Protein AF-0000000080326735 (afdb_homodimer)

pLDDT: mean 97.0, std 4.62, range [67.12, 98.94]

Radius of gyration: 23.24 Å; Cα contacts (8 Å, |Δi|>4): 1208; chains: 2; bounding box: 46×68×52 Å

Solvent-accessible surface area (backbone atoms only — not comparable to full-atom values): 25319 Å² total; per-residue (Å²): 71,40,38,33,29,50,12,22,7,28,83,68,27,27,52,42,64,72,52,82,48,72,32,48,64,48,86,52,69,59,42,43,18,42,35,35,25,39,37,38,36,51,97,84,42,31,36,29,39,32,31,10,54,48,34,60,60,36,39,53,73,68,61,50,77,67,70,48,31,39,39,48,43,50,65,53,56,41,28,44,61,20,55,69,64,47,26,46,53,26,72,73,65,69,44,61,31,34,35,36,27,35,67,68,34,47,54,47,47,41,48,51,40,42,72,58,68,39,88,74,77,59,90,81,54,44,47,68,43,84,39,82,45,66,72,57,69,47,69,57,84,92,43,57,39,36,43,30,61,30,20,38,49,90,41,78,34,40,26,39,32,44,86,55,36,34,43,37,66,55,38,48,43,71,44,67,74,39,49,66,73,48,51,56,27,45,35,32,36,36,23,26,31,20,67,59,89,54,84,38,35,22,17,42,66,52,34,51,51,48,43,58,71,36,46,38,58,33,34,32,32,25,36,32,39,70,70,47,52,46,50,72,68,47,41,70,71,41,59,92,51,39,42,69,49,31,49,68,42,72,48,82,92,73,41,37,32,29,50,10,21,7,28,82,67,27,28,50,41,64,72,52,80,48,72,33,48,65,48,86,52,69,60,41,43,17,41,34,36,26,38,38,40,36,50,99,83,43,31,35,29,41,31,31,10,54,48,34,59,62,36,38,53,74,68,62,49,76,66,70,47,32,39,37,47,40,49,63,54,57,40,27,45,60,20,56,68,63,47,27,46,52,26,70,73,65,68,43,61,31,34,34,36,27,35,67,71,34,44,53,47,48,40,47,52,39,41,72,59,69,39,89,73,76,59,91,83,54,43,46,67,44,82,40,82,45,65,73,57,67,49,68,57,83,93,41,57,38,36,42,28,61,31,21,38,49,91,43,79,34,40,26,39,32,43,85,55,36,36,45,37,66,57,39,48,45,73,45,68,73,41,50,66,74,47,51,56,26,46,35,34,35,36,24,27,30,20,68,60,88,55,84,38,34,24,17,42,67,52,34,50,52,48,43,59,72,36,46,39,59,32,35,32,32,24,37,30,39,70,70,49,52,46,51,71,68,48,42,70,71,42,58,93,51,39,41,70,48,30,48,70,43,74,47,82,91

InterPro domains:
  IPR001279 Metallo-beta-lactamase [PF12706] (46-224)
  IPR001279 Metallo-beta-lactamase [SM00849] (34-223)
  IPR036866 Ribonuclease Z/Hydroxyacylglutathione hydrolase-like [G3DSA:3.60.15.10] (1-253)
  IPR036866 Ribonuclease Z/Hydroxyacylglutathione hydrolase-like [SSF56281] (1-253)

Structure (mmCIF, N/CA/C/O backbone):
data_AF-0000000080326735-model_v1
#
loop_
_entity.id
_entity.type
_entity.pdbx_description
1 polymer Beta-lactamase
#
loop_
_atom_site.group_PDB
_atom_site.id
_atom_site.type_symbol
_atom_site.label_atom_id
_atom_site.label_alt_id
_atom_site.label_comp_id
_atom_site.label_asym_id
_atom_site.label_entity_id
_atom_site.label_seq_id
_atom_site.pdbx_PDB_ins_code
_atom_site.Cartn_x
_atom_site.Cartn_y
_atom_site.Cartn_z
_atom_site.occupancy
_atom_site.B_iso_or_equiv
_atom_site.auth_seq_id
_atom_site.auth_comp_id
_atom_site.auth_asym_id
_atom_site.auth_atom_id
_atom_site.pdbx_PDB_model_num
ATOM 1 N N . MET A 1 1 ? -13.008 -20.797 -15.906 1 96.88 1 MET A N 1
ATOM 2 C CA . MET A 1 1 ? -12.227 -20.078 -14.898 1 96.88 1 MET A CA 1
ATOM 3 C C . MET A 1 1 ? -11.43 -18.953 -15.523 1 96.88 1 MET A C 1
ATOM 5 O O . MET A 1 1 ? -10.805 -19.125 -16.578 1 96.88 1 MET A O 1
ATOM 9 N N . LYS A 1 2 ? -11.562 -17.75 -14.945 1 98.38 2 LYS A N 1
ATOM 10 C CA . LYS A 1 2 ? -10.875 -16.562 -15.43 1 98.38 2 LYS A CA 1
ATOM 11 C C . LYS A 1 2 ? -9.781 -16.109 -14.461 1 98.38 2 LYS A C 1
ATOM 13 O O . LYS A 1 2 ? -10.039 -15.938 -13.266 1 98.38 2 LYS A O 1
ATOM 18 N N . ILE A 1 3 ? -8.539 -15.961 -15.023 1 98.69 3 ILE A N 1
ATOM 19 C CA . ILE A 1 3 ? -7.406 -15.531 -14.211 1 98.69 3 ILE A CA 1
ATOM 20 C C . ILE A 1 3 ? -6.945 -14.148 -14.648 1 98.69 3 ILE A C 1
ATOM 22 O O . ILE A 1 3 ? -6.691 -13.922 -15.836 1 98.69 3 ILE A O 1
ATOM 26 N N . THR A 1 4 ? -6.883 -13.234 -13.727 1 98.94 4 THR A N 1
ATOM 27 C CA . THR A 1 4 ? -6.371 -11.898 -13.977 1 98.94 4 THR A CA 1
ATOM 28 C C . THR A 1 4 ? -5.086 -11.648 -13.188 1 98.94 4 THR A C 1
ATOM 30 O O . THR A 1 4 ? -5.062 -11.805 -11.969 1 98.94 4 THR A O 1
ATOM 33 N N . PHE A 1 5 ? -4.016 -11.297 -13.945 1 98.94 5 PHE A N 1
ATOM 34 C CA . PHE A 1 5 ? -2.783 -10.891 -13.281 1 98.94 5 PHE A CA 1
ATOM 35 C C . PHE A 1 5 ? -2.928 -9.5 -12.68 1 98.94 5 PHE A C 1
ATOM 37 O O . PHE A 1 5 ? -2.822 -8.5 -13.391 1 98.94 5 PHE A O 1
ATOM 44 N N . LEU A 1 6 ? -3.066 -9.43 -11.367 1 98.94 6 LEU A N 1
ATOM 45 C CA . LEU A 1 6 ? -3.268 -8.148 -10.688 1 98.94 6 LEU A CA 1
ATOM 46 C C . LEU A 1 6 ? -1.956 -7.379 -10.586 1 98.94 6 LEU A C 1
ATOM 48 O O . LEU A 1 6 ? -1.944 -6.148 -10.688 1 98.94 6 LEU A O 1
ATOM 52 N N . GLY A 1 7 ? -0.932 -8.062 -10.352 1 98.88 7 GLY A N 1
ATOM 53 C CA . GLY A 1 7 ? 0.437 -7.566 -10.32 1 98.88 7 GLY A CA 1
ATOM 54 C C . GLY A 1 7 ? 1.458 -8.625 -10.703 1 98.88 7 GLY A C 1
ATOM 55 O O . GLY A 1 7 ? 1.231 -9.812 -10.5 1 98.88 7 GLY A O 1
ATOM 56 N N . THR A 1 8 ? 2.627 -8.141 -11.25 1 98.94 8 THR A N 1
ATOM 57 C CA . THR A 1 8 ? 3.627 -9.086 -11.734 1 98.94 8 THR A CA 1
ATOM 58 C C . THR A 1 8 ? 5.027 -8.648 -11.312 1 98.94 8 THR A C 1
ATOM 60 O O . THR A 1 8 ? 6.023 -9.164 -11.828 1 98.94 8 THR A O 1
ATOM 63 N N . GLY A 1 9 ? 5.086 -7.645 -10.398 1 98.81 9 GLY A N 1
ATOM 64 C CA . GLY A 1 9 ? 6.371 -7.105 -9.984 1 98.81 9 GLY A CA 1
ATOM 65 C C . GLY A 1 9 ? 6.828 -7.613 -8.625 1 98.81 9 GLY A C 1
ATOM 66 O O . GLY A 1 9 ? 6.098 -8.344 -7.957 1 98.81 9 GLY A O 1
ATOM 67 N N . THR A 1 10 ? 8.047 -7.246 -8.281 1 97.69 10 THR A N 1
ATOM 68 C CA . THR A 1 10 ? 8.648 -7.613 -7.008 1 97.69 10 THR A CA 1
ATOM 69 C C . THR A 1 10 ? 8.133 -6.715 -5.887 1 97.69 10 THR A C 1
ATOM 71 O O . THR A 1 10 ? 7.199 -5.934 -6.09 1 97.69 10 THR A O 1
ATOM 74 N N . SER A 1 11 ? 8.797 -6.883 -4.703 1 96.62 11 SER A N 1
ATOM 75 C CA . SER A 1 11 ? 8.367 -6.207 -3.484 1 96.62 11 SER A CA 1
ATOM 76 C C . SER A 1 11 ? 8.469 -4.691 -3.629 1 96.62 11 SER A C 1
ATOM 78 O O . SER A 1 11 ? 7.805 -3.947 -2.906 1 96.62 11 SER A O 1
ATOM 80 N N . GLN A 1 12 ? 9.211 -4.219 -4.637 1 95.81 12 GLN A N 1
ATOM 81 C CA . GLN A 1 12 ? 9.383 -2.777 -4.785 1 95.81 12 GLN A CA 1
ATOM 82 C C . GLN A 1 12 ? 8.477 -2.225 -5.879 1 95.81 12 GLN A C 1
ATOM 84 O O . GLN A 1 12 ? 8.305 -1.01 -5.996 1 95.81 12 GLN A O 1
ATOM 89 N N . GLY A 1 13 ? 7.875 -3.139 -6.66 1 98.06 13 GLY A N 1
ATOM 90 C CA . GLY A 1 13 ? 7.152 -2.686 -7.836 1 98.06 13 GLY A CA 1
ATOM 91 C C . GLY A 1 13 ? 8.047 -2.027 -8.867 1 98.06 13 GLY A C 1
ATOM 92 O O . GLY A 1 13 ? 9.234 -1.802 -8.617 1 98.06 13 GLY A O 1
ATOM 93 N N . ILE A 1 14 ? 7.516 -1.86 -9.992 1 98.75 14 ILE A N 1
ATOM 94 C CA . ILE A 1 14 ? 8.164 -1.121 -11.07 1 98.75 14 ILE A CA 1
ATOM 95 C C . ILE A 1 14 ? 7.238 -0.01 -11.562 1 98.75 14 ILE A C 1
ATOM 97 O O . ILE A 1 14 ? 6.102 -0.272 -11.961 1 98.75 14 ILE A O 1
ATOM 101 N N . PRO A 1 15 ? 7.715 1.285 -11.617 1 98.44 15 PRO A N 1
ATOM 102 C CA . PRO A 1 15 ? 9.055 1.798 -11.336 1 98.44 15 PRO A CA 1
ATOM 103 C C . PRO A 1 15 ? 9.422 1.694 -9.852 1 98.44 15 PRO A C 1
ATOM 105 O O . PRO A 1 15 ? 8.539 1.632 -9 1 98.44 15 PRO A O 1
ATOM 108 N N . VAL A 1 16 ? 10.672 1.611 -9.625 1 98.19 16 VAL A N 1
ATOM 109 C CA . VAL A 1 16 ? 11.234 1.729 -8.281 1 98.19 16 VAL A CA 1
ATOM 110 C C . VAL A 1 16 ? 11.445 3.201 -7.938 1 98.19 16 VAL A C 1
ATOM 112 O O . VAL A 1 16 ? 11.922 3.977 -8.766 1 98.19 16 VAL A O 1
ATOM 115 N N . ILE A 1 17 ? 11.055 3.584 -6.734 1 97.81 17 ILE A N 1
ATOM 116 C CA . ILE A 1 17 ? 11.211 4.965 -6.297 1 97.81 17 ILE A CA 1
ATOM 117 C C . ILE A 1 17 ? 12.656 5.414 -6.508 1 97.81 17 ILE A C 1
ATOM 119 O O . ILE A 1 17 ? 13.594 4.695 -6.152 1 97.81 17 ILE A O 1
ATOM 123 N N . CYS A 1 18 ? 12.93 6.539 -7.121 1 95.31 18 CYS A N 1
ATOM 124 C CA . CYS A 1 18 ? 14.203 7.215 -7.301 1 95.31 18 CYS A CA 1
ATOM 125 C C . CYS A 1 18 ? 15.055 6.516 -8.359 1 95.31 18 CYS A C 1
ATOM 127 O O . CYS A 1 18 ? 16.203 6.883 -8.578 1 95.31 18 CYS A O 1
ATOM 129 N N . CYS A 1 19 ? 14.562 5.496 -9.039 1 96.25 19 CYS A N 1
ATOM 130 C CA . CYS A 1 19 ? 15.328 4.801 -10.062 1 96.25 19 CYS A CA 1
ATOM 131 C C . CYS A 1 19 ? 15.141 5.461 -11.43 1 96.25 19 CYS A C 1
ATOM 133 O O . CYS A 1 19 ? 14.031 5.859 -11.781 1 96.25 19 CYS A O 1
ATOM 135 N N . ASN A 1 20 ? 16.219 5.578 -12.164 1 95.31 20 ASN A N 1
ATOM 136 C CA . ASN A 1 20 ? 16.156 6.227 -13.469 1 95.31 20 ASN A CA 1
ATOM 137 C C . ASN A 1 20 ? 16.609 5.289 -14.578 1 95.31 20 ASN A C 1
ATOM 139 O O . ASN A 1 20 ? 17.031 5.742 -15.648 1 95.31 20 ASN A O 1
ATOM 143 N N . CYS A 1 21 ? 16.531 3.977 -14.359 1 97.06 21 CYS A N 1
ATOM 144 C CA . CYS A 1 21 ? 16.969 3.031 -15.383 1 97.06 21 CYS A CA 1
ATOM 145 C C . CYS A 1 21 ? 15.977 2.988 -16.531 1 97.06 21 CYS A C 1
ATOM 147 O O . CYS A 1 21 ? 14.891 3.566 -16.453 1 97.06 21 CYS A O 1
ATOM 149 N N . GLU A 1 22 ? 16.312 2.305 -17.562 1 98.12 22 GLU A N 1
ATOM 150 C CA . GLU A 1 22 ? 15.523 2.289 -18.797 1 98.12 22 GLU A CA 1
ATOM 151 C C . GLU A 1 22 ? 14.164 1.624 -18.562 1 98.12 22 GLU A C 1
ATOM 153 O O . GLU A 1 22 ? 13.172 2.006 -19.172 1 98.12 22 GLU A O 1
ATOM 158 N N . VAL A 1 23 ? 14.086 0.634 -17.703 1 98.69 23 VAL A N 1
ATOM 159 C CA . VAL A 1 23 ? 12.844 -0.073 -17.422 1 98.69 23 VAL A CA 1
ATOM 160 C C . VAL A 1 23 ? 11.914 0.826 -16.609 1 98.69 23 VAL A C 1
ATOM 162 O O . VAL A 1 23 ? 10.727 0.95 -16.938 1 98.69 23 VAL A O 1
ATOM 165 N N . CYS A 1 24 ? 12.43 1.501 -15.609 1 98.25 24 CYS A N 1
ATOM 166 C CA . CYS A 1 24 ? 11.641 2.34 -14.719 1 98.25 24 CYS A CA 1
ATOM 167 C C . CYS A 1 24 ? 11.195 3.615 -15.422 1 98.25 24 CYS A C 1
ATOM 169 O O . CYS A 1 24 ? 10.258 4.285 -14.977 1 98.25 24 CYS A O 1
ATOM 171 N N . GLN A 1 25 ? 11.812 3.896 -16.531 1 97.69 25 GLN A N 1
ATOM 172 C CA . GLN A 1 25 ? 11.453 5.082 -17.297 1 97.69 25 GLN A CA 1
ATOM 173 C C . GLN A 1 25 ? 10.688 4.707 -18.562 1 97.69 25 GLN A C 1
ATOM 175 O O . GLN A 1 25 ? 10.352 5.574 -19.375 1 97.69 25 GLN A O 1
ATOM 180 N N . SER A 1 26 ? 10.391 3.451 -18.781 1 98.38 26 SER A N 1
ATOM 181 C CA . SER A 1 26 ? 9.781 2.939 -20.016 1 98.38 26 SER A CA 1
ATOM 182 C C . SER A 1 26 ? 8.352 3.461 -20.172 1 98.38 26 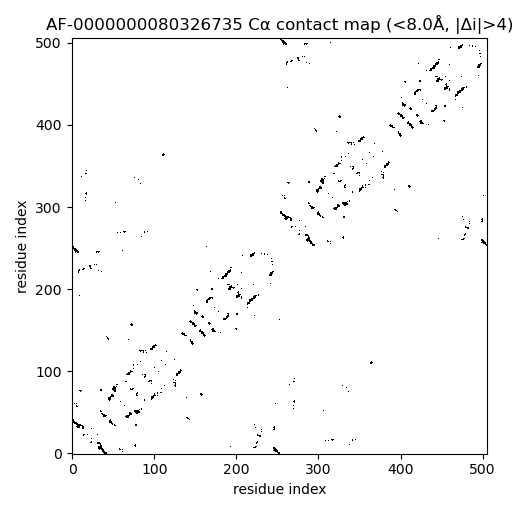SER A C 1
ATOM 184 O O . SER A 1 26 ? 7.605 3.553 -19.203 1 98.38 26 SER A O 1
ATOM 186 N N . ASP A 1 27 ? 7.93 3.68 -21.438 1 97.25 27 ASP A N 1
ATOM 187 C CA . ASP A 1 27 ? 6.566 4.102 -21.734 1 97.25 27 ASP A CA 1
ATOM 188 C C . ASP A 1 27 ? 5.676 2.902 -22.047 1 97.25 27 ASP A C 1
ATOM 190 O O . ASP A 1 27 ? 4.469 3.055 -22.25 1 97.25 27 ASP A O 1
ATOM 194 N N . ASP A 1 28 ? 6.266 1.705 -22.141 1 98.31 28 ASP A N 1
ATOM 195 C CA . ASP A 1 28 ? 5.492 0.477 -22.297 1 98.31 28 ASP A CA 1
ATOM 196 C C . ASP A 1 28 ? 4.758 0.118 -21.016 1 98.31 28 ASP A C 1
ATOM 198 O O . ASP A 1 28 ? 5.391 -0.19 -20 1 98.31 28 ASP A O 1
ATOM 202 N N . PRO A 1 29 ? 3.443 0.18 -21 1 98.31 29 PRO A N 1
ATOM 203 C CA . PRO A 1 29 ? 2.707 -0.089 -19.766 1 98.31 29 PRO A CA 1
ATOM 204 C C . PRO A 1 29 ? 3.016 -1.467 -19.188 1 98.31 29 PRO A C 1
ATOM 206 O O . PRO A 1 29 ? 2.84 -1.687 -17.984 1 98.31 29 PRO A O 1
ATOM 209 N N . ARG A 1 30 ? 3.553 -2.367 -20.062 1 98.69 30 ARG A N 1
ATOM 210 C CA . ARG A 1 30 ? 3.865 -3.709 -19.578 1 98.69 30 ARG A CA 1
ATOM 211 C C . ARG A 1 30 ? 5.113 -3.699 -18.703 1 98.69 30 ARG A C 1
ATOM 213 O O . ARG A 1 30 ? 5.395 -4.676 -18 1 98.69 30 ARG A O 1
ATOM 220 N N . ASP A 1 31 ? 5.781 -2.621 -18.688 1 98.88 31 ASP A N 1
ATOM 221 C CA . ASP A 1 31 ? 6.973 -2.484 -17.859 1 98.88 31 ASP A CA 1
ATOM 222 C C . ASP A 1 31 ? 6.617 -1.929 -16.484 1 98.88 31 ASP A C 1
ATOM 224 O O . ASP A 1 31 ? 7.441 -1.95 -15.562 1 98.88 31 ASP A O 1
ATOM 228 N N . ASN A 1 32 ? 5.43 -1.349 -16.312 1 98.75 32 ASN A N 1
ATOM 229 C CA . ASN A 1 32 ? 4.926 -0.918 -15.008 1 98.75 32 ASN A CA 1
ATOM 230 C C . ASN A 1 32 ? 4.258 -2.068 -14.258 1 98.75 32 ASN A C 1
ATOM 232 O O . ASN A 1 32 ? 3.26 -2.621 -14.719 1 98.75 32 ASN A O 1
ATOM 236 N N . ARG A 1 33 ? 4.848 -2.418 -13.148 1 98.88 33 ARG A N 1
ATOM 237 C CA . ARG A 1 33 ? 4.391 -3.625 -12.469 1 98.88 33 ARG A CA 1
ATOM 238 C C . ARG A 1 33 ? 4.09 -3.346 -11 1 98.88 33 ARG A C 1
ATOM 240 O O . ARG A 1 33 ? 4.934 -2.807 -10.281 1 98.88 33 ARG A O 1
ATOM 247 N N . LEU A 1 34 ? 2.865 -3.654 -10.562 1 98.81 34 LEU A N 1
ATOM 248 C CA . LEU A 1 34 ? 2.504 -3.68 -9.156 1 98.81 34 LEU A CA 1
ATOM 249 C C . LEU A 1 34 ? 2.994 -4.961 -8.492 1 98.81 34 LEU A C 1
ATOM 251 O O . LEU A 1 34 ? 3.475 -5.871 -9.172 1 98.81 34 LEU A O 1
ATOM 255 N N . ARG A 1 35 ? 2.936 -4.984 -7.145 1 98.81 35 ARG A N 1
ATOM 256 C CA . ARG A 1 35 ? 3.373 -6.191 -6.449 1 98.81 35 ARG A CA 1
ATOM 257 C C . ARG A 1 35 ? 2.527 -7.395 -6.855 1 98.81 35 ARG A C 1
ATOM 259 O O . ARG A 1 35 ? 1.324 -7.262 -7.09 1 98.81 35 ARG A O 1
ATOM 266 N N . VAL A 1 36 ? 3.082 -8.516 -6.816 1 98.81 36 VAL A N 1
ATOM 267 C CA . VAL A 1 36 ? 2.568 -9.734 -7.426 1 98.81 36 VAL A CA 1
ATOM 268 C C . VAL A 1 36 ? 1.267 -10.148 -6.738 1 98.81 36 VAL A C 1
ATOM 270 O O . VAL A 1 36 ? 1.14 -10.039 -5.516 1 98.81 36 VAL A O 1
ATOM 273 N N . SER A 1 37 ? 0.277 -10.516 -7.5 1 98.88 37 SER A N 1
ATOM 274 C CA . SER A 1 37 ? -1.019 -11.039 -7.082 1 98.88 37 SER A CA 1
ATOM 275 C C . SER A 1 37 ? -1.853 -11.477 -8.281 1 98.88 37 SER A C 1
ATOM 277 O O . SER A 1 37 ? -1.664 -10.969 -9.391 1 98.88 37 SER A O 1
ATOM 279 N N . VAL A 1 38 ? -2.771 -12.453 -8.094 1 98.88 38 VAL A N 1
ATOM 280 C CA . VAL A 1 38 ? -3.676 -12.844 -9.164 1 98.88 38 VAL A CA 1
ATOM 281 C C . VAL A 1 38 ? -5.098 -12.969 -8.625 1 98.88 38 VAL A C 1
ATOM 283 O O . VAL A 1 38 ? -5.301 -13.328 -7.465 1 98.88 38 VAL A O 1
ATOM 286 N N . LEU A 1 39 ? -6.051 -12.625 -9.453 1 98.94 39 LEU A N 1
ATOM 287 C CA . LEU A 1 39 ? -7.48 -12.805 -9.242 1 98.94 39 LEU A CA 1
ATOM 288 C C . LEU A 1 39 ? -8 -14.016 -10.016 1 98.94 39 LEU A C 1
ATOM 290 O O . LEU A 1 39 ? -7.727 -14.148 -11.211 1 98.94 39 LEU A O 1
ATOM 294 N N . ILE A 1 40 ? -8.594 -14.914 -9.312 1 98.88 40 ILE A N 1
ATOM 295 C CA . ILE A 1 40 ? -9.164 -16.109 -9.922 1 98.88 40 ILE A CA 1
ATOM 296 C C . ILE A 1 40 ? -10.68 -16.094 -9.773 1 98.88 40 ILE A C 1
ATOM 298 O O . ILE A 1 40 ? -11.211 -16.141 -8.664 1 98.88 40 ILE A O 1
ATOM 302 N N . GLU A 1 41 ? -11.344 -16 -10.836 1 98.69 41 GLU A N 1
ATOM 303 C CA . GLU A 1 41 ? -12.805 -16.109 -10.859 1 98.69 41 GLU A CA 1
ATOM 304 C C . GLU A 1 41 ? -13.25 -17.469 -11.367 1 98.69 41 GLU A C 1
ATOM 306 O O . GLU A 1 41 ? -13.062 -17.797 -12.539 1 98.69 41 GLU A O 1
ATOM 311 N N . THR A 1 42 ? -13.789 -18.219 -10.477 1 98 42 THR A N 1
ATOM 312 C CA . THR A 1 42 ? -14.32 -19.531 -10.812 1 98 42 THR A CA 1
ATOM 313 C C . THR A 1 42 ? -15.82 -19.453 -11.094 1 98 42 THR A C 1
ATOM 315 O O . THR A 1 42 ? -16.375 -18.375 -11.258 1 98 42 THR A O 1
ATOM 318 N N . ASP A 1 43 ? -16.484 -20.688 -11.203 1 96.25 43 ASP A N 1
ATOM 319 C CA . ASP A 1 43 ? -17.906 -20.703 -11.508 1 96.25 43 ASP A CA 1
ATOM 320 C C . ASP A 1 43 ? -18.719 -20.109 -10.367 1 96.25 43 ASP A C 1
ATOM 322 O O . ASP A 1 43 ? -19.797 -19.547 -10.594 1 96.25 43 ASP A O 1
ATOM 326 N N . ASP A 1 44 ? -18.156 -20.188 -9.172 1 98.19 44 ASP A N 1
ATOM 327 C CA . ASP A 1 44 ? -19.031 -19.812 -8.055 1 98.19 44 ASP A CA 1
ATOM 328 C C . ASP A 1 44 ? -18.297 -18.891 -7.078 1 98.19 44 ASP A C 1
ATOM 330 O O . ASP A 1 44 ? -18.922 -18.344 -6.156 1 98.19 44 ASP A O 1
ATOM 334 N N . LYS A 1 45 ? -17 -18.641 -7.273 1 98.62 45 LYS A N 1
ATOM 335 C CA . LYS A 1 45 ? -16.266 -17.875 -6.273 1 98.62 45 LYS A CA 1
ATOM 336 C C . LYS A 1 45 ? -15.281 -16.906 -6.938 1 98.62 45 LYS A C 1
ATOM 338 O O . LYS A 1 45 ? -14.844 -17.141 -8.07 1 98.62 45 LYS A O 1
ATOM 343 N N . THR A 1 46 ? -14.984 -15.82 -6.254 1 98.75 46 THR A N 1
ATOM 344 C CA . THR A 1 46 ? -13.93 -14.867 -6.566 1 98.75 46 THR A CA 1
ATOM 345 C C . THR A 1 46 ? -12.797 -14.961 -5.543 1 98.75 46 THR A C 1
ATOM 347 O O . THR A 1 46 ? -13.008 -14.68 -4.359 1 98.75 46 THR A O 1
ATOM 350 N N . ILE A 1 47 ? -11.594 -15.344 -6 1 98.88 47 ILE A N 1
ATOM 351 C CA . ILE A 1 47 ? -10.477 -15.664 -5.121 1 98.88 47 ILE A CA 1
ATOM 352 C C . ILE A 1 47 ? -9.258 -14.828 -5.512 1 98.88 47 ILE A C 1
ATOM 354 O O . ILE A 1 47 ? -8.961 -14.672 -6.699 1 98.88 47 ILE A O 1
ATOM 358 N N . VAL A 1 48 ? -8.625 -14.258 -4.523 1 98.94 48 VAL A N 1
ATOM 359 C CA . VAL A 1 48 ? -7.355 -13.578 -4.766 1 98.94 48 VAL A CA 1
ATOM 360 C C . VAL A 1 48 ? -6.223 -14.32 -4.059 1 98.94 48 VAL A C 1
ATOM 362 O O . VAL A 1 48 ? -6.379 -14.758 -2.916 1 98.94 48 VAL A O 1
ATOM 365 N N . ILE A 1 49 ? -5.125 -14.523 -4.789 1 98.94 49 ILE A N 1
ATOM 366 C CA . ILE A 1 49 ? -3.92 -15.016 -4.133 1 98.94 49 ILE A CA 1
ATOM 367 C C . ILE A 1 49 ? -3.029 -13.844 -3.73 1 98.94 49 ILE A C 1
ATOM 369 O O . ILE A 1 49 ? -2.525 -13.117 -4.59 1 98.94 49 ILE A O 1
ATOM 373 N N . ASP A 1 50 ? -2.82 -13.656 -2.455 1 98.94 50 ASP A N 1
ATOM 374 C CA . ASP A 1 50 ? -2.016 -12.617 -1.817 1 98.94 50 ASP A CA 1
ATOM 375 C C . ASP A 1 50 ? -2.678 -11.25 -1.951 1 98.94 50 ASP A C 1
ATOM 377 O O . ASP A 1 50 ? -3.35 -10.977 -2.947 1 98.94 50 ASP A O 1
ATOM 381 N N . SER A 1 51 ? -2.551 -10.461 -0.953 1 98.62 51 SER A N 1
ATOM 382 C CA . SER A 1 51 ? -3.061 -9.094 -0.896 1 98.62 51 SER A CA 1
ATOM 383 C C . SER A 1 51 ? -1.974 -8.117 -0.457 1 98.62 51 SER A C 1
ATOM 385 O O . SER A 1 51 ? -1.951 -7.68 0.696 1 98.62 51 SER A O 1
ATOM 387 N N . GLY A 1 52 ? -1.108 -7.77 -1.363 1 98.25 52 GLY A N 1
ATOM 388 C CA . GLY A 1 52 ? -0.016 -6.859 -1.067 1 98.25 52 GLY A CA 1
ATOM 389 C C . GLY A 1 52 ? -0.461 -5.414 -0.949 1 98.25 52 GLY A C 1
ATOM 390 O O . GLY A 1 52 ? -1.66 -5.125 -0.93 1 98.25 52 GLY A O 1
ATOM 391 N N . PRO A 1 53 ? 0.507 -4.48 -0.884 1 98 53 PRO A N 1
ATOM 392 C CA . PRO A 1 53 ? 0.186 -3.068 -0.657 1 98 53 PRO A CA 1
ATOM 393 C C . PRO A 1 53 ? -0.588 -2.445 -1.816 1 98 53 PRO A C 1
ATOM 395 O O . PRO A 1 53 ? -1.216 -1.396 -1.651 1 98 53 PRO A O 1
ATOM 398 N N . ASP A 1 54 ? -0.585 -3.08 -2.973 1 98.62 54 ASP A N 1
ATOM 399 C CA . ASP A 1 54 ? -1.252 -2.539 -4.152 1 98.62 54 ASP A CA 1
ATOM 400 C C . ASP A 1 54 ? -2.693 -3.035 -4.246 1 98.62 54 ASP A C 1
ATOM 402 O O . ASP A 1 54 ? -3.377 -2.795 -5.242 1 98.62 54 ASP A O 1
ATOM 406 N N . PHE A 1 55 ? -3.207 -3.709 -3.209 1 98.81 55 PHE A N 1
ATOM 407 C CA . PHE A 1 55 ? -4.484 -4.41 -3.254 1 98.81 55 PHE A CA 1
ATOM 408 C C . PHE A 1 55 ? -5.602 -3.477 -3.701 1 98.81 55 PHE A C 1
ATOM 410 O O . PHE A 1 55 ? -6.352 -3.797 -4.625 1 98.81 55 PHE A O 1
ATOM 417 N N . ARG A 1 56 ? -5.656 -2.289 -3.127 1 98.62 56 ARG A N 1
ATOM 418 C CA . ARG A 1 56 ? -6.723 -1.355 -3.473 1 98.62 56 ARG A CA 1
ATOM 419 C C . ARG A 1 56 ? -6.668 -0.985 -4.953 1 98.62 56 ARG A C 1
ATOM 421 O O . ARG A 1 56 ? -7.684 -1.051 -5.648 1 98.62 56 ARG A O 1
ATOM 428 N N .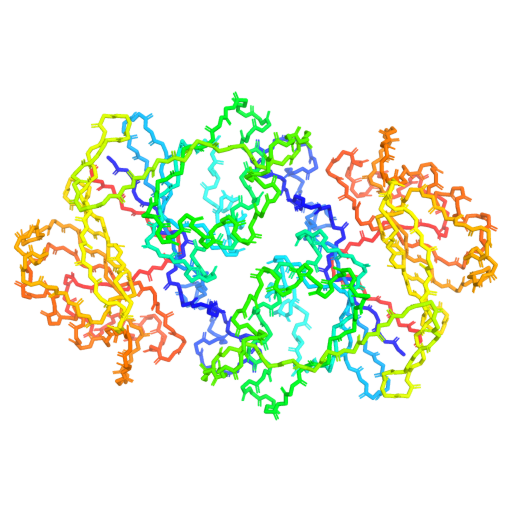 TYR A 1 57 ? -5.508 -0.644 -5.398 1 98.19 57 TYR A N 1
ATOM 429 C CA . TYR A 1 57 ? -5.332 -0.267 -6.797 1 98.19 57 TYR A CA 1
ATOM 430 C C . TYR A 1 57 ? -5.691 -1.423 -7.723 1 98.19 57 TYR A C 1
ATOM 432 O O . TYR A 1 57 ? -6.348 -1.226 -8.75 1 98.19 57 TYR A O 1
ATOM 440 N N . GLN A 1 58 ? -5.309 -2.543 -7.34 1 98.88 58 GLN A N 1
ATOM 441 C CA . GLN A 1 58 ? -5.531 -3.738 -8.141 1 98.88 58 GLN A CA 1
ATOM 442 C C . GLN A 1 58 ? -7.023 -4.051 -8.258 1 98.88 58 GLN A C 1
ATOM 444 O O . GLN A 1 58 ? -7.52 -4.324 -9.352 1 98.88 58 GLN A O 1
ATOM 449 N N . MET A 1 59 ? -7.754 -3.984 -7.145 1 98.75 59 MET A N 1
ATOM 450 C CA . MET A 1 59 ? -9.188 -4.238 -7.141 1 98.75 59 MET A CA 1
ATOM 451 C C . MET A 1 59 ? -9.93 -3.205 -7.988 1 98.75 59 MET A C 1
ATOM 453 O O . MET A 1 59 ? -10.844 -3.551 -8.734 1 98.75 59 MET A O 1
ATOM 457 N N . LEU A 1 60 ? -9.523 -1.96 -7.852 1 98.38 60 LEU A N 1
ATOM 458 C CA . LEU A 1 60 ? -10.172 -0.89 -8.602 1 98.38 60 LEU A CA 1
ATOM 459 C C . LEU A 1 60 ? -9.922 -1.054 -10.102 1 98.38 60 LEU A C 1
ATOM 461 O O . LEU A 1 60 ? -10.852 -0.967 -10.898 1 98.38 60 LEU A O 1
ATOM 465 N N . ARG A 1 61 ? -8.688 -1.335 -10.445 1 98 61 ARG A N 1
ATOM 466 C CA . ARG A 1 61 ? -8.328 -1.483 -11.852 1 98 61 ARG A CA 1
ATOM 467 C C . ARG A 1 61 ? -9.07 -2.656 -12.484 1 98 61 ARG A C 1
ATOM 469 O O . ARG A 1 61 ? -9.555 -2.557 -13.617 1 98 61 ARG A O 1
ATOM 476 N N . ALA A 1 62 ? -9.156 -3.736 -11.766 1 98.38 62 ALA A N 1
ATOM 477 C CA . ALA A 1 62 ? -9.805 -4.941 -12.281 1 98.38 62 ALA A CA 1
ATOM 478 C C . ALA A 1 62 ? -11.32 -4.859 -12.117 1 98.38 62 ALA A C 1
ATOM 480 O O . ALA A 1 62 ? -12.047 -5.766 -12.531 1 98.38 62 ALA A O 1
ATOM 481 N N . ARG A 1 63 ? -11.828 -3.826 -11.469 1 97.5 63 ARG A N 1
ATOM 482 C CA . ARG A 1 63 ? -13.25 -3.592 -11.25 1 97.5 63 ARG A CA 1
ATOM 483 C C . ARG A 1 63 ? -13.898 -4.77 -10.531 1 97.5 63 ARG A C 1
ATOM 485 O O . ARG A 1 63 ? -14.961 -5.246 -10.938 1 97.5 63 ARG A O 1
ATOM 492 N N . VAL A 1 64 ? -13.195 -5.246 -9.547 1 98.12 64 VAL A N 1
ATOM 493 C CA . VAL A 1 64 ? -13.68 -6.383 -8.773 1 98.12 64 VAL A CA 1
ATOM 494 C C . VAL A 1 64 ? -14.883 -5.961 -7.934 1 98.12 64 VAL A C 1
ATOM 496 O O . VAL A 1 64 ? -14.828 -4.957 -7.223 1 98.12 64 VAL A O 1
ATOM 499 N N . LYS A 1 65 ? -15.93 -6.73 -8 1 95.69 65 LYS A N 1
ATOM 500 C CA . LYS A 1 65 ? -17.156 -6.344 -7.32 1 95.69 65 LYS A CA 1
ATOM 501 C C . LYS A 1 65 ? -17.484 -7.312 -6.188 1 95.69 65 LYS A C 1
ATOM 503 O O . LYS A 1 65 ? -18.375 -7.051 -5.375 1 95.69 65 LYS A O 1
ATOM 508 N N . ASP A 1 66 ? -16.797 -8.391 -6.238 1 96.44 66 ASP A N 1
ATOM 509 C CA . ASP A 1 66 ? -17 -9.406 -5.211 1 96.44 66 ASP A CA 1
ATOM 510 C C . ASP A 1 66 ? -15.695 -10.086 -4.836 1 96.44 66 ASP A C 1
ATOM 512 O O . ASP A 1 66 ? -14.789 -10.203 -5.668 1 96.44 66 ASP A O 1
ATOM 516 N N . LEU A 1 67 ? -15.602 -10.438 -3.596 1 98.56 67 LEU A N 1
ATOM 517 C CA . LEU A 1 67 ? -14.445 -11.164 -3.086 1 98.56 67 LEU A CA 1
ATOM 518 C C . LEU A 1 67 ? -14.859 -12.195 -2.049 1 98.56 67 LEU A C 1
ATOM 520 O O . LEU A 1 67 ? -15.453 -11.852 -1.023 1 98.56 67 LEU A O 1
ATOM 524 N N . ASP A 1 68 ? -14.539 -13.453 -2.367 1 98.75 68 ASP A N 1
ATOM 525 C CA . ASP A 1 68 ? -14.945 -14.516 -1.458 1 98.75 68 ASP A CA 1
ATOM 526 C C . ASP A 1 68 ? -13.781 -14.961 -0.573 1 98.75 68 ASP A C 1
ATOM 528 O O . ASP A 1 68 ? -13.984 -15.344 0.582 1 98.75 68 ASP A O 1
ATOM 532 N N . ALA A 1 69 ? -12.562 -14.891 -1.165 1 98.88 69 ALA A N 1
ATOM 533 C CA . ALA A 1 69 ? -11.469 -15.461 -0.397 1 98.88 69 ALA A CA 1
ATOM 534 C C . ALA A 1 69 ? -10.125 -14.859 -0.814 1 98.88 69 ALA A C 1
ATOM 536 O O . ALA A 1 69 ? -9.953 -14.469 -1.969 1 98.88 69 ALA A O 1
ATOM 537 N N . ILE A 1 70 ? -9.297 -14.789 0.15 1 98.94 70 ILE A N 1
ATOM 538 C CA . ILE A 1 70 ? -7.875 -14.547 -0.085 1 98.94 70 ILE A CA 1
ATOM 539 C C . ILE A 1 70 ? -7.062 -15.758 0.369 1 98.94 70 ILE A C 1
ATOM 541 O O . ILE A 1 70 ? -7.258 -16.266 1.476 1 98.94 70 ILE A O 1
ATOM 545 N N . VAL A 1 71 ? -6.219 -16.234 -0.487 1 98.94 71 VAL A N 1
ATOM 546 C CA . VAL A 1 71 ? -5.297 -17.328 -0.177 1 98.94 71 VAL A CA 1
ATOM 547 C C . VAL A 1 71 ? -3.865 -16.797 -0.147 1 98.94 71 VAL A C 1
ATOM 549 O O . VAL A 1 71 ? -3.391 -16.219 -1.124 1 98.94 71 VAL A O 1
ATOM 552 N N . TYR A 1 72 ? -3.164 -17.031 0.973 1 98.94 72 TYR A N 1
ATOM 553 C CA . TYR A 1 72 ? -1.836 -16.438 1.108 1 98.94 72 TYR A CA 1
ATOM 554 C C . TYR A 1 72 ? -0.751 -17.469 0.804 1 98.94 72 TYR A C 1
ATOM 556 O O . TYR A 1 72 ? -0.821 -18.609 1.267 1 98.94 72 TYR A O 1
ATOM 564 N N . THR A 1 73 ? 0.238 -17 0.039 1 98.88 73 THR A N 1
ATOM 565 C CA . THR A 1 73 ? 1.418 -17.812 -0.218 1 98.88 73 THR A CA 1
ATOM 566 C C . THR A 1 73 ? 2.377 -17.766 0.968 1 98.88 73 THR A C 1
ATOM 568 O O . THR A 1 73 ? 2.803 -18.812 1.469 1 98.88 73 THR A O 1
ATOM 571 N N . HIS A 1 74 ? 2.738 -16.531 1.407 1 98.75 74 HIS A N 1
ATOM 572 C CA . HIS A 1 74 ? 3.646 -16.359 2.537 1 98.75 74 HIS A CA 1
ATOM 573 C C . HIS A 1 74 ? 3.562 -14.953 3.104 1 98.75 74 HIS A C 1
ATOM 575 O O . HIS A 1 74 ? 2.756 -14.141 2.643 1 98.75 74 HIS A O 1
ATOM 581 N N . GLU A 1 75 ? 4.387 -14.633 4.121 1 97.69 75 GLU A N 1
ATOM 582 C CA . GLU A 1 75 ? 4.066 -13.539 5.031 1 97.69 75 GLU A CA 1
ATOM 583 C C . GLU A 1 75 ? 4.855 -12.281 4.684 1 97.69 75 GLU A C 1
ATOM 585 O O . GLU A 1 75 ? 4.762 -11.266 5.379 1 97.69 75 GLU A O 1
ATOM 590 N N . HIS A 1 76 ? 5.633 -12.305 3.584 1 96.75 76 HIS A N 1
ATOM 591 C CA . HIS A 1 76 ? 6.348 -11.078 3.246 1 96.75 76 HIS A CA 1
ATOM 592 C C . HIS A 1 76 ? 5.379 -9.93 2.979 1 96.75 76 HIS A C 1
ATOM 594 O O . HIS A 1 76 ? 4.266 -10.156 2.502 1 96.75 76 HIS A O 1
ATOM 600 N N . LYS A 1 77 ? 5.797 -8.734 3.213 1 96.56 77 LYS A N 1
ATOM 601 C CA . LYS A 1 77 ? 4.957 -7.543 3.176 1 96.56 77 LYS A CA 1
ATOM 602 C C . LYS A 1 77 ? 4.297 -7.379 1.812 1 96.56 77 LYS A C 1
ATOM 604 O O . LYS A 1 77 ? 3.125 -7 1.724 1 96.56 77 LYS A O 1
ATOM 609 N N . ASP A 1 78 ? 5.062 -7.621 0.783 1 97.06 78 ASP A N 1
ATOM 610 C CA . ASP A 1 78 ? 4.531 -7.41 -0.561 1 97.06 78 ASP A CA 1
ATOM 611 C C . ASP A 1 78 ? 3.438 -8.43 -0.883 1 97.06 78 ASP A C 1
ATOM 613 O O . ASP A 1 78 ? 2.771 -8.328 -1.915 1 97.06 78 ASP A O 1
ATOM 617 N N . HIS A 1 79 ? 3.127 -9.352 0.009 1 98.62 79 HIS A N 1
ATOM 618 C CA . HIS A 1 79 ? 2.088 -10.352 -0.218 1 98.62 79 HIS A CA 1
ATOM 619 C C . HIS A 1 79 ? 0.92 -10.156 0.743 1 98.62 79 HIS A C 1
ATOM 621 O O . HIS A 1 79 ? -0.182 -10.648 0.494 1 98.62 79 HIS A O 1
ATOM 627 N N . VAL A 1 80 ? 1.136 -9.414 1.856 1 98.31 80 VAL A N 1
ATOM 628 C CA . VAL A 1 80 ? 0.089 -9.484 2.871 1 98.31 80 VAL A CA 1
ATOM 629 C C . VAL A 1 80 ? -0.347 -8.07 3.26 1 98.31 80 VAL A C 1
ATOM 631 O O . VAL A 1 80 ? -1.391 -7.891 3.891 1 98.31 80 VAL A O 1
ATOM 634 N N . ALA A 1 81 ? 0.304 -7.039 2.891 1 97.62 81 ALA A N 1
ATOM 635 C CA . ALA A 1 81 ? 0.216 -5.73 3.533 1 97.62 81 ALA A CA 1
ATOM 636 C C . ALA A 1 81 ? -1.088 -5.027 3.168 1 97.62 81 ALA A C 1
ATOM 638 O O . ALA A 1 81 ? -1.432 -4 3.758 1 97.62 81 ALA A O 1
ATOM 639 N N . GLY A 1 82 ? -1.828 -5.543 2.248 1 98 82 GLY A N 1
ATOM 640 C CA . GLY A 1 82 ? -3.031 -4.875 1.782 1 98 82 GLY A CA 1
ATOM 641 C C . GLY A 1 82 ? -4.301 -5.426 2.4 1 98 82 GLY A C 1
ATOM 642 O O . GLY A 1 82 ? -5.406 -5.07 1.985 1 98 82 GLY A O 1
ATOM 643 N N . LEU A 1 83 ? -4.211 -6.238 3.457 1 98 83 LEU A N 1
ATOM 644 C CA . LEU A 1 83 ? -5.359 -6.93 4.031 1 98 83 LEU A CA 1
ATOM 645 C C . LEU A 1 83 ? -6.391 -5.93 4.551 1 98 83 LEU A C 1
ATOM 647 O O . LEU A 1 83 ? -7.594 -6.172 4.457 1 98 83 LEU A O 1
ATOM 651 N N . ASP A 1 84 ? -5.977 -4.789 5.027 1 97.19 84 ASP A N 1
ATOM 652 C CA . ASP A 1 84 ? -6.867 -3.777 5.59 1 97.19 84 ASP A CA 1
ATOM 653 C C . ASP A 1 84 ? -7.84 -3.254 4.535 1 97.19 84 ASP A C 1
ATOM 655 O O . ASP A 1 84 ? -8.945 -2.809 4.867 1 97.19 84 ASP A O 1
ATOM 659 N N . ASP A 1 85 ? -7.543 -3.398 3.297 1 97.75 85 ASP A N 1
ATOM 660 C CA . ASP A 1 85 ? -8.289 -2.791 2.199 1 97.75 85 ASP A CA 1
ATOM 661 C C . ASP A 1 85 ? -9.5 -3.641 1.822 1 97.75 85 ASP A C 1
ATOM 663 O O . ASP A 1 85 ? -10.273 -3.268 0.94 1 97.75 85 ASP A O 1
ATOM 667 N N . ILE A 1 86 ? -9.789 -4.719 2.541 1 97.81 86 ILE A N 1
ATOM 668 C CA . ILE A 1 86 ? -10.93 -5.547 2.176 1 97.81 86 ILE A CA 1
ATOM 669 C C . ILE A 1 86 ? -12.203 -4.969 2.787 1 97.81 86 ILE A C 1
ATOM 671 O O . ILE A 1 86 ? -13.305 -5.441 2.504 1 97.81 86 ILE A O 1
ATOM 675 N N . ARG A 1 87 ? -12.062 -3.945 3.617 1 96.56 87 ARG A N 1
ATOM 676 C CA . ARG A 1 87 ? -13.148 -3.393 4.414 1 96.56 87 ARG A CA 1
ATOM 677 C C . ARG A 1 87 ? -14.359 -3.062 3.543 1 96.56 87 ARG A C 1
ATOM 679 O O . ARG A 1 87 ? -15.5 -3.35 3.914 1 96.56 87 ARG A O 1
ATOM 686 N N . PRO A 1 88 ? -14.125 -2.484 2.381 1 96.62 88 PRO A N 1
ATOM 687 C CA . PRO A 1 88 ? -15.297 -2.17 1.561 1 96.62 88 PRO A CA 1
ATOM 688 C C . PRO A 1 88 ? -16.109 -3.41 1.182 1 96.62 88 PRO A C 1
ATOM 690 O O . PRO A 1 88 ? -17.328 -3.354 1.103 1 96.62 88 PRO A O 1
ATOM 693 N N . PHE A 1 89 ? -15.414 -4.496 0.947 1 96.94 89 PHE A N 1
ATOM 694 C CA . PHE A 1 89 ? -16.125 -5.738 0.652 1 96.94 89 PHE A CA 1
ATOM 695 C C . PHE A 1 89 ? -16.984 -6.164 1.838 1 96.94 89 PHE A C 1
ATOM 697 O O . PHE A 1 89 ? -18.109 -6.613 1.662 1 96.94 89 PHE A O 1
ATOM 704 N N . ASN A 1 90 ? -16.406 -6.031 3.047 1 95.88 90 ASN A N 1
ATOM 705 C CA . ASN A 1 90 ? -17.141 -6.41 4.246 1 95.88 90 ASN A CA 1
ATOM 706 C C . ASN A 1 90 ? -18.422 -5.594 4.391 1 95.88 90 ASN A C 1
ATOM 708 O O . ASN A 1 90 ? -19.5 -6.156 4.613 1 95.88 90 ASN A O 1
ATOM 712 N N . TYR A 1 91 ? -18.297 -4.277 4.238 1 90.94 91 TYR A N 1
ATOM 713 C CA . TYR A 1 91 ? -19.438 -3.422 4.539 1 90.94 91 TYR A CA 1
ATOM 714 C C . TYR A 1 91 ? -20.453 -3.453 3.406 1 90.94 91 TYR A C 1
ATOM 716 O O . TYR A 1 91 ? -21.656 -3.418 3.646 1 90.94 91 TYR A O 1
ATOM 724 N N . LEU A 1 92 ? -19.984 -3.6 2.193 1 90.5 92 LEU A N 1
ATOM 725 C CA . LEU A 1 92 ? -20.906 -3.531 1.062 1 90.5 92 LEU A CA 1
ATOM 726 C C . LEU A 1 92 ? -21.562 -4.883 0.816 1 90.5 92 LEU A C 1
ATOM 728 O O . LEU A 1 92 ? -22.734 -4.945 0.449 1 90.5 92 LEU A O 1
ATOM 732 N N . LEU A 1 93 ? -20.797 -5.914 1.003 1 91.75 93 LEU A N 1
ATOM 733 C CA . LEU A 1 93 ? -21.328 -7.246 0.717 1 91.75 93 LEU A CA 1
ATOM 734 C C . LEU A 1 93 ? -21.875 -7.898 1.981 1 91.75 93 LEU A C 1
ATOM 736 O O . LEU A 1 93 ? -22.531 -8.938 1.912 1 91.75 93 LEU A O 1
ATOM 740 N N . GLN A 1 94 ? -21.625 -7.324 3.092 1 92.94 94 GLN A N 1
ATOM 741 C CA . GLN A 1 94 ? -22.109 -7.801 4.379 1 92.94 94 GLN A CA 1
ATOM 742 C C . GLN A 1 94 ? -21.688 -9.25 4.625 1 92.94 94 GLN A C 1
ATOM 744 O O . GLN A 1 94 ? -22.516 -10.086 4.988 1 92.94 94 GLN A O 1
ATOM 749 N N . LYS A 1 95 ? -20.469 -9.539 4.348 1 93.62 95 LYS A N 1
ATOM 750 C CA . LYS A 1 95 ? -19.938 -10.875 4.594 1 93.62 95 LYS A CA 1
ATOM 751 C C . LYS A 1 95 ? -18.469 -10.805 5.008 1 93.62 95 LYS A C 1
ATOM 753 O O . LYS A 1 95 ? -17.781 -9.82 4.727 1 93.62 95 LYS A O 1
ATOM 758 N N . ASN A 1 96 ? -18.062 -11.836 5.75 1 96.38 96 ASN A N 1
ATOM 759 C CA . ASN A 1 96 ? -16.641 -12.023 6.039 1 96.38 96 ASN A CA 1
ATOM 760 C C . ASN A 1 96 ? -15.891 -12.547 4.82 1 96.38 96 ASN A C 1
ATOM 762 O O . ASN A 1 96 ? -16.453 -13.297 4.02 1 96.38 96 ASN A O 1
ATOM 766 N N . ILE A 1 97 ? -14.734 -12.086 4.695 1 98.06 97 ILE A N 1
ATOM 767 C CA . ILE A 1 97 ? -13.859 -12.648 3.666 1 98.06 97 ILE A CA 1
ATOM 768 C C . ILE A 1 97 ? -13.086 -13.836 4.234 1 98.06 97 ILE A C 1
ATOM 770 O O . ILE A 1 97 ? -12.492 -13.742 5.312 1 98.06 97 ILE A O 1
ATOM 774 N N . ASP A 1 98 ? -13.133 -14.992 3.541 1 98.69 98 ASP A N 1
ATOM 775 C CA . ASP A 1 98 ? -12.367 -16.156 3.977 1 98.69 98 ASP A CA 1
ATOM 776 C C . ASP A 1 98 ? -10.883 -15.984 3.662 1 98.69 98 ASP A C 1
ATOM 778 O O . ASP A 1 98 ? -10.523 -15.641 2.535 1 98.69 98 ASP A O 1
ATOM 782 N N . VAL A 1 99 ? -10.102 -16.188 4.688 1 98.81 99 VAL A N 1
ATOM 783 C CA . VAL A 1 99 ? -8.648 -16.094 4.535 1 98.81 99 VAL A CA 1
ATOM 784 C C . VAL A 1 99 ? -8.016 -17.469 4.762 1 98.81 99 VAL A C 1
ATOM 786 O O . VAL A 1 99 ? -8.211 -18.078 5.812 1 98.81 99 VAL A O 1
ATOM 789 N N . TYR A 1 100 ? -7.324 -17.953 3.797 1 98.94 100 TYR A N 1
ATOM 790 C CA . TYR A 1 100 ? -6.629 -19.234 3.877 1 98.94 100 TYR A CA 1
ATOM 791 C C . TYR A 1 100 ? -5.121 -19.031 3.969 1 98.94 100 TYR A C 1
ATOM 793 O O . TYR A 1 100 ? -4.516 -18.422 3.082 1 98.94 100 TYR A O 1
ATOM 801 N N . ALA A 1 101 ? -4.527 -19.547 4.996 1 98.88 101 ALA A N 1
ATOM 802 C CA . ALA A 1 101 ? -3.102 -19.328 5.242 1 98.88 101 ALA A CA 1
ATOM 803 C C . ALA A 1 101 ? -2.533 -20.406 6.156 1 98.88 101 ALA A C 1
ATOM 805 O O . ALA A 1 101 ? -3.26 -21 6.961 1 98.88 101 ALA A O 1
ATOM 806 N N . THR A 1 102 ? -1.256 -20.688 5.977 1 98.88 102 THR A N 1
ATOM 807 C CA . THR A 1 102 ? -0.579 -21.547 6.93 1 98.88 102 THR A CA 1
ATOM 808 C C . THR A 1 102 ? -0.542 -20.906 8.312 1 98.88 102 THR A C 1
ATOM 810 O O . THR A 1 102 ? -0.8 -19.703 8.453 1 98.88 102 THR A O 1
ATOM 813 N N . GLU A 1 103 ? -0.192 -21.703 9.289 1 98.62 103 GLU A N 1
ATOM 814 C CA . GLU A 1 103 ? -0.101 -21.188 10.648 1 98.62 103 GLU A CA 1
ATOM 815 C C . GLU A 1 103 ? 0.927 -20.062 10.75 1 98.62 103 GLU A C 1
ATOM 817 O O . GLU A 1 103 ? 0.703 -19.078 11.445 1 98.62 103 GLU A O 1
ATOM 822 N N . ARG A 1 104 ? 2.018 -20.25 10.141 1 97.81 104 ARG A N 1
ATOM 823 C CA . ARG A 1 104 ? 3.082 -19.25 10.172 1 97.81 104 ARG A CA 1
ATOM 824 C C . ARG A 1 104 ? 2.604 -17.922 9.609 1 97.81 104 ARG A C 1
ATOM 826 O O . ARG A 1 104 ? 2.865 -16.875 10.18 1 97.81 104 ARG A O 1
ATOM 833 N N . VAL A 1 105 ? 1.922 -18 8.5 1 98.56 105 VAL A N 1
ATOM 834 C CA . VAL A 1 105 ? 1.403 -16.781 7.859 1 98.56 105 VAL A CA 1
ATOM 835 C C . VAL A 1 105 ? 0.35 -16.141 8.758 1 98.56 105 VAL A C 1
ATOM 837 O O . VAL A 1 105 ? 0.297 -14.914 8.875 1 98.56 105 VAL A O 1
ATOM 840 N N . GLN A 1 106 ? -0.485 -16.922 9.391 1 98.44 106 GLN A N 1
ATOM 841 C CA . GLN A 1 106 ? -1.5 -16.406 10.305 1 98.44 106 GLN A CA 1
ATOM 842 C C . GLN A 1 106 ? -0.863 -15.633 11.461 1 98.44 106 GLN A C 1
ATOM 844 O O . GLN A 1 106 ? -1.362 -14.578 11.867 1 98.44 106 GLN A O 1
ATOM 849 N N . GLU A 1 107 ? 0.201 -16.188 11.984 1 97.56 107 GLU A N 1
ATOM 850 C CA . GLU A 1 107 ? 0.901 -15.516 13.078 1 97.56 107 GLU A CA 1
ATOM 851 C C . GLU A 1 107 ? 1.408 -14.148 12.641 1 97.56 107 GLU A C 1
ATOM 853 O O . GLU A 1 107 ? 1.322 -13.18 13.398 1 97.56 107 GLU A O 1
ATOM 858 N N . ALA A 1 108 ? 1.922 -14.094 11.445 1 96.81 108 ALA A N 1
ATOM 859 C CA . ALA A 1 108 ? 2.383 -12.82 10.898 1 96.81 108 ALA A CA 1
ATOM 860 C C . ALA A 1 108 ? 1.219 -11.852 10.719 1 96.81 108 ALA A C 1
ATOM 862 O O . ALA A 1 108 ? 1.338 -10.664 11.039 1 96.81 108 ALA A O 1
ATOM 863 N N . LEU A 1 109 ? 0.117 -12.336 10.195 1 97.62 109 LEU A N 1
ATOM 864 C CA . LEU A 1 109 ? -1.067 -11.5 10.008 1 97.62 109 LEU A CA 1
ATOM 865 C C . LEU A 1 109 ? -1.57 -10.969 11.352 1 97.62 109 LEU A C 1
ATOM 867 O O . LEU A 1 109 ? -1.946 -9.797 11.453 1 97.62 109 LEU A O 1
ATOM 871 N N . LYS A 1 110 ? -1.578 -11.781 12.359 1 96.31 110 LYS A N 1
ATOM 872 C CA . LYS A 1 110 ? -2.029 -11.375 13.688 1 96.31 110 LYS A CA 1
ATOM 873 C C . LYS A 1 110 ? -1.152 -10.266 14.258 1 96.31 110 LYS A C 1
ATOM 875 O O . LYS A 1 110 ? -1.649 -9.352 14.922 1 96.31 110 LYS A O 1
ATOM 880 N N . ARG A 1 111 ? 0.093 -10.391 13.992 1 94.25 111 ARG A N 1
ATOM 881 C CA . ARG A 1 111 ? 1.015 -9.359 14.461 1 94.25 111 ARG A CA 1
ATOM 882 C C . ARG A 1 111 ? 0.793 -8.047 13.719 1 94.25 111 ARG A C 1
ATOM 884 O O . ARG A 1 111 ? 0.745 -6.984 14.328 1 94.25 111 ARG A O 1
ATOM 891 N N . GLU A 1 112 ? 0.66 -8.125 12.492 1 94.38 112 GLU A N 1
ATOM 892 C CA . GLU A 1 112 ? 0.596 -6.941 11.641 1 94.38 112 GLU A CA 1
ATOM 893 C C . GLU A 1 112 ? -0.775 -6.277 11.719 1 94.38 112 GLU A C 1
ATOM 895 O O . GLU A 1 112 ? -0.888 -5.059 11.594 1 94.38 112 GLU A O 1
ATOM 900 N N . PHE A 1 113 ? -1.765 -7.082 11.844 1 95.19 113 PHE A N 1
ATOM 901 C CA . PHE A 1 113 ? -3.146 -6.617 11.875 1 95.19 113 PHE A CA 1
ATOM 902 C C . PHE A 1 113 ? -3.826 -7.027 13.18 1 95.19 113 PHE A C 1
ATOM 904 O O . PHE A 1 113 ? -4.922 -7.594 13.164 1 95.19 113 PHE A O 1
ATOM 911 N N . SER A 1 114 ? -3.229 -6.699 14.242 1 89.62 114 SER A N 1
ATOM 912 C CA . SER A 1 114 ? -3.689 -7.148 15.555 1 89.62 114 SER A CA 1
ATOM 913 C C . SER A 1 114 ? -5.145 -6.754 15.797 1 89.62 114 SER A C 1
ATOM 915 O O . SER A 1 114 ? -5.902 -7.508 16.406 1 89.62 114 SER A O 1
ATOM 917 N N . TYR A 1 115 ? -5.594 -5.668 15.289 1 87.44 115 TYR A N 1
ATOM 918 C CA . TYR A 1 115 ? -6.941 -5.148 15.492 1 87.44 115 TYR A CA 1
ATOM 919 C C . TYR A 1 115 ? -7.977 -6.031 14.812 1 87.44 115 TYR A C 1
ATOM 921 O O . TYR A 1 115 ? -9.141 -6.059 15.211 1 87.44 115 TYR A O 1
ATOM 929 N N . VAL A 1 116 ? -7.57 -6.723 13.758 1 87.88 116 VAL A N 1
ATOM 930 C CA . VAL A 1 116 ? -8.453 -7.613 13.016 1 87.88 116 VAL A CA 1
ATOM 931 C C . VAL A 1 116 ? -8.719 -8.875 13.836 1 87.88 116 VAL A C 1
ATOM 933 O O . VAL A 1 116 ? -9.797 -9.477 13.734 1 87.88 116 VAL A O 1
ATOM 936 N N . PHE A 1 117 ? -7.781 -9.25 14.641 1 86.94 117 PHE A N 1
ATOM 937 C CA . PHE A 1 117 ? -7.848 -10.523 15.352 1 86.94 117 PHE A CA 1
ATOM 938 C C . PHE A 1 117 ? -8.164 -10.305 16.828 1 86.94 117 PHE A C 1
ATOM 940 O O . PHE A 1 117 ? -8.102 -11.234 17.625 1 86.94 117 PHE A O 1
ATOM 947 N N . ALA A 1 118 ? -8.406 -9.07 17.125 1 80.62 118 ALA A N 1
ATOM 948 C CA . ALA A 1 118 ? -8.727 -8.734 18.516 1 80.62 118 ALA A CA 1
ATOM 949 C C . ALA A 1 118 ? -10.102 -9.281 18.906 1 80.62 118 ALA A C 1
ATOM 951 O O . ALA A 1 118 ? -10.93 -9.562 18.031 1 80.62 118 ALA A O 1
ATOM 952 N N . GLU A 1 119 ? -10.32 -9.477 20.172 1 72.62 119 GLU A N 1
ATOM 953 C CA . GLU A 1 119 ? -11.578 -9.984 20.703 1 72.62 119 GLU A CA 1
ATOM 954 C C . GLU A 1 119 ? -12.711 -8.984 20.5 1 72.62 119 GLU A C 1
ATOM 956 O O . GLU A 1 119 ? -13.828 -9.367 20.141 1 72.62 119 GLU A O 1
ATOM 961 N N . LYS A 1 120 ? -12.406 -7.723 20.797 1 68.5 120 LYS A N 1
ATOM 962 C CA . LYS A 1 120 ? -13.414 -6.684 20.594 1 68.5 120 LYS A CA 1
ATOM 963 C C . LYS A 1 120 ? -13.383 -6.152 19.172 1 68.5 120 LYS A C 1
ATOM 965 O O . LYS A 1 120 ? -12.383 -5.578 18.734 1 68.5 120 LYS A O 1
ATOM 970 N N . ILE A 1 121 ? -14.461 -6.586 18.5 1 67.12 121 ILE A N 1
ATOM 971 C CA . ILE A 1 121 ? -14.562 -6.164 17.109 1 67.12 121 ILE A CA 1
ATOM 972 C C . ILE A 1 121 ? -15.328 -4.844 17.031 1 67.12 121 ILE A C 1
ATOM 974 O O . ILE A 1 121 ? -16.391 -4.688 17.641 1 67.12 121 ILE A O 1
ATOM 978 N N . TYR A 1 122 ? -14.617 -3.766 16.516 1 67.19 122 TYR A N 1
ATOM 979 C CA . TYR A 1 122 ? -15.305 -2.5 16.281 1 67.19 122 TYR A CA 1
ATOM 980 C C . TYR A 1 122 ? -15.727 -2.371 14.82 1 67.19 122 TYR A C 1
ATOM 982 O O . TYR A 1 122 ? -15.141 -2.998 13.938 1 67.19 122 TYR A O 1
ATOM 990 N N . PRO A 1 123 ? -16.781 -1.577 14.688 1 72.19 123 PRO A N 1
ATOM 991 C CA . PRO A 1 123 ? -17.234 -1.396 13.312 1 72.19 123 PRO A CA 1
ATOM 992 C C . PRO A 1 123 ? -16.172 -0.795 12.406 1 72.19 123 PRO A C 1
ATOM 994 O O . PRO A 1 123 ? -15.367 0.027 12.852 1 72.19 123 PRO A O 1
ATOM 997 N N . GLY A 1 124 ? -16.062 -1.357 11.242 1 80.75 124 GLY A N 1
ATOM 998 C CA . GLY A 1 124 ? -15.234 -0.698 10.25 1 80.75 124 GLY A CA 1
ATOM 999 C C . GLY A 1 124 ? -13.906 -1.397 10.016 1 80.75 124 GLY A C 1
ATOM 1000 O O . GLY A 1 124 ? -13.172 -1.049 9.094 1 80.75 124 GLY A O 1
ATOM 1001 N N . ILE A 1 125 ? -13.648 -2.422 10.891 1 88.19 125 ILE A N 1
ATOM 1002 C CA . ILE A 1 125 ? -12.398 -3.139 10.688 1 88.19 125 ILE A CA 1
ATOM 1003 C C . ILE A 1 125 ? -12.625 -4.324 9.75 1 88.19 125 ILE A C 1
ATOM 1005 O O . ILE A 1 125 ? -13.758 -4.785 9.594 1 88.19 125 ILE A O 1
ATOM 1009 N N . PRO A 1 126 ? -11.555 -4.84 9.18 1 94.38 126 PRO A N 1
ATOM 1010 C CA . PRO A 1 126 ? -11.711 -6.027 8.336 1 94.38 126 PRO A CA 1
ATOM 1011 C C . PRO A 1 126 ? -12.328 -7.207 9.078 1 94.38 126 PRO A C 1
ATOM 1013 O O . PRO A 1 126 ? -11.945 -7.488 10.219 1 94.38 126 PRO A O 1
ATOM 1016 N N . GLN A 1 127 ? -13.312 -7.762 8.445 1 95.69 127 GLN A N 1
ATOM 1017 C CA . GLN A 1 127 ? -13.938 -8.969 8.977 1 95.69 127 GLN A CA 1
ATOM 1018 C C . GLN A 1 127 ? -13.555 -10.195 8.148 1 95.69 127 GLN A C 1
ATOM 1020 O O . GLN A 1 127 ? -13.852 -10.266 6.957 1 95.69 127 GLN A O 1
ATOM 1025 N N . ILE A 1 128 ? -12.883 -11.164 8.852 1 97.06 128 ILE A N 1
ATOM 1026 C CA . ILE A 1 128 ? -12.359 -12.312 8.109 1 97.06 128 ILE A CA 1
ATOM 1027 C C . ILE A 1 128 ? -12.688 -13.602 8.859 1 97.06 128 ILE A C 1
ATOM 1029 O O . ILE A 1 128 ? -12.922 -13.586 10.07 1 97.06 128 ILE A O 1
ATOM 1033 N N . ASN A 1 129 ? -12.859 -14.703 8.117 1 97.69 129 ASN A N 1
ATOM 1034 C CA . ASN A 1 129 ? -12.797 -16.062 8.625 1 97.69 129 ASN A CA 1
ATOM 1035 C C . ASN A 1 129 ? -11.477 -16.734 8.266 1 97.69 129 ASN A C 1
ATOM 1037 O O . ASN A 1 129 ? -11.188 -16.953 7.086 1 97.69 129 ASN A O 1
ATOM 1041 N N . VAL A 1 130 ? -10.766 -17.156 9.266 1 98.12 130 VAL A N 1
ATOM 1042 C CA . VAL A 1 130 ? -9.438 -17.703 9.008 1 98.12 130 VAL A CA 1
ATOM 1043 C C . VAL A 1 130 ? -9.508 -19.219 8.906 1 98.12 130 VAL A C 1
ATOM 1045 O O . VAL A 1 130 ? -10.117 -19.875 9.758 1 98.12 130 VAL A O 1
ATOM 1048 N N . HIS A 1 131 ? -8.938 -19.719 7.855 1 98.75 131 HIS A N 1
ATOM 1049 C CA . HIS A 1 131 ? -8.812 -21.141 7.621 1 98.75 131 HIS A CA 1
ATOM 1050 C C . HIS A 1 131 ? -7.352 -21.562 7.539 1 98.75 131 HIS A C 1
ATOM 1052 O O . HIS A 1 131 ? -6.609 -21.078 6.688 1 98.75 131 HIS A O 1
ATOM 1058 N N . THR A 1 132 ? -7.02 -22.547 8.398 1 98.81 132 THR A N 1
ATOM 1059 C CA . THR A 1 132 ? -5.652 -23.047 8.367 1 98.81 132 THR A CA 1
ATOM 1060 C C . THR A 1 132 ? -5.465 -24.031 7.215 1 98.81 132 THR A C 1
ATOM 1062 O O . THR A 1 132 ? -6.234 -24.984 7.074 1 98.81 132 THR A O 1
ATOM 1065 N N . ILE A 1 133 ? -4.465 -23.719 6.453 1 98.75 133 ILE A N 1
ATOM 1066 C CA . ILE A 1 133 ? -4.168 -24.656 5.379 1 98.75 133 ILE A CA 1
ATOM 1067 C C . ILE A 1 133 ? -2.768 -25.234 5.57 1 98.75 133 ILE A C 1
ATOM 1069 O O . ILE A 1 133 ? -1.922 -24.625 6.227 1 98.75 133 ILE A O 1
ATOM 1073 N N . THR A 1 134 ? -2.576 -26.406 5.039 1 97.88 134 THR A N 1
ATOM 1074 C CA . THR A 1 134 ? -1.312 -27.125 5.008 1 97.88 134 THR A CA 1
ATOM 1075 C C . THR A 1 134 ? -0.98 -27.578 3.59 1 97.88 134 THR A C 1
ATOM 1077 O O . THR A 1 134 ? -1.168 -26.828 2.633 1 97.88 134 THR A O 1
ATOM 1080 N N . THR A 1 135 ? -0.468 -28.781 3.484 1 97.44 135 THR A N 1
ATOM 1081 C CA . THR A 1 135 ? -0.161 -29.297 2.154 1 97.44 135 THR A CA 1
ATOM 1082 C C . THR A 1 135 ? -1.329 -30.109 1.609 1 97.44 135 THR A C 1
ATOM 1084 O O . THR A 1 135 ? -1.262 -30.625 0.494 1 97.44 135 THR A O 1
ATOM 1087 N N . GLU A 1 136 ? -2.375 -30.188 2.369 1 98.06 136 GLU A N 1
ATOM 1088 C CA . GLU A 1 136 ? -3.559 -30.938 1.944 1 98.06 136 GLU A CA 1
ATOM 1089 C C . GLU A 1 136 ? -4.453 -30.078 1.051 1 98.06 136 GLU A C 1
ATOM 1091 O O . GLU A 1 136 ? -4.582 -28.875 1.264 1 98.06 136 GLU A O 1
ATOM 1096 N N . ASN A 1 137 ? -5.066 -30.797 0.17 1 98.56 137 ASN A N 1
ATOM 1097 C CA . ASN A 1 137 ? -6.016 -30.109 -0.697 1 98.56 137 ASN A CA 1
ATOM 1098 C C . ASN A 1 137 ? -7.164 -29.5 0.103 1 98.56 137 ASN A C 1
ATOM 1100 O O . ASN A 1 137 ? -7.535 -30.016 1.157 1 98.56 137 ASN A O 1
ATOM 1104 N N . PHE A 1 138 ? -7.691 -28.406 -0.305 1 98.81 138 PHE A N 1
ATOM 1105 C CA . PHE A 1 138 ? -8.867 -27.781 0.292 1 98.81 138 PHE A CA 1
ATOM 1106 C C . PHE A 1 138 ? -9.758 -27.188 -0.782 1 98.81 138 PHE A C 1
ATOM 1108 O O . PHE A 1 138 ? -9.383 -27.125 -1.955 1 98.81 138 PHE A O 1
ATOM 1115 N N . TYR A 1 139 ? -10.953 -26.812 -0.334 1 98.75 139 TYR A N 1
ATOM 1116 C CA . TYR A 1 139 ? -11.938 -26.312 -1.294 1 98.75 139 TYR A CA 1
ATOM 1117 C C . TYR A 1 139 ? -12.367 -24.906 -0.948 1 98.75 139 TYR A C 1
ATOM 1119 O O . TYR A 1 139 ? -12.492 -24.547 0.229 1 98.75 139 TYR A O 1
ATOM 1127 N N . ILE A 1 140 ? -12.547 -24.141 -1.91 1 98.75 140 ILE A N 1
ATOM 1128 C CA . ILE A 1 140 ? -13.281 -22.875 -1.847 1 98.75 140 ILE A CA 1
ATOM 1129 C C . ILE A 1 140 ? -14.469 -22.922 -2.811 1 98.75 140 ILE A C 1
ATOM 1131 O O . ILE A 1 140 ? -14.281 -22.891 -4.027 1 98.75 140 ILE A O 1
ATOM 1135 N N . GLY A 1 141 ? -15.633 -22.953 -2.193 1 98.31 141 GLY A N 1
ATOM 1136 C CA . GLY A 1 141 ? -16.75 -23.312 -3.047 1 98.31 141 GLY A CA 1
ATOM 1137 C C . GLY A 1 141 ? -16.594 -24.656 -3.715 1 98.31 141 GLY A C 1
ATOM 1138 O O . GLY A 1 141 ? -16.297 -25.656 -3.047 1 98.31 141 GLY A O 1
ATOM 1139 N N . LYS A 1 142 ? -16.719 -24.719 -4.992 1 98.25 142 LYS A N 1
ATOM 1140 C CA . LYS A 1 142 ? -16.625 -25.969 -5.758 1 98.25 142 LYS A CA 1
ATOM 1141 C C . LYS A 1 142 ? -15.211 -26.156 -6.309 1 98.25 142 LYS A C 1
ATOM 1143 O O . LYS A 1 142 ? -14.938 -27.172 -6.973 1 98.25 142 LYS A O 1
ATOM 1148 N N . THR A 1 143 ? -14.344 -25.266 -5.977 1 98.31 143 THR A N 1
ATOM 1149 C CA . THR A 1 143 ? -13.016 -25.266 -6.578 1 98.31 143 THR A CA 1
ATOM 1150 C C . THR A 1 143 ? -11.992 -25.891 -5.633 1 98.31 143 THR A C 1
ATOM 1152 O O . THR A 1 143 ? -11.852 -25.453 -4.488 1 98.31 143 THR A O 1
ATOM 1155 N N . GLU A 1 144 ? -11.312 -26.859 -6.129 1 98.62 144 GLU A N 1
ATOM 1156 C CA . GLU A 1 144 ? -10.242 -27.484 -5.363 1 98.62 144 GLU A CA 1
ATOM 1157 C C . GLU A 1 144 ? -8.922 -26.75 -5.559 1 98.62 144 GLU A C 1
ATOM 1159 O O . GLU A 1 144 ? -8.539 -26.438 -6.688 1 98.62 144 GLU A O 1
ATOM 1164 N N . LEU A 1 145 ? -8.273 -26.406 -4.465 1 98.81 145 LEU A N 1
ATOM 1165 C CA . LEU A 1 145 ? -6.922 -25.859 -4.488 1 98.81 145 LEU A CA 1
ATOM 1166 C C . LEU A 1 145 ? -5.918 -26.875 -3.936 1 98.81 145 LEU A C 1
ATOM 1168 O O . LEU A 1 145 ? -6.133 -27.453 -2.867 1 98.81 145 LEU A O 1
ATOM 1172 N N . ILE A 1 146 ? -4.887 -27.078 -4.699 1 98.81 146 ILE A N 1
ATOM 1173 C CA . ILE A 1 146 ? -3.809 -27.969 -4.301 1 98.81 146 ILE A CA 1
ATOM 1174 C C . ILE A 1 146 ? -2.576 -27.156 -3.904 1 98.81 146 ILE A C 1
ATOM 1176 O O . ILE A 1 146 ? -1.918 -26.562 -4.762 1 98.81 146 ILE A O 1
ATOM 1180 N N . PRO A 1 147 ? -2.309 -27.141 -2.578 1 98.88 147 PRO A N 1
ATOM 1181 C CA . PRO A 1 147 ? -1.102 -26.438 -2.156 1 98.88 147 PRO A CA 1
ATOM 1182 C C . PRO A 1 147 ? 0.18 -27.078 -2.668 1 98.88 147 PRO A C 1
ATOM 1184 O O . PRO A 1 147 ? 0.275 -28.312 -2.713 1 98.88 147 PRO A O 1
ATOM 1187 N N . LEU A 1 148 ? 1.091 -26.266 -3.045 1 98.88 148 LEU A N 1
ATOM 1188 C CA . LEU A 1 148 ? 2.375 -26.703 -3.58 1 98.88 148 LEU A CA 1
ATOM 1189 C C . LEU A 1 148 ? 3.525 -26.188 -2.715 1 98.88 148 LEU A C 1
ATOM 1191 O O . LEU A 1 148 ? 3.951 -25.047 -2.848 1 98.88 148 LEU A O 1
ATOM 1195 N N . PRO A 1 149 ? 4.074 -27.078 -1.872 1 98.69 149 PRO A N 1
ATOM 1196 C CA . PRO A 1 149 ? 5.219 -26.656 -1.066 1 98.69 149 PRO A CA 1
ATOM 1197 C C . PRO A 1 149 ? 6.43 -26.281 -1.916 1 98.69 149 PRO A C 1
ATOM 1199 O O . PRO A 1 149 ? 6.832 -27.047 -2.793 1 98.69 149 PRO A O 1
ATOM 1202 N N . ILE A 1 150 ? 6.973 -25.109 -1.64 1 98.56 150 ILE A N 1
ATOM 1203 C CA . ILE A 1 150 ? 8.18 -24.656 -2.312 1 98.56 150 ILE A CA 1
ATOM 1204 C C . ILE A 1 150 ? 9.062 -23.891 -1.323 1 98.56 150 ILE A C 1
ATOM 1206 O O . ILE A 1 150 ? 8.648 -23.625 -0.191 1 98.56 150 ILE A O 1
ATOM 1210 N N . MET A 1 151 ? 10.344 -23.609 -1.783 1 98.62 151 MET A N 1
ATOM 1211 C CA . MET A 1 151 ? 11.273 -22.891 -0.909 1 98.62 151 MET A CA 1
ATOM 1212 C C . MET A 1 151 ? 11.617 -21.516 -1.479 1 98.62 151 MET A C 1
ATOM 1214 O O . MET A 1 151 ? 12.078 -21.422 -2.617 1 98.62 151 MET A O 1
ATOM 1218 N N . HIS A 1 152 ? 11.32 -20.469 -0.752 1 98.25 152 HIS A N 1
ATOM 1219 C CA . HIS A 1 152 ? 11.859 -19.125 -0.948 1 98.25 152 HIS A CA 1
ATOM 1220 C C . HIS A 1 152 ? 13.148 -18.938 -0.157 1 98.25 152 HIS A C 1
ATOM 1222 O O . HIS A 1 152 ? 13.141 -18.328 0.918 1 98.25 152 HIS A O 1
ATOM 1228 N N . TYR A 1 153 ? 14.25 -19.422 -0.814 1 96.25 153 TYR A N 1
ATOM 1229 C CA . TYR A 1 153 ? 15.5 -19.609 -0.089 1 96.25 153 TYR A CA 1
ATOM 1230 C C . TYR A 1 153 ? 15.32 -20.578 1.074 1 96.25 153 TYR A C 1
ATOM 1232 O O . TYR A 1 153 ? 15.109 -21.781 0.867 1 96.25 153 TYR A O 1
ATOM 1240 N N . LYS A 1 154 ? 15.32 -20.016 2.35 1 96.25 154 LYS A N 1
ATOM 1241 C CA . LYS A 1 154 ? 15.188 -20.891 3.52 1 96.25 154 LYS A CA 1
ATOM 1242 C C . LYS A 1 154 ? 13.773 -20.844 4.082 1 96.25 154 LYS A C 1
ATOM 1244 O O . LYS A 1 154 ? 13.461 -21.547 5.047 1 96.25 154 LYS A O 1
ATOM 1249 N N . LEU A 1 155 ? 12.906 -20.141 3.441 1 97.44 155 LEU A N 1
ATOM 1250 C CA . LEU A 1 155 ? 11.539 -19.969 3.918 1 97.44 155 LEU A CA 1
ATOM 1251 C C . LEU A 1 155 ? 10.578 -20.875 3.16 1 97.44 155 LEU A C 1
ATOM 1253 O O . LEU A 1 155 ? 10.375 -20.703 1.957 1 97.44 155 LEU A O 1
ATOM 1257 N N . PRO A 1 156 ? 9.984 -21.875 3.873 1 98.31 156 PRO A N 1
ATOM 1258 C CA . PRO A 1 156 ? 8.953 -22.672 3.193 1 98.31 156 PRO A CA 1
ATOM 1259 C C . PRO A 1 156 ? 7.695 -21.859 2.895 1 98.31 156 PRO A C 1
ATOM 1261 O O . PRO A 1 156 ? 7.137 -21.219 3.791 1 98.31 156 PRO A O 1
ATOM 1264 N N . ILE A 1 157 ? 7.242 -21.844 1.672 1 98.69 157 ILE A N 1
ATOM 1265 C CA . ILE A 1 157 ? 6.039 -21.109 1.276 1 98.69 157 ILE A CA 1
ATOM 1266 C C . ILE A 1 157 ? 5.152 -22.016 0.417 1 98.69 157 ILE A C 1
ATOM 1268 O O . ILE A 1 157 ? 5.469 -23.188 0.211 1 98.69 157 ILE A O 1
ATOM 1272 N N . LEU A 1 158 ? 4.02 -21.5 0.003 1 98.88 158 LEU A N 1
ATOM 1273 C CA . LEU A 1 158 ? 3.105 -22.312 -0.792 1 98.88 158 LEU A CA 1
ATOM 1274 C C . LEU A 1 158 ? 2.846 -21.672 -2.15 1 98.88 158 LEU A C 1
ATOM 1276 O O . LEU A 1 158 ? 2.699 -20.438 -2.246 1 98.88 158 LEU A O 1
ATOM 1280 N N . GLY A 1 159 ? 2.896 -22.422 -3.238 1 98.81 159 GLY A N 1
ATOM 1281 C CA . GLY A 1 159 ? 2.139 -22.188 -4.453 1 98.81 159 GLY A CA 1
ATOM 1282 C C . GLY A 1 159 ? 0.803 -22.906 -4.48 1 98.81 159 GLY A C 1
ATOM 1283 O O . GLY A 1 159 ? 0.442 -23.578 -3.52 1 98.81 159 GLY A O 1
ATOM 1284 N N . PHE A 1 160 ? 0.093 -22.75 -5.66 1 98.94 160 PHE A N 1
ATOM 1285 C CA . PHE A 1 160 ? -1.21 -23.406 -5.727 1 98.94 160 PHE A CA 1
ATOM 1286 C C . PHE A 1 160 ? -1.496 -23.906 -7.137 1 98.94 160 PHE A C 1
ATOM 1288 O O . PHE A 1 160 ? -1.189 -23.219 -8.117 1 98.94 160 PHE A O 1
ATOM 1295 N N . ARG A 1 161 ? -2.035 -25.047 -7.203 1 98.75 161 ARG A N 1
ATOM 1296 C CA . ARG A 1 161 ? -2.617 -25.547 -8.438 1 98.75 161 ARG A CA 1
ATOM 1297 C C . ARG A 1 161 ? -4.141 -25.547 -8.367 1 98.75 161 ARG A C 1
ATOM 1299 O O . ARG A 1 161 ? -4.719 -25.984 -7.371 1 98.75 161 ARG A O 1
ATOM 1306 N N . ILE A 1 162 ? -4.746 -24.984 -9.297 1 98.25 162 ILE A N 1
ATOM 1307 C CA . ILE A 1 162 ? -6.195 -24.953 -9.469 1 98.25 162 ILE A CA 1
ATOM 1308 C C . ILE A 1 162 ? -6.551 -25.469 -10.867 1 98.25 162 ILE A C 1
ATOM 1310 O O . ILE A 1 162 ? -6.328 -24.766 -11.859 1 98.25 162 ILE A O 1
ATOM 1314 N N . ASN A 1 163 ? -7.113 -26.656 -10.945 1 95.06 163 ASN A N 1
ATOM 1315 C CA . ASN A 1 163 ? -7.336 -27.297 -12.234 1 95.06 163 ASN A CA 1
ATOM 1316 C C . ASN A 1 163 ? -6.059 -27.344 -13.07 1 95.06 163 ASN A C 1
ATOM 1318 O O . ASN A 1 163 ? -5.027 -27.828 -12.609 1 95.06 163 ASN A O 1
ATOM 1322 N N . ASP A 1 164 ? -6.129 -26.766 -14.211 1 94.69 164 ASP A N 1
ATOM 1323 C CA . ASP A 1 164 ? -4.984 -26.812 -15.117 1 94.69 164 ASP A CA 1
ATOM 1324 C C . ASP A 1 164 ? -4.172 -25.516 -15.031 1 94.69 164 ASP A C 1
ATOM 1326 O O . ASP A 1 164 ? -3.467 -25.156 -15.969 1 94.69 164 ASP A O 1
ATOM 1330 N N . PHE A 1 165 ? -4.297 -24.844 -13.953 1 98.5 165 PHE A N 1
ATOM 1331 C CA . PHE A 1 165 ? -3.582 -23.609 -13.672 1 98.5 165 PHE A CA 1
ATOM 1332 C C . PHE A 1 165 ? -2.66 -23.781 -12.469 1 98.5 165 PHE A C 1
ATOM 1334 O O . PHE A 1 165 ? -3.109 -24.141 -11.383 1 98.5 165 PHE A O 1
ATOM 1341 N N . THR A 1 166 ? -1.384 -23.531 -12.672 1 98.88 166 THR A N 1
ATOM 1342 C CA . THR A 1 166 ? -0.393 -23.625 -11.609 1 98.88 166 THR A CA 1
ATOM 1343 C C . THR A 1 166 ? 0.235 -22.25 -11.344 1 98.88 166 THR A C 1
ATOM 1345 O O . THR A 1 166 ? 0.731 -21.609 -12.258 1 98.88 166 THR A O 1
ATOM 1348 N N . TYR A 1 167 ? 0.185 -21.828 -10.109 1 98.94 167 TYR A N 1
ATOM 1349 C CA . TYR A 1 167 ? 0.7 -20.516 -9.727 1 98.94 167 TYR A CA 1
ATOM 1350 C C . TYR A 1 167 ? 1.801 -20.656 -8.68 1 98.94 167 TYR A C 1
ATOM 1352 O O . TYR A 1 167 ? 1.538 -21.047 -7.543 1 98.94 167 TYR A O 1
ATOM 1360 N N . ILE A 1 168 ? 3.021 -20.312 -9.039 1 98.81 168 ILE A N 1
ATOM 1361 C CA . ILE A 1 168 ? 4.203 -20.375 -8.188 1 98.81 168 ILE A CA 1
ATOM 1362 C C . ILE A 1 168 ? 4.949 -19.047 -8.234 1 98.81 168 ILE A C 1
ATOM 1364 O O . ILE A 1 168 ? 5.527 -18.703 -9.266 1 98.81 168 ILE A O 1
ATOM 1368 N N . THR A 1 169 ? 4.93 -18.344 -7.098 1 98.56 169 THR A N 1
ATOM 1369 C CA . THR A 1 169 ? 5.703 -17.109 -7.008 1 98.56 169 THR A CA 1
ATOM 1370 C C . THR A 1 169 ? 6.801 -17.234 -5.953 1 98.56 169 THR A C 1
ATOM 1372 O O . THR A 1 169 ? 6.691 -18.031 -5.023 1 98.56 169 THR A O 1
ATOM 1375 N N . ASP A 1 170 ? 7.918 -16.547 -6.051 1 98.56 170 ASP A N 1
ATOM 1376 C CA . ASP A 1 170 ? 8.969 -16.375 -5.055 1 98.56 170 ASP A CA 1
ATOM 1377 C C . ASP A 1 170 ? 9.742 -17.672 -4.84 1 98.56 170 ASP A C 1
ATOM 1379 O O . ASP A 1 170 ? 10.289 -17.906 -3.758 1 98.56 170 ASP A O 1
ATOM 1383 N N . ALA A 1 171 ? 9.781 -18.547 -5.84 1 98.69 171 ALA A N 1
ATOM 1384 C CA . ALA A 1 171 ? 10.461 -19.828 -5.688 1 98.69 171 ALA A CA 1
ATOM 1385 C C . ALA A 1 171 ? 11.961 -19.688 -5.938 1 98.69 171 ALA A C 1
ATOM 1387 O O . ALA A 1 171 ? 12.383 -18.969 -6.844 1 98.69 171 ALA A O 1
ATOM 1388 N N . LYS A 1 172 ? 12.672 -20.375 -5.145 1 98.62 172 LYS A N 1
ATOM 1389 C CA . LYS A 1 172 ? 14.07 -20.641 -5.449 1 98.62 172 LYS A CA 1
ATOM 1390 C C . LYS A 1 172 ? 14.297 -22.125 -5.711 1 98.62 172 LYS A C 1
ATOM 1392 O O . LYS A 1 172 ? 15.062 -22.484 -6.613 1 98.62 172 LYS A O 1
ATOM 1397 N N . THR A 1 173 ? 13.664 -22.906 -4.891 1 98.25 173 THR A N 1
ATOM 1398 C CA . THR A 1 173 ? 13.75 -24.359 -5.035 1 98.25 173 THR A CA 1
ATOM 1399 C C . THR A 1 173 ? 12.367 -25 -4.973 1 98.25 173 THR A C 1
ATOM 1401 O O . THR A 1 173 ? 11.531 -24.609 -4.148 1 98.25 173 THR A O 1
ATOM 1404 N N . VAL A 1 174 ? 12.164 -25.969 -5.875 1 98.56 174 VAL A N 1
ATOM 1405 C CA . VAL A 1 174 ? 10.906 -26.703 -5.922 1 98.56 174 VAL A CA 1
ATOM 1406 C C . VAL A 1 174 ? 11.164 -28.188 -5.707 1 98.56 174 VAL A C 1
ATOM 1408 O O . VAL A 1 174 ? 11.859 -28.828 -6.504 1 98.56 174 VAL A O 1
ATOM 1411 N N . PRO A 1 175 ? 10.594 -28.719 -4.633 1 97.94 175 PRO A N 1
ATOM 1412 C CA . PRO A 1 175 ? 10.789 -30.141 -4.367 1 97.94 175 PRO A CA 1
ATOM 1413 C C . PRO A 1 175 ? 10.234 -31.031 -5.477 1 97.94 175 PRO A C 1
ATOM 1415 O O . PRO A 1 175 ? 9.227 -30.688 -6.098 1 97.94 175 PRO A O 1
ATOM 1418 N N . GLU A 1 176 ? 10.812 -32.219 -5.551 1 97.5 176 GLU A N 1
ATOM 1419 C CA . GLU A 1 176 ? 10.398 -33.156 -6.57 1 97.5 176 GLU A CA 1
ATOM 1420 C C . GLU A 1 176 ? 8.93 -33.562 -6.402 1 97.5 176 GLU A C 1
ATOM 1422 O O . GLU A 1 176 ? 8.227 -33.75 -7.391 1 97.5 176 GLU A O 1
ATOM 1427 N N . GLU A 1 177 ? 8.578 -33.688 -5.207 1 97.19 177 GLU A N 1
ATOM 1428 C CA . GLU A 1 177 ? 7.191 -34.031 -4.938 1 97.19 177 GLU A CA 1
ATOM 1429 C C . GLU A 1 177 ? 6.234 -32.969 -5.492 1 97.19 177 GLU A C 1
ATOM 1431 O O . GLU A 1 177 ? 5.148 -33.312 -5.969 1 97.19 177 GLU A O 1
ATOM 1436 N N . THR A 1 178 ? 6.605 -31.734 -5.359 1 98.19 178 THR A N 1
ATOM 1437 C CA . THR A 1 178 ? 5.809 -30.656 -5.914 1 98.19 178 THR A CA 1
ATOM 1438 C C . THR A 1 178 ? 5.82 -30.703 -7.441 1 98.19 178 THR A C 1
ATOM 1440 O O . THR A 1 178 ? 4.781 -30.531 -8.078 1 98.19 178 THR A O 1
ATOM 1443 N N . ILE A 1 179 ? 6.938 -30.953 -8.016 1 98.12 179 ILE A N 1
ATOM 1444 C CA . ILE A 1 179 ? 7.078 -31.031 -9.469 1 98.12 179 ILE A CA 1
ATOM 1445 C C . ILE A 1 179 ? 6.16 -32.125 -10.016 1 98.12 179 ILE A C 1
ATOM 1447 O O . ILE A 1 179 ? 5.484 -31.922 -11.031 1 98.12 179 ILE A O 1
ATOM 1451 N N . ALA A 1 180 ? 6.098 -33.188 -9.367 1 97.44 180 ALA A N 1
ATOM 1452 C CA . ALA A 1 180 ? 5.27 -34.312 -9.789 1 97.44 180 ALA A CA 1
ATOM 1453 C C . ALA A 1 180 ? 3.797 -33.938 -9.844 1 97.44 180 ALA A C 1
ATOM 1455 O O . ALA A 1 180 ? 3.051 -34.406 -10.703 1 97.44 180 ALA A O 1
ATOM 1456 N N . LYS A 1 181 ? 3.395 -33.031 -8.984 1 96.94 181 LYS A N 1
ATOM 1457 C CA . LYS A 1 181 ? 1.997 -32.625 -8.875 1 96.94 181 LYS A CA 1
ATOM 1458 C C . LYS A 1 181 ? 1.604 -31.703 -10.031 1 96.94 181 LYS A C 1
ATOM 1460 O O . LYS A 1 181 ? 0.417 -31.547 -10.328 1 96.94 181 LYS A O 1
ATOM 1465 N N . ILE A 1 182 ? 2.596 -31.141 -10.711 1 97.81 182 ILE A N 1
ATOM 1466 C CA . ILE A 1 182 ? 2.217 -30.094 -11.656 1 97.81 182 ILE A CA 1
ATOM 1467 C C . ILE A 1 182 ? 2.73 -30.438 -13.047 1 97.81 182 ILE A C 1
ATOM 1469 O O . ILE A 1 182 ? 2.564 -29.672 -13.992 1 97.81 182 ILE A O 1
ATOM 1473 N N . ARG A 1 183 ? 3.328 -31.594 -13.195 1 97.12 183 ARG A N 1
ATOM 1474 C CA . ARG A 1 183 ? 3.83 -32.031 -14.5 1 97.12 183 ARG A CA 1
ATOM 1475 C C . ARG A 1 183 ? 2.717 -32 -15.539 1 97.12 183 ARG A C 1
ATOM 1477 O O . ARG A 1 183 ? 1.627 -32.531 -15.297 1 97.12 183 ARG A O 1
ATOM 1484 N N . GLY A 1 184 ? 3 -31.344 -16.656 1 95.69 184 GLY A N 1
ATOM 1485 C CA . GLY A 1 184 ? 2.059 -31.328 -17.766 1 95.69 184 GLY A CA 1
ATOM 1486 C C . GLY A 1 184 ? 0.961 -30.297 -17.609 1 95.69 184 GLY A C 1
ATOM 1487 O O . GLY A 1 184 ? -0.001 -30.281 -18.375 1 95.69 184 GLY A O 1
ATOM 1488 N N . THR A 1 185 ? 1.082 -29.406 -16.609 1 97.38 185 THR A N 1
ATOM 1489 C CA . THR A 1 185 ? 0.061 -28.375 -16.406 1 97.38 185 THR A CA 1
ATOM 1490 C C . THR A 1 185 ? -0.132 -27.562 -17.672 1 97.38 185 THR A C 1
ATOM 1492 O O . THR A 1 185 ? 0.821 -27.328 -18.422 1 97.38 185 THR A O 1
ATOM 1495 N N . LYS A 1 186 ? -1.341 -27.141 -17.938 1 98.19 186 LYS A N 1
ATOM 1496 C CA . LYS A 1 186 ? -1.652 -26.375 -19.141 1 98.19 186 LYS A CA 1
ATOM 1497 C C . LYS A 1 186 ? -1.085 -24.969 -19.078 1 98.19 186 LYS A C 1
ATOM 1499 O O . LYS A 1 186 ? -0.449 -24.5 -20.016 1 98.19 186 LYS A O 1
ATOM 1504 N N . VAL A 1 187 ? -1.344 -24.281 -17.969 1 98.75 187 VAL A N 1
ATOM 1505 C CA . VAL A 1 187 ? -0.826 -22.938 -17.766 1 98.75 187 VAL A CA 1
ATOM 1506 C C . VAL A 1 187 ? 0.015 -22.891 -16.484 1 98.75 187 VAL A C 1
ATOM 1508 O O . VAL A 1 187 ? -0.472 -23.219 -15.406 1 98.75 187 VAL A O 1
ATOM 1511 N N . LEU A 1 188 ? 1.241 -22.516 -16.625 1 98.81 188 LEU A N 1
ATOM 1512 C CA . LEU A 1 188 ? 2.162 -22.328 -15.508 1 98.81 188 LEU A CA 1
ATOM 1513 C C . LEU A 1 188 ? 2.498 -20.859 -15.328 1 98.81 188 LEU A C 1
ATOM 1515 O O . LEU A 1 188 ? 2.9 -20.188 -16.281 1 98.81 188 LEU A O 1
ATOM 1519 N N . VAL A 1 189 ? 2.236 -20.312 -14.172 1 98.94 189 VAL A N 1
ATOM 1520 C CA . VAL A 1 189 ? 2.773 -19.031 -13.758 1 98.94 189 VAL A CA 1
ATOM 1521 C C . VAL A 1 189 ? 3.896 -19.234 -12.75 1 98.94 189 VAL A C 1
ATOM 1523 O O . VAL A 1 189 ? 3.689 -19.844 -11.695 1 98.94 189 VAL A O 1
ATOM 1526 N N . VAL A 1 190 ? 5.082 -18.734 -13.047 1 98.94 190 VAL A N 1
ATOM 1527 C CA . VAL A 1 190 ? 6.223 -18.953 -12.164 1 98.94 190 VAL A CA 1
ATOM 1528 C C . VAL A 1 190 ? 7.105 -17.703 -12.133 1 98.94 190 VAL A C 1
ATOM 1530 O O . VAL A 1 190 ? 7.188 -16.969 -13.125 1 98.94 190 VAL A O 1
ATOM 1533 N N . ASN A 1 191 ? 7.746 -17.469 -10.969 1 98.88 191 ASN A N 1
ATOM 1534 C CA . ASN A 1 191 ? 8.586 -16.281 -10.852 1 98.88 191 ASN A CA 1
ATOM 1535 C C . ASN A 1 191 ? 9.844 -16.391 -11.703 1 98.88 191 ASN A C 1
ATOM 1537 O O . ASN A 1 191 ? 10.43 -17.469 -11.812 1 98.88 191 ASN A O 1
ATOM 1541 N N . ALA A 1 192 ? 10.195 -15.391 -12.336 1 98.81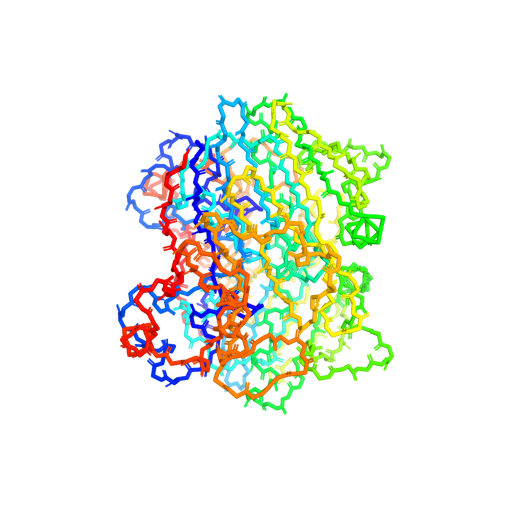 192 ALA A N 1
ATOM 1542 C CA . ALA A 1 192 ? 11.5 -15.102 -12.922 1 98.81 192 ALA A CA 1
ATOM 1543 C C . ALA A 1 192 ? 11.953 -13.688 -12.578 1 98.81 192 ALA A C 1
ATOM 1545 O O . ALA A 1 192 ? 11.602 -12.727 -13.266 1 98.81 192 ALA A O 1
ATOM 1546 N N . LEU A 1 193 ? 12.773 -13.617 -11.625 1 98.62 193 LEU A N 1
ATOM 1547 C CA . LEU A 1 193 ? 13.062 -12.344 -10.977 1 98.62 193 LEU A CA 1
ATOM 1548 C C . LEU A 1 193 ? 13.859 -11.43 -11.898 1 98.62 193 LEU A C 1
ATOM 1550 O O . LEU A 1 193 ? 13.516 -10.25 -12.062 1 98.62 193 LEU A O 1
ATOM 1554 N N . GLN A 1 194 ? 14.891 -11.945 -12.469 1 98.5 194 GLN A N 1
ATOM 1555 C CA . GLN A 1 194 ? 15.867 -11.18 -13.234 1 98.5 194 GLN A CA 1
ATOM 1556 C C . GLN A 1 194 ? 16.812 -12.102 -13.992 1 98.5 194 GLN A C 1
ATOM 1558 O O . GLN A 1 194 ? 16.656 -13.32 -13.977 1 98.5 194 GLN A O 1
ATOM 1563 N N . MET A 1 195 ? 17.766 -11.453 -14.727 1 97.69 195 MET A N 1
ATOM 1564 C CA . MET A 1 195 ? 18.703 -12.234 -15.523 1 97.69 195 MET A CA 1
ATOM 1565 C C . MET A 1 195 ? 19.797 -12.836 -14.648 1 97.69 195 MET A C 1
ATOM 1567 O O . MET A 1 195 ? 20.141 -14.016 -14.805 1 97.69 195 MET A O 1
ATOM 1571 N N . GLU A 1 196 ? 20.234 -12.086 -13.664 1 97.56 196 GLU A N 1
ATOM 1572 C CA . GLU A 1 196 ? 21.391 -12.484 -12.867 1 97.56 196 GLU A CA 1
ATOM 1573 C C . GLU A 1 196 ? 20.969 -13.32 -11.664 1 97.56 196 GLU A C 1
ATOM 1575 O O . GLU A 1 196 ? 19.828 -13.25 -11.227 1 97.56 196 GLU A O 1
ATOM 1580 N N . ASP A 1 197 ? 21.969 -14 -11.172 1 97.12 197 ASP A N 1
ATOM 1581 C CA . ASP A 1 197 ? 21.719 -14.914 -10.07 1 97.12 197 ASP A CA 1
ATOM 1582 C C . ASP A 1 197 ? 21.109 -14.18 -8.875 1 97.12 197 ASP A C 1
ATOM 1584 O O . ASP A 1 197 ? 21.406 -13.008 -8.648 1 97.12 197 ASP A O 1
ATOM 1588 N N . HIS A 1 198 ? 20.375 -14.922 -8.227 1 96.12 198 HIS A N 1
ATOM 1589 C CA . HIS A 1 198 ? 19.75 -14.445 -6.996 1 96.12 198 HIS A CA 1
ATOM 1590 C C . HIS A 1 198 ? 19.656 -15.555 -5.957 1 96.12 198 HIS A C 1
ATOM 1592 O O . HIS A 1 198 ? 19.406 -16.719 -6.309 1 96.12 198 HIS A O 1
ATOM 1598 N N . ILE A 1 199 ? 19.672 -15.25 -4.711 1 95.06 199 ILE A N 1
ATOM 1599 C CA . ILE A 1 199 ? 19.781 -16.234 -3.633 1 95.06 199 ILE A CA 1
ATOM 1600 C C . ILE A 1 199 ? 18.422 -16.859 -3.371 1 95.06 199 ILE A C 1
ATOM 1602 O O . ILE A 1 199 ? 18.328 -18.031 -2.994 1 95.06 199 ILE A O 1
ATOM 1606 N N . SER A 1 200 ? 17.359 -16.062 -3.623 1 96.94 200 SER A N 1
ATOM 1607 C CA . SER A 1 200 ? 16.078 -16.531 -3.09 1 96.94 200 SER A CA 1
ATOM 1608 C C . SER A 1 200 ? 15.031 -16.656 -4.191 1 96.94 200 SER A C 1
ATOM 1610 O O . SER A 1 200 ? 13.891 -17.031 -3.928 1 96.94 200 SER A O 1
ATOM 1612 N N . HIS A 1 201 ? 15.391 -16.391 -5.465 1 98.38 201 HIS A N 1
ATOM 1613 C CA . HIS A 1 201 ? 14.414 -16.422 -6.547 1 98.38 201 HIS A CA 1
ATOM 1614 C C . HIS A 1 201 ? 15 -17.094 -7.789 1 98.38 201 HIS A C 1
ATOM 1616 O O . HIS A 1 201 ? 16.219 -17.062 -8 1 98.38 201 HIS A O 1
ATOM 1622 N N . PHE A 1 202 ? 14.102 -17.625 -8.664 1 98.69 202 PHE A N 1
ATOM 1623 C CA . PHE A 1 202 ? 14.484 -18.078 -9.992 1 98.69 202 PHE A CA 1
ATOM 1624 C C . PHE A 1 202 ? 14.969 -16.922 -10.844 1 98.69 202 PHE A C 1
ATOM 1626 O O . PHE A 1 202 ? 14.391 -15.828 -10.805 1 98.69 202 PHE A O 1
ATOM 1633 N N . THR A 1 203 ? 16.031 -17.188 -11.586 1 98.5 203 THR A N 1
ATOM 1634 C CA . THR A 1 203 ? 16.406 -16.344 -12.719 1 98.5 203 THR A CA 1
ATOM 1635 C C . THR A 1 203 ? 15.578 -16.703 -13.945 1 98.5 203 THR A C 1
ATOM 1637 O O . THR A 1 203 ? 14.852 -17.703 -13.945 1 98.5 203 THR A O 1
ATOM 1640 N N . VAL A 1 204 ? 15.75 -15.914 -14.969 1 98.62 204 VAL A N 1
ATOM 1641 C CA . VAL A 1 204 ? 15.07 -16.219 -16.234 1 98.62 204 VAL A CA 1
ATOM 1642 C C . VAL A 1 204 ? 15.492 -17.594 -16.719 1 98.62 204 VAL A C 1
ATOM 1644 O O . VAL A 1 204 ? 14.641 -18.422 -17.078 1 98.62 204 VAL A O 1
ATOM 1647 N N . ALA A 1 205 ? 16.719 -17.859 -16.703 1 98.38 205 ALA A N 1
ATOM 1648 C CA . ALA A 1 205 ? 17.234 -19.125 -17.188 1 98.38 205 ALA A CA 1
ATOM 1649 C C . ALA A 1 205 ? 16.688 -20.297 -16.359 1 98.38 205 ALA A C 1
ATOM 1651 O O . ALA A 1 205 ? 16.297 -21.328 -16.906 1 98.38 205 ALA A O 1
ATOM 1652 N N . GLU A 1 206 ? 16.672 -20.141 -15.07 1 98.69 206 GLU A N 1
ATOM 1653 C CA . GLU A 1 206 ? 16.156 -21.188 -14.188 1 98.69 206 GLU A CA 1
ATOM 1654 C C . GLU A 1 206 ? 14.664 -21.406 -14.406 1 98.69 206 GLU A C 1
ATOM 1656 O O . GLU A 1 206 ? 14.188 -22.547 -14.391 1 98.69 206 GLU A O 1
ATOM 1661 N N . ALA A 1 207 ? 13.953 -20.344 -14.547 1 98.81 207 ALA A N 1
ATOM 1662 C CA . ALA A 1 207 ? 12.508 -20.422 -14.773 1 98.81 207 ALA A CA 1
ATOM 1663 C C . ALA A 1 207 ? 12.203 -21.125 -16.094 1 98.81 207 ALA A C 1
ATOM 1665 O O . ALA A 1 207 ? 11.258 -21.906 -16.188 1 98.81 207 ALA A O 1
ATOM 1666 N N . ILE A 1 208 ? 12.984 -20.781 -17.125 1 98.75 208 ILE A N 1
ATOM 1667 C CA . ILE A 1 208 ? 12.812 -21.438 -18.422 1 98.75 208 ILE A CA 1
ATOM 1668 C C . ILE A 1 208 ? 13.047 -22.938 -18.266 1 98.75 208 ILE A C 1
ATOM 1670 O O . ILE A 1 208 ? 12.234 -23.75 -18.719 1 98.75 208 ILE A O 1
ATOM 1674 N N . ALA A 1 209 ? 14.148 -23.266 -17.641 1 98.44 209 ALA A N 1
ATOM 1675 C CA . ALA A 1 209 ? 14.477 -24.672 -17.438 1 98.44 209 ALA A CA 1
ATOM 1676 C C . ALA A 1 209 ? 13.375 -25.391 -16.672 1 98.44 209 ALA A C 1
ATOM 1678 O O . ALA A 1 209 ? 13.016 -26.531 -17 1 98.44 209 ALA A O 1
ATOM 1679 N N . PHE A 1 210 ? 12.922 -24.75 -15.688 1 98.69 210 PHE A N 1
ATOM 1680 C CA . PHE A 1 210 ? 11.852 -25.312 -14.859 1 98.69 210 PHE A CA 1
ATOM 1681 C C . PHE A 1 210 ? 10.602 -25.562 -15.688 1 98.69 210 PHE A C 1
ATOM 1683 O O . PHE A 1 210 ? 10.016 -26.641 -15.625 1 98.69 210 PHE A O 1
ATOM 1690 N N . ALA A 1 211 ? 10.148 -24.594 -16.438 1 98.5 211 ALA A N 1
ATOM 1691 C CA . ALA A 1 211 ? 8.953 -24.703 -17.281 1 98.5 211 ALA A CA 1
ATOM 1692 C C . ALA A 1 211 ? 9.094 -25.844 -18.281 1 98.5 211 ALA A C 1
ATOM 1694 O O . ALA A 1 211 ? 8.148 -26.594 -18.516 1 98.5 211 ALA A O 1
ATOM 1695 N N . GLN A 1 212 ? 10.25 -25.938 -18.859 1 97.75 212 GLN A N 1
ATOM 1696 C CA . GLN A 1 212 ? 10.508 -26.984 -19.844 1 97.75 212 GLN A CA 1
ATOM 1697 C C . GLN A 1 212 ? 10.5 -28.359 -19.203 1 97.75 212 GLN A C 1
ATOM 1699 O O . GLN A 1 212 ? 9.953 -29.312 -19.766 1 97.75 212 GLN A O 1
ATOM 1704 N N . ASP A 1 213 ? 11.102 -28.406 -18.078 1 97.12 213 ASP A N 1
ATOM 1705 C CA . ASP A 1 213 ? 11.125 -29.672 -17.359 1 97.12 213 ASP A CA 1
ATOM 1706 C C . ASP A 1 213 ? 9.719 -30.141 -17.016 1 97.12 213 ASP A C 1
ATOM 1708 O O . ASP A 1 213 ? 9.406 -31.328 -17.172 1 97.12 213 ASP A O 1
ATOM 1712 N N . ILE A 1 214 ? 8.867 -29.25 -16.594 1 96.56 214 ILE A N 1
ATOM 1713 C CA . ILE A 1 214 ? 7.488 -29.547 -16.219 1 96.56 214 ILE A CA 1
ATOM 1714 C C . ILE A 1 214 ? 6.672 -29.906 -17.453 1 96.56 214 ILE A C 1
ATOM 1716 O O . ILE A 1 214 ? 5.66 -30.609 -17.359 1 96.56 214 ILE A O 1
ATOM 1720 N N . GLY A 1 215 ? 7.121 -29.422 -18.562 1 97.19 215 GLY A N 1
ATOM 1721 C CA . GLY A 1 215 ? 6.352 -29.609 -19.781 1 97.19 215 GLY A CA 1
ATOM 1722 C C . GLY A 1 215 ? 5.051 -28.828 -19.781 1 97.19 215 GLY A C 1
ATOM 1723 O O . GLY A 1 215 ? 4.008 -29.344 -20.172 1 97.19 215 GLY A O 1
ATOM 1724 N N . ALA A 1 216 ? 5.07 -27.594 -19.312 1 97.12 216 ALA A N 1
ATOM 1725 C CA . ALA A 1 216 ? 3.879 -26.75 -19.25 1 97.12 216 ALA A CA 1
ATOM 1726 C C . ALA A 1 216 ? 3.404 -26.375 -20.656 1 97.12 216 ALA A C 1
ATOM 1728 O O . ALA A 1 216 ? 4.219 -26.172 -21.562 1 97.12 216 ALA A O 1
ATOM 1729 N N . GLY A 1 217 ? 2.141 -26.297 -20.891 1 98.12 217 GLY A N 1
ATOM 1730 C CA . GLY A 1 217 ? 1.615 -25.844 -22.172 1 98.12 217 GLY A CA 1
ATOM 1731 C C . GLY A 1 217 ? 2.049 -24.422 -22.516 1 98.12 217 GLY A C 1
ATOM 1732 O O . GLY A 1 217 ? 2.682 -24.203 -23.547 1 98.12 217 GLY A O 1
ATOM 1733 N N . ILE A 1 218 ? 1.697 -23.547 -21.703 1 98.56 218 ILE A N 1
ATOM 1734 C CA . ILE A 1 218 ? 2.158 -22.172 -21.781 1 98.56 218 ILE A CA 1
ATOM 1735 C C . ILE A 1 218 ? 2.607 -21.688 -20.406 1 98.56 218 ILE A C 1
ATOM 1737 O O . ILE A 1 218 ? 2.016 -22.062 -19.391 1 98.56 218 ILE A O 1
ATOM 1741 N N . THR A 1 219 ? 3.693 -20.906 -20.375 1 98.81 219 THR A N 1
ATOM 1742 C CA . THR A 1 219 ? 4.227 -20.375 -19.125 1 98.81 219 THR A CA 1
ATOM 1743 C C . THR A 1 219 ? 4.227 -18.844 -19.141 1 98.81 219 THR A C 1
ATOM 1745 O O . THR A 1 219 ? 4.59 -18.234 -20.141 1 98.81 219 THR A O 1
ATOM 1748 N N . TYR A 1 220 ? 3.773 -18.25 -18.062 1 98.94 220 TYR A N 1
ATOM 1749 C CA . TYR A 1 220 ? 3.922 -16.828 -17.828 1 98.94 220 TYR A CA 1
ATOM 1750 C C . TYR A 1 220 ? 4.844 -16.547 -16.641 1 98.94 220 TYR A C 1
ATOM 1752 O O . TYR A 1 220 ? 4.676 -17.141 -15.57 1 98.94 220 TYR A O 1
ATOM 1760 N N . PHE A 1 221 ? 5.773 -15.672 -16.844 1 98.94 221 PHE A N 1
ATOM 1761 C CA . PHE A 1 221 ? 6.656 -15.266 -15.75 1 98.94 221 PHE A CA 1
ATOM 1762 C C . PHE A 1 221 ? 6.008 -14.172 -14.914 1 98.94 221 PHE A C 1
ATOM 1764 O O . PHE A 1 221 ? 5.305 -13.312 -15.445 1 98.94 221 PHE A O 1
ATOM 1771 N N . THR A 1 222 ? 6.285 -14.188 -13.609 1 98.88 222 THR A N 1
ATOM 1772 C CA . THR A 1 222 ? 5.809 -13.188 -12.656 1 98.88 222 THR A CA 1
ATOM 1773 C C . THR A 1 222 ? 6.898 -12.844 -11.648 1 98.88 222 THR A C 1
ATOM 1775 O O . THR A 1 222 ? 8.023 -13.344 -11.742 1 98.88 222 THR A O 1
ATOM 1778 N N . HIS A 1 223 ? 6.543 -11.891 -10.695 1 98.88 223 HIS A N 1
ATOM 1779 C CA . HIS A 1 223 ? 7.488 -11.43 -9.68 1 98.88 223 HIS A CA 1
ATOM 1780 C C . HIS A 1 223 ? 8.773 -10.914 -10.312 1 98.88 223 HIS A C 1
ATOM 1782 O O . HIS A 1 223 ? 9.867 -11.367 -9.961 1 98.88 223 HIS A O 1
ATOM 1788 N N . ILE A 1 224 ? 8.633 -10.07 -11.266 1 98.88 224 ILE A N 1
ATOM 1789 C CA . ILE A 1 224 ? 9.672 -9.578 -12.164 1 98.88 224 ILE A CA 1
ATOM 1790 C C . ILE A 1 224 ? 10.266 -8.289 -11.609 1 98.88 224 ILE A C 1
ATOM 1792 O O . ILE A 1 224 ? 9.539 -7.379 -11.219 1 98.88 224 ILE A O 1
ATOM 1796 N N . SER A 1 225 ? 11.586 -8.164 -11.555 1 98.5 225 SER A N 1
ATOM 1797 C CA . SER A 1 225 ? 12.234 -6.945 -11.094 1 98.5 225 SER A CA 1
ATOM 1798 C C . SER A 1 225 ? 12.578 -6.023 -12.266 1 98.5 225 SER A C 1
ATOM 1800 O O . SER A 1 225 ? 12.508 -6.434 -13.422 1 98.5 225 SER A O 1
ATOM 1802 N N . HIS A 1 226 ? 12.953 -4.797 -11.953 1 98.12 226 HIS A N 1
ATOM 1803 C CA . HIS A 1 226 ? 13.352 -3.854 -12.992 1 98.12 226 HIS A CA 1
ATOM 1804 C C . HIS A 1 226 ? 14.688 -4.242 -13.602 1 98.12 226 HIS A C 1
ATOM 1806 O O . HIS A 1 226 ? 15.07 -3.727 -14.656 1 98.12 226 HIS A O 1
ATOM 1812 N N . ASN A 1 227 ? 15.359 -5.254 -13.023 1 97.94 227 ASN A N 1
ATOM 1813 C CA . ASN A 1 227 ? 16.625 -5.762 -13.555 1 97.94 227 ASN A CA 1
ATOM 1814 C C . ASN A 1 227 ? 16.391 -6.781 -14.672 1 97.94 227 ASN A C 1
ATOM 1816 O O . ASN A 1 227 ? 17.344 -7.254 -15.289 1 97.94 227 ASN A O 1
ATOM 1820 N N . MET A 1 228 ? 15.227 -7.18 -14.953 1 98.19 228 MET A N 1
ATOM 1821 C CA . MET A 1 228 ? 14.844 -8.109 -16.016 1 98.19 228 MET A CA 1
ATOM 1822 C C . MET A 1 228 ? 15.164 -7.535 -17.391 1 98.19 228 MET A C 1
ATOM 1824 O O . MET A 1 228 ? 15.625 -8.258 -18.281 1 98.19 228 MET A O 1
ATOM 1828 N N . GLY A 1 229 ? 15 -6.234 -17.5 1 98.25 229 GLY A N 1
ATOM 1829 C CA . GLY A 1 229 ? 14.977 -5.582 -18.797 1 98.25 229 GLY A CA 1
ATOM 1830 C C . GLY A 1 229 ? 13.57 -5.25 -19.281 1 98.25 229 GLY A C 1
ATOM 1831 O O . GLY A 1 229 ? 12.586 -5.598 -18.625 1 98.25 229 GLY A O 1
ATOM 1832 N N . LYS A 1 230 ? 13.508 -4.535 -20.391 1 98.56 230 LYS A N 1
ATOM 1833 C CA . LYS A 1 230 ? 12.219 -4.109 -20.922 1 98.56 230 LYS A CA 1
ATOM 1834 C C . LYS A 1 230 ? 11.406 -5.309 -21.422 1 98.56 230 LYS A C 1
ATOM 1836 O O . LYS A 1 230 ? 11.961 -6.23 -22.016 1 98.56 230 LYS A O 1
ATOM 1841 N N . HIS A 1 231 ? 10.109 -5.285 -21.156 1 98.75 231 HIS A N 1
ATOM 1842 C CA . HIS A 1 231 ? 9.188 -6.375 -21.469 1 98.75 231 HIS A CA 1
ATOM 1843 C C . HIS A 1 231 ? 9.367 -6.863 -22.906 1 98.75 231 HIS A C 1
ATOM 1845 O O . HIS A 1 231 ? 9.578 -8.055 -23.141 1 98.75 231 HIS A O 1
ATOM 1851 N N . GLU A 1 232 ? 9.328 -5.945 -23.859 1 98.12 232 GLU A N 1
ATOM 1852 C CA . GLU A 1 232 ? 9.383 -6.301 -25.281 1 98.12 232 GLU A CA 1
ATOM 1853 C C . GLU A 1 232 ? 10.711 -6.965 -25.625 1 98.12 232 GLU A C 1
ATOM 1855 O O . GLU A 1 232 ? 10.742 -7.961 -26.344 1 98.12 232 GLU A O 1
ATOM 1860 N N . ASP A 1 233 ? 11.758 -6.422 -25.109 1 98.19 233 ASP A N 1
ATOM 1861 C CA . ASP A 1 233 ? 13.094 -6.934 -25.406 1 98.19 233 ASP A CA 1
ATOM 1862 C C . ASP A 1 233 ? 13.266 -8.352 -24.875 1 98.19 233 ASP A C 1
ATOM 1864 O O . ASP A 1 233 ? 13.758 -9.234 -25.594 1 98.19 233 ASP A O 1
ATOM 1868 N N . VAL A 1 234 ? 12.836 -8.586 -23.672 1 98.31 234 VAL A N 1
ATOM 1869 C CA . VAL A 1 234 ? 13.031 -9.875 -23.031 1 98.31 234 VAL A CA 1
ATOM 1870 C C . VAL A 1 234 ? 12.117 -10.914 -23.672 1 98.31 234 VAL A C 1
ATOM 1872 O O . VAL A 1 234 ? 12.531 -12.047 -23.922 1 98.31 234 VAL A O 1
ATOM 1875 N N . GLU A 1 235 ? 10.867 -10.531 -23.812 1 97.75 235 GLU A N 1
ATOM 1876 C CA . GLU A 1 235 ? 9.891 -11.469 -24.344 1 97.75 235 GLU A CA 1
ATOM 1877 C C . GLU A 1 235 ? 10.336 -12.008 -25.703 1 97.75 235 GLU A C 1
ATOM 1879 O O . GLU A 1 235 ? 10.109 -13.18 -26.016 1 97.75 235 GLU A O 1
ATOM 1884 N N . ARG A 1 236 ? 11 -11.242 -26.5 1 97.12 236 ARG A N 1
ATOM 1885 C CA . ARG A 1 236 ? 11.461 -11.625 -27.828 1 97.12 236 ARG A CA 1
ATOM 1886 C C . ARG A 1 236 ? 12.477 -12.766 -27.75 1 97.12 236 ARG A C 1
ATOM 1888 O O . ARG A 1 236 ? 12.633 -13.531 -28.703 1 97.12 236 ARG A O 1
ATOM 1895 N N . GLU A 1 237 ? 13.078 -12.852 -26.688 1 97.38 237 GLU A N 1
ATOM 1896 C CA . GLU A 1 237 ? 14.156 -13.828 -26.531 1 97.38 237 GLU A CA 1
ATOM 1897 C C . GLU A 1 237 ? 13.648 -15.109 -25.891 1 97.38 237 GLU A C 1
ATOM 1899 O O . GLU A 1 237 ? 14.375 -16.109 -25.812 1 97.38 237 GLU A O 1
ATOM 1904 N N . LEU A 1 238 ? 12.445 -15.117 -25.484 1 98.38 238 LEU A N 1
ATOM 1905 C CA . LEU A 1 238 ? 11.898 -16.266 -24.781 1 98.38 238 LEU A CA 1
ATOM 1906 C C . LEU A 1 238 ? 11.422 -17.328 -25.766 1 98.38 238 LEU A C 1
ATOM 1908 O O . LEU A 1 238 ? 11.031 -17.016 -26.891 1 98.38 238 LEU A O 1
ATOM 1912 N N . PRO A 1 239 ? 11.469 -18.625 -25.297 1 97.62 239 PRO A N 1
ATOM 1913 C CA . PRO A 1 239 ? 10.852 -19.672 -26.109 1 97.62 239 PRO A CA 1
ATOM 1914 C C . PRO A 1 239 ? 9.383 -19.375 -26.438 1 97.62 239 PRO A C 1
ATOM 1916 O O . PRO A 1 239 ? 8.734 -18.594 -25.734 1 97.62 239 PRO A O 1
ATOM 1919 N N . ALA A 1 240 ? 8.859 -20.016 -27.484 1 95.94 240 ALA A N 1
ATOM 1920 C CA . ALA A 1 240 ? 7.555 -19.719 -28.062 1 95.94 240 ALA A CA 1
ATOM 1921 C C . ALA A 1 240 ? 6.438 -19.891 -27.031 1 95.94 240 ALA A C 1
ATOM 1923 O O . ALA A 1 240 ? 5.441 -19.172 -27.062 1 95.94 240 ALA A O 1
ATOM 1924 N N . ASN A 1 241 ? 6.578 -20.781 -26.109 1 97.94 241 ASN A N 1
ATOM 1925 C CA . ASN A 1 241 ? 5.48 -21.047 -25.188 1 97.94 241 ASN A CA 1
ATOM 1926 C C . ASN A 1 241 ? 5.742 -20.422 -23.812 1 97.94 241 ASN A C 1
ATOM 1928 O O . ASN A 1 241 ? 5.164 -20.844 -22.812 1 97.94 241 ASN A O 1
ATOM 1932 N N . ILE A 1 242 ? 6.656 -19.531 -23.719 1 98.75 242 ILE A N 1
ATOM 1933 C CA . ILE A 1 242 ? 6.965 -18.797 -22.5 1 98.75 242 ILE A CA 1
ATOM 1934 C C . ILE A 1 242 ? 6.836 -17.297 -22.734 1 98.75 242 ILE A C 1
ATOM 1936 O O . ILE A 1 242 ? 7.375 -16.766 -23.719 1 98.75 242 ILE A O 1
ATOM 1940 N N . ARG A 1 243 ? 6.098 -16.609 -21.906 1 98.75 243 ARG A N 1
ATOM 1941 C CA . ARG A 1 243 ? 5.832 -15.18 -22.016 1 98.75 243 ARG A CA 1
ATOM 1942 C C . ARG A 1 243 ? 6.07 -14.469 -20.688 1 98.75 243 ARG A C 1
ATOM 1944 O O . ARG A 1 243 ? 6.027 -15.094 -19.625 1 98.75 243 ARG A O 1
ATOM 1951 N N . LEU A 1 244 ? 6.301 -13.172 -20.781 1 98.81 244 LEU A N 1
ATOM 1952 C CA . LEU A 1 244 ? 6.262 -12.352 -19.578 1 98.81 244 LEU A CA 1
ATOM 1953 C C . LEU A 1 244 ? 4.828 -11.984 -19.219 1 98.81 244 LEU A C 1
ATOM 1955 O O . LEU A 1 244 ? 4.07 -11.508 -20.062 1 98.81 244 LEU A O 1
ATOM 1959 N N . GLY A 1 245 ? 4.496 -12.281 -17.969 1 98.88 245 GLY A N 1
ATOM 1960 C CA . GLY A 1 245 ? 3.252 -11.695 -17.5 1 98.88 245 GLY A CA 1
ATOM 1961 C C . GLY A 1 245 ? 3.297 -10.18 -17.422 1 98.88 245 GLY A C 1
ATOM 1962 O O . GLY A 1 245 ? 4.375 -9.586 -17.422 1 98.88 245 GLY A O 1
ATOM 1963 N N . TYR A 1 246 ? 2.178 -9.578 -17.469 1 98.94 246 TYR A N 1
ATOM 1964 C CA . TYR A 1 246 ? 2.049 -8.141 -17.234 1 98.94 246 TYR A CA 1
ATOM 1965 C C . TYR A 1 246 ? 0.746 -7.816 -16.516 1 98.94 246 TYR A C 1
ATOM 1967 O O . TYR A 1 246 ? -0.184 -8.625 -16.516 1 98.94 246 TYR A O 1
ATOM 1975 N N . ASP A 1 247 ? 0.753 -6.68 -15.844 1 98.94 247 ASP A N 1
ATOM 1976 C CA . ASP A 1 247 ? -0.413 -6.305 -15.055 1 98.94 247 ASP A CA 1
ATOM 1977 C C . ASP A 1 247 ? -1.649 -6.141 -15.93 1 98.94 247 ASP A C 1
ATOM 1979 O O . ASP A 1 247 ? -1.628 -5.395 -16.906 1 98.94 247 ASP A O 1
ATOM 1983 N N . GLY A 1 248 ? -2.736 -6.863 -15.578 1 98.75 248 GLY A N 1
ATOM 1984 C CA . GLY A 1 248 ? -3.98 -6.785 -16.328 1 98.75 248 GLY A CA 1
ATOM 1985 C C . GLY A 1 248 ? -4.137 -7.91 -17.328 1 98.75 248 GLY A C 1
ATOM 1986 O O . GLY A 1 248 ? -5.18 -8.031 -17.984 1 98.75 248 GLY A O 1
ATOM 1987 N N . LEU A 1 249 ? -3.096 -8.727 -17.469 1 98.81 249 LEU A N 1
ATOM 1988 C CA . LEU A 1 249 ? -3.207 -9.891 -18.344 1 98.81 249 LEU A CA 1
ATOM 1989 C C . LEU A 1 249 ? -4.34 -10.805 -17.891 1 98.81 249 LEU A C 1
ATOM 1991 O O . LEU A 1 249 ? -4.496 -11.055 -16.688 1 98.81 249 LEU A O 1
ATOM 1995 N N . VAL A 1 250 ? -5.172 -11.281 -18.859 1 98.75 250 VAL A N 1
ATOM 1996 C CA . VAL A 1 250 ? -6.297 -12.156 -18.547 1 98.75 250 VAL A CA 1
ATOM 1997 C C . VAL A 1 250 ? -6.16 -13.469 -19.328 1 98.75 250 VAL A C 1
ATOM 1999 O O . VAL A 1 250 ? -5.871 -13.453 -20.516 1 98.75 250 VAL A O 1
ATOM 2002 N N . ILE A 1 251 ? -6.285 -14.516 -18.594 1 98 251 ILE A N 1
ATOM 2003 C CA . ILE A 1 251 ? -6.316 -15.859 -19.188 1 98 251 ILE A CA 1
ATOM 2004 C C . ILE A 1 251 ? -7.656 -16.531 -18.875 1 98 251 ILE A C 1
ATOM 2006 O O . ILE A 1 251 ? -8.156 -16.438 -17.75 1 98 251 ILE A O 1
ATOM 2010 N N . ASN A 1 252 ? -8.219 -17.188 -19.938 1 96.75 252 ASN A N 1
ATOM 2011 C CA . ASN A 1 252 ? -9.445 -17.953 -19.75 1 96.75 252 ASN A CA 1
ATOM 2012 C C . ASN A 1 252 ? -9.188 -19.453 -19.875 1 96.75 252 ASN A C 1
ATOM 2014 O O . ASN A 1 252 ? -8.594 -19.906 -20.859 1 96.75 252 ASN A O 1
ATOM 2018 N N . LEU A 1 253 ? -9.594 -20.141 -18.828 1 94.81 253 LEU A N 1
ATOM 2019 C CA . LEU A 1 253 ? -9.445 -21.594 -18.812 1 94.81 253 LEU A CA 1
ATOM 2020 C C . LEU A 1 253 ? -10.789 -22.281 -18.594 1 94.81 253 LEU A C 1
ATOM 2022 O O . LEU A 1 253 ? -11.617 -21.797 -17.812 1 94.81 253 LEU A O 1
ATOM 2026 N N . MET B 1 1 ? 9.734 27.281 1.674 1 96.88 1 MET B N 1
ATOM 2027 C CA . MET B 1 1 ? 9.211 25.969 2.002 1 96.88 1 MET B CA 1
ATOM 2028 C C . MET B 1 1 ? 8.109 25.562 1.031 1 96.88 1 MET B C 1
ATOM 2030 O O . MET B 1 1 ? 7.219 26.359 0.727 1 96.88 1 MET B O 1
ATOM 2034 N N . LYS B 1 2 ? 8.242 24.359 0.457 1 98.38 2 LYS B N 1
ATOM 2035 C CA . LYS B 1 2 ? 7.273 23.828 -0.497 1 98.38 2 LYS B CA 1
ATOM 2036 C C . LYS B 1 2 ? 6.492 22.656 0.105 1 98.38 2 LYS B C 1
ATOM 2038 O O . LYS B 1 2 ? 7.082 21.703 0.609 1 98.38 2 LYS B O 1
ATOM 2043 N N . ILE B 1 3 ? 5.121 22.797 0.05 1 98.69 3 ILE B N 1
ATOM 2044 C CA . ILE B 1 3 ? 4.258 21.75 0.584 1 98.69 3 ILE B CA 1
ATOM 2045 C C . ILE B 1 3 ? 3.484 21.078 -0.554 1 98.69 3 ILE B C 1
ATOM 2047 O O . ILE B 1 3 ? 2.838 21.766 -1.351 1 98.69 3 ILE B O 1
ATOM 2051 N N . THR B 1 4 ? 3.592 19.781 -0.649 1 98.94 4 THR B N 1
ATOM 2052 C CA . THR B 1 4 ? 2.832 19 -1.624 1 98.94 4 THR B CA 1
ATOM 2053 C C . THR B 1 4 ? 1.843 18.078 -0.925 1 98.94 4 THR B C 1
ATOM 2055 O O . THR B 1 4 ? 2.23 17.281 -0.071 1 98.94 4 THR B O 1
ATOM 2058 N N . PHE B 1 5 ? 0.551 18.25 -1.291 1 98.94 5 PHE B N 1
ATOM 2059 C CA . PHE B 1 5 ? -0.453 17.312 -0.798 1 98.94 5 PHE B CA 1
ATOM 2060 C C . PHE B 1 5 ? -0.333 15.969 -1.505 1 98.94 5 PHE B C 1
ATOM 2062 O O . PHE B 1 5 ? -0.801 15.805 -2.635 1 98.94 5 PHE B O 1
ATOM 2069 N N . LEU B 1 6 ? 0.203 14.977 -0.812 1 98.94 6 LEU B N 1
ATOM 2070 C CA . LEU B 1 6 ? 0.423 13.656 -1.403 1 98.94 6 LEU B CA 1
ATOM 2071 C C . LEU B 1 6 ? -0.884 12.875 -1.493 1 98.94 6 LEU B C 1
ATOM 2073 O O . LEU B 1 6 ? -1.104 12.133 -2.453 1 98.94 6 LEU B O 1
ATOM 2077 N N . GLY B 1 7 ? -1.672 13.008 -0.542 1 98.88 7 GLY B N 1
ATOM 2078 C CA . GLY B 1 7 ? -3.016 12.461 -0.453 1 98.88 7 GLY B CA 1
ATOM 2079 C C . GLY B 1 7 ? -3.945 13.297 0.408 1 98.88 7 GLY B C 1
ATOM 2080 O O . GLY B 1 7 ? -3.496 13.977 1.333 1 98.88 7 GLY B O 1
ATOM 2081 N N . THR B 1 8 ? -5.289 13.211 0.095 1 98.94 8 THR B N 1
ATOM 2082 C CA . THR B 1 8 ? -6.242 14.047 0.819 1 98.94 8 THR B CA 1
ATOM 2083 C C . THR B 1 8 ? -7.488 13.25 1.192 1 98.94 8 THR B C 1
ATOM 2085 O O . THR B 1 8 ? -8.508 13.82 1.572 1 98.94 8 THR B O 1
ATOM 2088 N N . GLY B 1 9 ? -7.402 11.898 1.021 1 98.81 9 GLY B N 1
ATOM 2089 C CA . GLY B 1 9 ? -8.555 11.055 1.279 1 98.81 9 GLY B CA 1
ATOM 2090 C C . GLY B 1 9 ? -8.477 10.328 2.611 1 98.81 9 GLY B C 1
ATOM 2091 O O . GLY B 1 9 ? -7.477 10.438 3.324 1 98.81 9 GLY B O 1
ATOM 2092 N N . THR B 1 10 ? -9.562 9.648 2.932 1 97.69 10 THR B N 1
ATOM 2093 C CA . THR B 1 10 ? -9.664 8.875 4.16 1 97.69 10 THR B CA 1
ATOM 2094 C C . THR B 1 10 ? -8.961 7.531 4.016 1 97.69 10 THR B C 1
ATOM 2096 O O . THR B 1 10 ? -8.258 7.297 3.029 1 97.69 10 THR B O 1
ATOM 2099 N N . SER B 1 11 ? -9.18 6.676 5.059 1 96.56 11 SER B N 1
ATOM 2100 C CA . SER B 1 11 ? -8.492 5.395 5.16 1 96.56 11 SER B CA 1
ATOM 2101 C C . SER B 1 11 ? -8.852 4.48 3.992 1 96.56 11 SER B C 1
ATOM 2103 O O . SER B 1 11 ? -8.102 3.555 3.668 1 96.56 11 SER B O 1
ATOM 2105 N N . GLN B 1 12 ? -9.938 4.793 3.275 1 95.81 12 GLN B N 1
ATOM 2106 C CA . GLN B 1 12 ? -10.352 3.924 2.18 1 95.81 12 GLN B CA 1
ATOM 2107 C C . GLN B 1 12 ? -9.922 4.492 0.831 1 95.81 12 GLN B C 1
ATOM 2109 O O . GLN B 1 12 ? -9.969 3.799 -0.186 1 95.81 12 GLN B O 1
ATOM 2114 N N . GLY B 1 13 ? -9.477 5.766 0.839 1 98.06 13 GLY B N 1
ATOM 2115 C CA . GLY B 1 13 ? -9.234 6.434 -0.429 1 98.06 13 GLY B CA 1
ATOM 2116 C C . GLY B 1 13 ? -10.492 6.625 -1.253 1 98.06 13 GLY B C 1
ATOM 2117 O O . GLY B 1 13 ? -11.562 6.113 -0.896 1 98.06 13 GLY B O 1
ATOM 2118 N N . ILE B 1 14 ? -10.391 7.398 -2.213 1 98.75 14 ILE B N 1
ATOM 2119 C CA . ILE B 1 14 ? -11.445 7.609 -3.201 1 98.75 14 ILE B CA 1
ATOM 2120 C C . ILE B 1 14 ? -10.891 7.367 -4.602 1 98.75 14 ILE B C 1
ATOM 2122 O O . ILE B 1 14 ? -9.906 7.996 -5.004 1 98.75 14 ILE B O 1
ATOM 2126 N N . PRO B 1 15 ? -11.531 6.496 -5.445 1 98.44 15 PRO B N 1
ATOM 2127 C CA . PRO B 1 15 ? -12.773 5.754 -5.219 1 98.44 15 PRO B CA 1
ATOM 2128 C C . PRO B 1 15 ? -12.641 4.684 -4.137 1 98.44 15 PRO B C 1
ATOM 2130 O O . PRO B 1 15 ? -11.531 4.223 -3.859 1 98.44 15 PRO B O 1
ATOM 2133 N N . VAL B 1 16 ? -13.734 4.387 -3.539 1 98.19 16 VAL B N 1
ATOM 2134 C CA . VAL B 1 16 ? -13.844 3.242 -2.639 1 98.19 16 VAL B CA 1
ATOM 2135 C C . VAL B 1 16 ? -14.148 1.98 -3.443 1 98.19 16 VAL B C 1
ATOM 2137 O O . VAL B 1 16 ? -14.977 2.006 -4.359 1 98.19 16 VAL B O 1
ATOM 2140 N N . ILE B 1 17 ? -13.461 0.899 -3.127 1 97.81 17 ILE B N 1
ATOM 2141 C CA . ILE B 1 17 ? -13.672 -0.363 -3.828 1 97.81 17 ILE B CA 1
ATOM 2142 C C . ILE B 1 17 ? -15.156 -0.717 -3.824 1 97.81 17 ILE B C 1
ATOM 2144 O O . ILE B 1 17 ? -15.82 -0.634 -2.785 1 97.81 17 ILE B O 1
ATOM 2148 N N . CYS B 1 18 ? -15.766 -1.048 -4.938 1 95.31 18 CYS B N 1
ATOM 2149 C CA . CYS B 1 18 ? -17.125 -1.553 -5.133 1 95.31 18 CYS B CA 1
ATOM 2150 C C . CYS B 1 18 ? -18.141 -0.435 -4.988 1 95.31 18 CYS B C 1
ATOM 2152 O O . CYS B 1 18 ? -19.359 -0.686 -5.02 1 95.31 18 CYS B O 1
ATOM 2154 N N . CYS B 1 19 ? -17.75 0.814 -4.812 1 96.25 19 CYS B N 1
ATOM 2155 C CA . CYS B 1 19 ? -18.688 1.919 -4.676 1 96.25 19 CYS B CA 1
ATOM 2156 C C . CYS B 1 19 ? -19.047 2.504 -6.039 1 96.25 19 CYS B C 1
ATOM 2158 O O . CYS B 1 19 ? -18.172 2.664 -6.895 1 96.25 19 CYS B O 1
ATOM 2160 N N . ASN B 1 20 ? -20.297 2.82 -6.227 1 95.31 20 ASN B N 1
ATOM 2161 C CA . ASN B 1 20 ? -20.75 3.357 -7.508 1 95.31 20 ASN B CA 1
ATOM 2162 C C . ASN B 1 20 ? -21.391 4.73 -7.344 1 95.31 20 ASN B C 1
ATOM 2164 O O . ASN B 1 20 ? -22.188 5.156 -8.188 1 95.31 20 ASN B O 1
ATOM 2168 N N . CYS B 1 21 ? -21.078 5.445 -6.262 1 97.12 21 CYS B N 1
ATOM 2169 C CA . CYS B 1 21 ? -21.656 6.762 -6.047 1 97.12 21 CYS B CA 1
ATOM 2170 C C . CYS B 1 21 ? -21.094 7.781 -7.02 1 97.12 21 CYS B C 1
ATOM 2172 O O . CYS B 1 21 ? -20.125 7.492 -7.734 1 97.12 21 CYS B O 1
ATOM 2174 N N . GLU B 1 22 ? -21.625 8.945 -7.031 1 98.06 22 GLU B N 1
ATOM 2175 C CA . GLU B 1 22 ? -21.281 9.969 -8.008 1 98.06 22 GLU B CA 1
ATOM 2176 C C . GLU B 1 22 ? -19.828 10.438 -7.812 1 98.06 22 GLU B C 1
ATOM 2178 O O . GLU B 1 22 ? -19.156 10.781 -8.781 1 98.06 22 GLU B O 1
ATOM 2183 N N . VAL B 1 23 ? -19.344 10.469 -6.594 1 98.69 23 VAL B N 1
ATOM 2184 C CA . VAL B 1 23 ? -17.984 10.914 -6.305 1 98.69 23 VAL B CA 1
ATOM 2185 C C . VAL B 1 23 ? -16.984 9.859 -6.777 1 98.69 23 VAL B C 1
ATOM 2187 O O . VAL B 1 23 ? -16 10.18 -7.438 1 98.69 23 VAL B O 1
ATOM 2190 N N . CYS B 1 24 ? -17.25 8.602 -6.504 1 98.25 24 CYS B N 1
ATOM 2191 C CA . CYS B 1 24 ? -16.344 7.508 -6.84 1 98.25 24 CYS B CA 1
ATOM 2192 C C . CYS B 1 24 ? -16.344 7.25 -8.344 1 98.25 24 CYS B C 1
ATOM 2194 O O . CYS B 1 24 ? -15.43 6.609 -8.859 1 98.25 24 CYS B O 1
ATOM 2196 N N . GLN B 1 25 ? -17.328 7.785 -9.008 1 97.69 25 GLN B N 1
ATOM 2197 C CA . GLN B 1 25 ? -17.406 7.617 -10.453 1 97.69 25 GLN B CA 1
ATOM 2198 C C . GLN B 1 25 ? -17.031 8.906 -11.18 1 97.69 25 GLN B C 1
ATOM 2200 O O . GLN B 1 25 ? -17.109 8.977 -12.406 1 97.69 25 GLN B O 1
ATOM 2205 N N . SER B 1 26 ? -16.641 9.938 -10.492 1 98.38 26 SER B N 1
ATOM 2206 C CA . SER B 1 26 ? -16.375 11.266 -11.039 1 98.38 26 SER B CA 1
ATOM 2207 C C . SER B 1 26 ? -15.164 11.25 -11.969 1 98.38 26 SER B C 1
ATOM 2209 O O . SER B 1 26 ? -14.164 10.578 -11.688 1 98.38 26 SER B O 1
ATOM 2211 N N . ASP B 1 27 ? -15.188 12.094 -13.008 1 97.25 27 ASP B N 1
ATOM 2212 C CA . ASP B 1 27 ? -14.062 12.227 -13.93 1 97.25 27 ASP B CA 1
ATOM 2213 C C . ASP B 1 27 ? -13.148 13.375 -13.516 1 97.25 27 ASP B C 1
ATOM 2215 O O . ASP B 1 27 ? -12.094 13.586 -14.117 1 97.25 27 ASP B O 1
ATOM 2219 N N . ASP B 1 28 ? -13.562 14.164 -12.523 1 98.31 28 ASP B N 1
ATOM 2220 C CA . ASP B 1 28 ? -12.711 15.203 -11.961 1 98.31 28 ASP B CA 1
ATOM 2221 C C . ASP B 1 28 ? -11.562 14.602 -11.156 1 98.31 28 ASP B C 1
ATOM 2223 O O . ASP B 1 28 ? -11.797 13.969 -10.117 1 98.31 28 ASP B O 1
ATOM 2227 N N . PRO B 1 29 ? -10.328 14.742 -11.609 1 98.31 29 PRO B N 1
ATOM 2228 C CA . PRO B 1 29 ? -9.211 14.125 -10.898 1 98.31 29 PRO B CA 1
ATOM 2229 C C . PRO B 1 29 ? -9.117 14.562 -9.438 1 98.31 29 PRO B C 1
ATOM 2231 O O . PRO B 1 29 ? -8.539 13.852 -8.609 1 98.31 29 PRO B O 1
ATOM 2234 N N . ARG B 1 30 ? -9.781 15.734 -9.133 1 98.69 30 ARG B N 1
ATOM 2235 C CA . ARG B 1 30 ? -9.727 16.219 -7.758 1 98.69 30 ARG B CA 1
ATOM 2236 C C . ARG B 1 30 ? -10.617 15.383 -6.848 1 98.69 30 ARG B C 1
ATOM 2238 O O . ARG B 1 30 ? -10.523 15.477 -5.621 1 98.69 30 ARG B O 1
ATOM 2245 N N . ASP B 1 31 ? -11.391 14.555 -7.426 1 98.81 31 ASP B N 1
ATOM 2246 C CA . ASP B 1 31 ? -12.266 13.68 -6.652 1 98.81 31 ASP B CA 1
ATOM 2247 C C . ASP B 1 31 ? -11.57 12.352 -6.352 1 98.81 31 ASP B C 1
ATOM 2249 O O . ASP B 1 31 ? -12.055 11.562 -5.531 1 98.81 31 ASP B O 1
ATOM 2253 N N . ASN B 1 32 ? -10.5 12.008 -7.043 1 98.75 32 ASN B N 1
ATOM 2254 C CA . ASN B 1 32 ? -9.672 10.844 -6.742 1 98.75 32 ASN B CA 1
ATOM 2255 C C . ASN B 1 32 ? -8.641 11.148 -5.66 1 98.75 32 ASN B C 1
ATOM 2257 O O . ASN B 1 32 ? -7.77 12 -5.852 1 98.75 32 ASN B O 1
ATOM 2261 N N . ARG B 1 33 ? -8.789 10.484 -4.555 1 98.88 33 ARG B N 1
ATOM 2262 C CA . ARG B 1 33 ? -7.973 10.852 -3.406 1 98.88 33 ARG B CA 1
ATOM 2263 C C . ARG B 1 33 ? -7.27 9.633 -2.82 1 98.88 33 ARG B C 1
ATOM 2265 O O . ARG B 1 33 ? -7.914 8.625 -2.52 1 98.88 33 ARG B O 1
ATOM 2272 N N . LEU B 1 34 ? -5.945 9.688 -2.707 1 98.81 34 LEU B N 1
ATOM 2273 C CA . LEU B 1 34 ? -5.156 8.727 -1.951 1 98.81 34 LEU B CA 1
ATOM 2274 C C . LEU B 1 34 ? -5.227 9.016 -0.457 1 98.81 34 LEU B C 1
ATOM 2276 O O . LEU B 1 34 ? -5.766 10.047 -0.046 1 98.81 34 LEU B O 1
ATOM 2280 N N . ARG B 1 35 ? -4.734 8.062 0.357 1 98.81 35 ARG B N 1
ATOM 2281 C CA . ARG B 1 35 ? -4.754 8.289 1.799 1 98.81 35 ARG B CA 1
ATOM 2282 C C . ARG B 1 35 ? -3.916 9.508 2.174 1 98.81 35 ARG B C 1
ATOM 2284 O O . ARG B 1 35 ? -2.877 9.766 1.562 1 98.81 35 ARG B O 1
ATOM 2291 N N . VAL B 1 36 ? -4.258 10.141 3.186 1 98.81 36 VAL B N 1
ATOM 2292 C CA . VAL B 1 36 ? -3.791 11.469 3.553 1 98.81 36 VAL B CA 1
ATOM 2293 C C . VAL B 1 36 ? -2.297 11.43 3.857 1 98.81 36 VAL B C 1
ATOM 2295 O O . VAL B 1 36 ? -1.81 10.477 4.477 1 98.81 36 VAL B O 1
ATOM 2298 N N . SER B 1 37 ? -1.557 12.375 3.359 1 98.88 37 SER B N 1
ATOM 2299 C CA . SER B 1 37 ? -0.134 12.602 3.588 1 98.88 37 SER B CA 1
ATOM 2300 C C . SER B 1 37 ? 0.335 13.891 2.924 1 98.88 37 SER B C 1
ATOM 2302 O O . SER B 1 37 ? -0.265 14.344 1.946 1 98.88 37 SER B O 1
ATOM 2304 N N . VAL B 1 38 ? 1.398 14.531 3.465 1 98.88 38 VAL B N 1
ATOM 2305 C CA . VAL B 1 38 ? 1.963 15.719 2.824 1 98.88 38 VAL B CA 1
ATOM 2306 C C . VAL B 1 38 ? 3.486 15.602 2.785 1 98.88 38 VAL B C 1
ATOM 2308 O O . VAL B 1 38 ? 4.098 15.031 3.689 1 98.88 38 VAL B O 1
ATOM 2311 N N . LEU B 1 39 ? 4.062 16.125 1.749 1 98.94 39 LEU B N 1
ATOM 2312 C CA . LEU B 1 39 ? 5.5 16.297 1.555 1 98.94 39 LEU B CA 1
ATOM 2313 C C . LEU B 1 39 ? 5.914 17.734 1.812 1 98.94 39 LEU B C 1
ATOM 2315 O O . LEU B 1 39 ? 5.305 18.672 1.281 1 98.94 39 LEU B O 1
ATOM 2319 N N . ILE B 1 40 ? 6.82 17.906 2.697 1 98.88 40 ILE B N 1
ATOM 2320 C CA . ILE B 1 40 ? 7.34 19.219 3.029 1 98.88 40 ILE B CA 1
ATOM 2321 C C . ILE B 1 40 ? 8.805 19.328 2.621 1 98.88 40 ILE B C 1
ATOM 2323 O O . ILE B 1 40 ? 9.656 18.609 3.158 1 98.88 40 ILE B O 1
ATOM 2327 N N . GLU B 1 41 ? 9.086 20.141 1.728 1 98.69 41 GLU B N 1
ATOM 2328 C CA . GLU B 1 41 ? 10.453 20.438 1.322 1 98.69 41 GLU B CA 1
ATOM 2329 C C . GLU B 1 41 ? 10.922 21.781 1.881 1 98.69 41 GLU B C 1
ATOM 2331 O O . GLU B 1 41 ? 10.422 22.828 1.477 1 98.69 41 GLU B O 1
ATOM 2336 N N . THR B 1 42 ? 11.805 21.703 2.779 1 98 42 THR B N 1
ATOM 2337 C CA . THR B 1 42 ? 12.383 22.906 3.379 1 98 42 THR B CA 1
ATOM 2338 C C . THR B 1 42 ? 13.695 23.281 2.684 1 98 42 THR B C 1
ATOM 2340 O O . THR B 1 42 ? 14 22.75 1.607 1 98 42 THR B O 1
ATOM 2343 N N . ASP B 1 43 ? 14.453 24.25 3.314 1 96.31 43 ASP B N 1
ATOM 2344 C CA . ASP B 1 43 ? 15.695 24.703 2.693 1 96.31 43 ASP B CA 1
ATOM 2345 C C . ASP B 1 43 ? 16.734 23.594 2.68 1 96.31 43 ASP B C 1
ATOM 2347 O O . ASP B 1 43 ? 17.578 23.531 1.787 1 96.31 43 ASP B O 1
ATOM 2351 N N . ASP B 1 44 ? 16.594 22.672 3.637 1 98.19 44 ASP B N 1
ATOM 2352 C CA . ASP B 1 44 ? 17.719 21.734 3.76 1 98.19 44 ASP B CA 1
ATOM 2353 C C . ASP B 1 44 ? 17.203 20.312 3.898 1 98.19 44 ASP B C 1
ATOM 2355 O O . ASP B 1 44 ? 18 19.359 3.859 1 98.19 44 ASP B O 1
ATOM 2359 N N . LYS B 1 45 ? 15.891 20.094 4.027 1 98.62 45 LYS B N 1
ATOM 2360 C CA . LYS B 1 45 ? 15.398 18.75 4.297 1 98.62 45 LYS B CA 1
ATOM 2361 C C . LYS B 1 45 ? 14.133 18.453 3.498 1 98.62 45 LYS B C 1
ATOM 2363 O O . LYS B 1 45 ? 13.398 19.375 3.131 1 98.62 45 LYS B O 1
ATOM 2368 N N . THR B 1 46 ? 13.914 17.188 3.195 1 98.75 46 THR B N 1
ATOM 2369 C CA . THR B 1 46 ? 12.688 16.641 2.643 1 98.75 46 THR B CA 1
ATOM 2370 C C . THR B 1 46 ? 11.969 15.781 3.68 1 98.75 46 THR B C 1
ATOM 2372 O O . THR B 1 46 ? 12.492 14.758 4.121 1 98.75 46 THR B O 1
ATOM 2375 N N . ILE B 1 47 ? 10.75 16.203 4.066 1 98.88 47 ILE B N 1
ATOM 2376 C CA . ILE B 1 47 ? 10.023 15.602 5.184 1 98.88 47 ILE B CA 1
ATOM 2377 C C . ILE B 1 47 ? 8.641 15.156 4.719 1 98.88 47 ILE B C 1
ATOM 2379 O O . ILE B 1 47 ? 7.961 15.883 3.988 1 98.88 47 ILE B O 1
ATOM 2383 N N . VAL B 1 48 ? 8.273 13.961 5.094 1 98.94 48 VAL B N 1
ATOM 2384 C CA . VAL B 1 48 ? 6.91 13.5 4.84 1 98.94 48 VAL B CA 1
ATOM 2385 C C . VAL B 1 48 ? 6.18 13.305 6.168 1 98.94 48 VAL B C 1
ATOM 2387 O O . VAL B 1 48 ? 6.75 12.781 7.129 1 98.94 48 VAL B O 1
ATOM 2390 N N . ILE B 1 49 ? 4.945 13.82 6.223 1 98.94 49 ILE B N 1
ATOM 2391 C CA . ILE B 1 49 ? 4.094 13.492 7.363 1 98.94 49 ILE B CA 1
ATOM 2392 C C . ILE B 1 49 ? 3.215 12.289 7.023 1 98.94 49 ILE B C 1
ATOM 2394 O O . ILE B 1 49 ? 2.365 12.367 6.133 1 98.94 49 ILE B O 1
ATOM 2398 N N . ASP B 1 50 ? 3.396 11.203 7.73 1 98.94 50 ASP B N 1
ATOM 2399 C CA . ASP B 1 50 ? 2.693 9.93 7.605 1 98.94 50 ASP B CA 1
ATOM 2400 C C . ASP B 1 50 ? 3.074 9.219 6.309 1 98.94 50 ASP B C 1
ATOM 2402 O O . ASP B 1 50 ? 3.35 9.859 5.297 1 98.94 50 ASP B O 1
ATOM 2406 N N . SER B 1 51 ? 3.156 7.934 6.363 1 98.62 51 SER B N 1
ATOM 2407 C CA . SER B 1 51 ? 3.457 7.059 5.234 1 98.62 51 SER B CA 1
ATOM 2408 C C . SER B 1 51 ? 2.438 5.93 5.121 1 98.62 51 SER B C 1
ATOM 2410 O O . SER B 1 51 ? 2.723 4.793 5.496 1 98.62 51 SER B O 1
ATOM 2412 N N . GLY B 1 52 ? 1.284 6.242 4.598 1 98.25 52 GLY B N 1
ATOM 2413 C CA . GLY B 1 52 ? 0.222 5.258 4.449 1 98.25 52 GLY B CA 1
ATOM 2414 C C . GLY B 1 52 ? 0.468 4.281 3.314 1 98.25 52 GLY B C 1
ATOM 2415 O O . GLY B 1 52 ? 1.557 4.254 2.736 1 98.25 52 GLY B O 1
ATOM 2416 N N . PRO B 1 53 ? -0.554 3.471 2.969 1 98 53 PRO B N 1
ATOM 2417 C CA . PRO B 1 53 ? -0.386 2.418 1.966 1 98 53 PRO B CA 1
ATOM 2418 C C . PRO B 1 53 ? -0.116 2.971 0.568 1 98 53 PRO B C 1
ATOM 2420 O O . PRO B 1 53 ? 0.372 2.246 -0.303 1 98 53 PRO B O 1
ATOM 2423 N N . ASP B 1 54 ? -0.385 4.242 0.343 1 98.62 54 ASP B N 1
ATOM 2424 C CA . ASP B 1 54 ? -0.209 4.848 -0.974 1 98.62 54 ASP B CA 1
ATOM 2425 C C . ASP B 1 54 ? 1.184 5.453 -1.116 1 98.62 54 ASP B C 1
ATOM 2427 O O . ASP B 1 54 ? 1.474 6.129 -2.107 1 98.62 54 ASP B O 1
ATOM 2431 N N . PHE B 1 55 ? 2.088 5.223 -0.158 1 98.81 55 PHE B N 1
ATOM 2432 C CA . PHE B 1 55 ? 3.375 5.902 -0.072 1 98.81 55 PHE B CA 1
ATOM 2433 C C . PHE B 1 55 ? 4.148 5.77 -1.379 1 98.81 55 PHE B C 1
ATOM 2435 O O . PHE B 1 55 ? 4.613 6.766 -1.935 1 98.81 55 PHE B O 1
ATOM 2442 N N . ARG B 1 56 ? 4.207 4.566 -1.92 1 98.62 56 ARG B N 1
ATOM 2443 C CA . ARG B 1 56 ? 4.965 4.352 -3.148 1 98.62 56 ARG B CA 1
ATOM 2444 C C . ARG B 1 56 ? 4.398 5.184 -4.293 1 98.62 56 ARG B C 1
ATOM 2446 O O . ARG B 1 56 ? 5.141 5.887 -4.98 1 98.62 56 ARG B O 1
ATOM 2453 N N . TYR B 1 57 ? 3.113 5.129 -4.457 1 98.19 57 TYR B N 1
ATOM 2454 C CA . TYR B 1 57 ? 2.461 5.883 -5.52 1 98.19 57 TYR B CA 1
ATOM 2455 C C . TYR B 1 57 ? 2.672 7.379 -5.34 1 98.19 57 TYR B C 1
ATOM 2457 O O . TYR B 1 57 ? 2.932 8.102 -6.309 1 98.19 57 TYR B O 1
ATOM 2465 N N . GLN B 1 58 ? 2.6 7.781 -4.16 1 98.88 58 GLN B N 1
ATOM 2466 C CA . GLN B 1 58 ? 2.73 9.203 -3.834 1 98.88 58 GLN B CA 1
ATOM 2467 C C . GLN B 1 58 ? 4.137 9.711 -4.145 1 98.88 58 GLN B C 1
ATOM 2469 O O . GLN B 1 58 ? 4.297 10.766 -4.754 1 98.88 58 GLN B O 1
ATOM 2474 N N . MET B 1 59 ? 5.164 8.945 -3.76 1 98.75 59 MET B N 1
ATOM 2475 C CA . MET B 1 59 ? 6.547 9.32 -4.027 1 98.75 59 MET B CA 1
ATOM 2476 C C . MET B 1 59 ? 6.824 9.367 -5.527 1 98.75 59 MET B C 1
ATOM 2478 O O . MET B 1 59 ? 7.496 10.273 -6.012 1 98.75 59 MET B O 1
ATOM 2482 N N . LEU B 1 60 ? 6.305 8.375 -6.23 1 98.38 60 LEU B N 1
ATOM 2483 C CA . LEU B 1 60 ? 6.512 8.312 -7.672 1 98.38 60 LEU B CA 1
ATOM 2484 C C . LEU B 1 60 ? 5.836 9.484 -8.375 1 98.38 60 LEU B C 1
ATOM 2486 O O . LEU B 1 60 ? 6.445 10.156 -9.211 1 98.38 60 LEU B O 1
ATOM 2490 N N . ARG B 1 61 ? 4.605 9.75 -7.984 1 98 61 ARG B N 1
ATOM 2491 C CA . ARG B 1 61 ? 3.848 10.836 -8.602 1 98 61 ARG B CA 1
ATOM 2492 C C . ARG B 1 61 ? 4.512 12.188 -8.352 1 98 61 ARG B C 1
ATOM 2494 O O . ARG B 1 61 ? 4.594 13.016 -9.258 1 98 61 ARG B O 1
ATOM 2501 N N . ALA B 1 62 ? 4.98 12.375 -7.145 1 98.38 62 ALA B N 1
ATOM 2502 C CA . ALA B 1 62 ? 5.602 13.648 -6.773 1 98.38 62 ALA B CA 1
ATOM 2503 C C . ALA B 1 62 ? 7.062 13.695 -7.215 1 98.38 62 ALA B C 1
ATOM 2505 O O . ALA B 1 62 ? 7.746 14.703 -7.02 1 98.38 62 ALA B O 1
ATOM 2506 N N . ARG B 1 63 ? 7.59 12.609 -7.75 1 97.5 63 ARG B N 1
ATOM 2507 C CA . ARG B 1 63 ? 8.961 12.5 -8.25 1 97.5 63 ARG B CA 1
ATOM 2508 C C . ARG B 1 63 ? 9.969 12.836 -7.152 1 97.5 63 ARG B C 1
ATOM 2510 O O . ARG B 1 63 ? 10.906 13.609 -7.383 1 97.5 63 ARG B O 1
ATOM 2517 N N . VAL B 1 64 ? 9.688 12.336 -6 1 98.12 64 VAL B N 1
ATOM 2518 C CA . VAL B 1 64 ? 10.555 12.586 -4.855 1 98.12 64 VAL B CA 1
ATOM 2519 C C . VAL B 1 64 ? 11.891 11.867 -5.043 1 98.12 64 VAL B C 1
ATOM 2521 O O . VAL B 1 64 ? 11.922 10.672 -5.336 1 98.12 64 VAL B O 1
ATOM 2524 N N . LYS B 1 65 ? 12.961 12.586 -4.836 1 95.69 65 LYS B N 1
ATOM 2525 C CA . LYS B 1 65 ? 14.281 12.016 -5.098 1 95.69 65 LYS B CA 1
ATOM 2526 C C . LYS B 1 65 ? 15.078 11.867 -3.811 1 95.69 65 LYS B C 1
ATOM 2528 O O . LYS B 1 65 ? 16.125 11.219 -3.797 1 95.69 65 LYS B O 1
ATOM 2533 N N . ASP B 1 66 ? 14.562 12.516 -2.84 1 96.38 66 ASP B N 1
ATOM 2534 C CA . ASP B 1 66 ? 15.227 12.469 -1.543 1 96.38 66 ASP B CA 1
ATOM 2535 C C . ASP B 1 66 ? 14.211 12.453 -0.403 1 96.38 66 ASP B C 1
ATOM 2537 O O . ASP B 1 66 ? 13.117 13.016 -0.53 1 96.38 66 ASP B O 1
ATOM 2541 N N . LEU B 1 67 ? 14.57 11.758 0.629 1 98.56 67 LEU B N 1
ATOM 2542 C CA . LEU B 1 67 ? 13.742 11.703 1.832 1 98.56 67 LEU B CA 1
ATOM 2543 C C . LEU B 1 67 ? 14.609 11.68 3.084 1 98.56 67 LEU B C 1
ATOM 2545 O O . LEU B 1 67 ? 15.445 10.789 3.258 1 98.56 67 LEU B O 1
ATOM 2549 N N . ASP B 1 68 ? 14.383 12.695 3.916 1 98.75 68 ASP B N 1
ATOM 2550 C CA . ASP B 1 68 ? 15.211 12.797 5.117 1 98.75 68 ASP B CA 1
ATOM 2551 C C . ASP B 1 68 ? 14.461 12.266 6.34 1 98.75 68 ASP B C 1
ATOM 2553 O O . ASP B 1 68 ? 15.07 11.703 7.25 1 98.75 68 ASP B O 1
ATOM 2557 N N . ALA B 1 69 ? 13.117 12.484 6.32 1 98.88 69 ALA B N 1
ATOM 2558 C CA . ALA B 1 69 ? 12.414 12.148 7.555 1 98.88 69 ALA B CA 1
ATOM 2559 C C . ALA B 1 69 ? 10.945 11.852 7.281 1 98.88 69 ALA B C 1
ATOM 2561 O O . ALA B 1 69 ? 10.352 12.414 6.355 1 98.88 69 ALA B O 1
ATOM 2562 N N . ILE B 1 70 ? 10.453 10.977 8.07 1 98.94 70 ILE B N 1
ATOM 2563 C CA . ILE B 1 70 ? 9.016 10.781 8.203 1 98.94 70 ILE B CA 1
ATOM 2564 C C . ILE B 1 70 ? 8.57 11.133 9.617 1 98.94 70 ILE B C 1
ATOM 2566 O O . ILE B 1 70 ? 9.172 10.68 10.594 1 98.94 70 ILE B O 1
ATOM 2570 N N . VAL B 1 71 ? 7.582 11.961 9.719 1 98.94 71 VAL B N 1
ATOM 2571 C CA . VAL B 1 71 ? 6.973 12.32 11 1 98.94 71 VAL B CA 1
ATOM 2572 C C . VAL B 1 71 ? 5.562 11.742 11.078 1 98.94 71 VAL B C 1
ATOM 2574 O O . VAL B 1 71 ? 4.727 12.008 10.211 1 98.94 71 VAL B O 1
ATOM 2577 N N . TYR B 1 72 ? 5.293 10.961 12.141 1 98.94 72 TYR B N 1
ATOM 2578 C CA . TYR B 1 72 ? 4.004 10.281 12.211 1 98.94 72 TYR B CA 1
ATOM 2579 C C . TYR B 1 72 ? 3.041 11.031 13.125 1 98.94 72 TYR B C 1
ATOM 2581 O O . TYR B 1 72 ? 3.42 11.461 14.219 1 98.94 72 TYR B O 1
ATOM 2589 N N . THR B 1 73 ? 1.801 11.133 12.633 1 98.88 73 THR B N 1
ATOM 2590 C CA . THR B 1 73 ? 0.733 11.695 13.453 1 98.88 73 THR B CA 1
ATOM 2591 C C . THR B 1 73 ? 0.204 10.656 14.438 1 98.88 73 THR B C 1
ATOM 2593 O O . THR B 1 73 ? 0.118 10.914 15.633 1 98.88 73 THR B O 1
ATOM 2596 N N . HIS B 1 74 ? -0.179 9.469 13.906 1 98.75 74 HIS B N 1
ATOM 2597 C CA . HIS B 1 74 ? -0.696 8.398 14.75 1 98.75 74 HIS B CA 1
ATOM 2598 C C . HIS B 1 74 ? -0.645 7.055 14.023 1 98.75 74 HIS B C 1
ATOM 2600 O O . HIS B 1 74 ? -0.155 6.973 12.898 1 98.75 74 HIS B O 1
ATOM 2606 N N . GLU B 1 75 ? -1.132 5.973 14.664 1 97.75 75 GLU B N 1
ATOM 2607 C CA . GLU B 1 75 ? -0.702 4.625 14.305 1 97.75 75 GLU B CA 1
ATOM 2608 C C . GLU B 1 75 ? -1.735 3.934 13.422 1 97.75 75 GLU B C 1
ATOM 2610 O O . GLU B 1 75 ? -1.569 2.766 13.062 1 97.75 75 GLU B O 1
ATOM 2615 N N . HIS B 1 76 ? -2.809 4.641 13.023 1 96.81 76 HIS B N 1
ATOM 2616 C CA . HIS B 1 76 ? -3.764 3.971 12.148 1 96.81 76 HIS B CA 1
ATOM 2617 C C . HIS B 1 76 ? -3.107 3.549 10.836 1 96.81 76 HIS B C 1
ATOM 2619 O O . HIS B 1 76 ? -2.184 4.211 10.359 1 96.81 76 HIS B O 1
ATOM 2625 N N . LYS B 1 77 ? -3.605 2.514 10.234 1 96.56 77 LYS B N 1
ATOM 2626 C CA . LYS B 1 77 ? -3.006 1.87 9.07 1 96.56 77 LYS B CA 1
ATOM 2627 C C . LYS B 1 77 ? -2.844 2.857 7.918 1 96.56 77 LYS B C 1
ATOM 2629 O O . LYS B 1 77 ? -1.833 2.84 7.215 1 96.56 77 LYS B O 1
ATOM 2634 N N . ASP B 1 78 ? -3.836 3.67 7.719 1 97.06 78 ASP B N 1
ATOM 2635 C CA . ASP B 1 78 ? -3.793 4.594 6.59 1 97.06 78 ASP B CA 1
ATOM 2636 C C . ASP B 1 78 ? -2.721 5.66 6.797 1 97.06 78 ASP B C 1
ATOM 2638 O O . ASP B 1 78 ? -2.438 6.449 5.887 1 97.06 78 ASP B O 1
ATOM 2642 N N . HIS B 1 79 ? -2.018 5.668 7.922 1 98.62 79 HIS B N 1
ATOM 2643 C CA . HIS B 1 79 ? -0.97 6.645 8.188 1 98.62 79 HIS B CA 1
ATOM 2644 C C . HIS B 1 79 ? 0.401 5.98 8.25 1 98.62 79 HIS B C 1
ATOM 2646 O O . HIS B 1 79 ? 1.428 6.652 8.117 1 98.62 79 HIS B O 1
ATOM 2652 N N . VAL B 1 80 ? 0.441 4.641 8.438 1 98.31 80 VAL B N 1
ATOM 2653 C CA . VAL B 1 80 ? 1.754 4.094 8.773 1 98.31 80 VAL B CA 1
ATOM 2654 C C . VAL B 1 80 ? 2.082 2.934 7.832 1 98.31 80 VAL B C 1
ATOM 2656 O O . VAL B 1 80 ? 3.232 2.498 7.75 1 98.31 80 VAL B O 1
ATOM 2659 N N . ALA B 1 81 ? 1.204 2.426 7.062 1 97.62 81 ALA B N 1
ATOM 2660 C CA . ALA B 1 81 ? 1.302 1.1 6.457 1 97.62 81 ALA B CA 1
ATOM 2661 C C . ALA B 1 81 ? 2.311 1.09 5.312 1 97.62 81 ALA B C 1
ATOM 2663 O O . ALA B 1 81 ? 2.684 0.025 4.816 1 97.62 81 ALA B O 1
ATOM 2664 N N . GLY B 1 82 ? 2.781 2.213 4.895 1 98 82 GLY B N 1
ATOM 2665 C CA . GLY B 1 82 ? 3.666 2.289 3.74 1 98 82 GLY B CA 1
ATOM 2666 C C . GLY B 1 82 ? 5.133 2.393 4.121 1 98 82 GLY B C 1
ATOM 2667 O O . GLY B 1 82 ? 5.984 2.625 3.262 1 98 82 GLY B O 1
ATOM 2668 N N . LEU B 1 83 ? 5.5 2.146 5.379 1 98 83 LEU B N 1
ATOM 2669 C CA . LEU B 1 83 ? 6.859 2.354 5.867 1 98 83 LEU B CA 1
ATOM 2670 C C . LEU B 1 83 ? 7.844 1.46 5.125 1 98 83 LEU B C 1
ATOM 2672 O O . LEU B 1 83 ? 8.984 1.864 4.863 1 98 83 LEU B O 1
ATOM 2676 N N . ASP B 1 84 ? 7.445 0.29 4.703 1 97.19 84 ASP B N 1
ATOM 2677 C CA . ASP B 1 84 ? 8.32 -0.663 4.023 1 97.19 84 ASP B CA 1
ATOM 2678 C C . ASP B 1 84 ? 8.82 -0.097 2.699 1 97.19 84 ASP B C 1
ATOM 2680 O O . ASP B 1 84 ? 9.891 -0.479 2.223 1 97.19 84 ASP B O 1
ATOM 2684 N N . ASP B 1 85 ? 8.164 0.862 2.148 1 97.81 85 ASP B N 1
ATOM 2685 C CA . ASP B 1 85 ? 8.43 1.371 0.807 1 97.81 85 ASP B CA 1
ATOM 2686 C C . ASP B 1 85 ? 9.57 2.389 0.821 1 97.81 85 ASP B C 1
ATOM 2688 O O . ASP B 1 85 ? 9.961 2.904 -0.228 1 97.81 85 ASP B O 1
ATOM 2692 N N . ILE B 1 86 ? 10.219 2.625 1.952 1 97.88 86 ILE B N 1
ATOM 2693 C CA . ILE B 1 86 ? 11.297 3.609 1.981 1 97.88 86 ILE B CA 1
ATOM 2694 C C . ILE B 1 86 ? 12.602 2.961 1.523 1 97.88 86 ILE B C 1
ATOM 2696 O O . ILE B 1 86 ? 13.609 3.643 1.352 1 97.88 86 ILE B O 1
ATOM 2700 N N . ARG B 1 87 ? 12.586 1.649 1.315 1 96.62 87 ARG B N 1
ATOM 2701 C CA . ARG B 1 87 ? 13.781 0.854 1.049 1 96.62 87 ARG B CA 1
ATOM 2702 C C . ARG B 1 87 ? 14.594 1.447 -0.099 1 96.62 87 ARG B C 1
ATOM 2704 O O . ARG B 1 87 ? 15.82 1.529 -0.022 1 96.62 87 ARG B O 1
ATOM 2711 N N . PRO B 1 88 ? 13.914 1.883 -1.154 1 96.56 88 PRO B N 1
ATOM 2712 C CA . PRO B 1 88 ? 14.711 2.445 -2.246 1 96.56 88 PRO B CA 1
ATOM 2713 C C . PRO B 1 88 ? 15.523 3.664 -1.817 1 96.56 88 PRO B C 1
ATOM 2715 O O . PRO B 1 88 ? 16.641 3.865 -2.297 1 96.56 88 PRO B O 1
ATOM 2718 N N . PHE B 1 89 ? 14.961 4.457 -0.931 1 97 89 PHE B N 1
ATOM 2719 C CA . PHE B 1 89 ? 15.711 5.602 -0.423 1 97 89 PHE B CA 1
ATOM 2720 C C . PHE B 1 89 ? 16.953 5.141 0.334 1 97 89 PHE B C 1
ATOM 2722 O O . PHE B 1 89 ? 18.031 5.734 0.202 1 97 89 PHE B O 1
ATOM 2729 N N . ASN B 1 90 ? 16.781 4.082 1.146 1 95.94 90 ASN B N 1
ATOM 2730 C CA . ASN B 1 90 ? 17.906 3.564 1.91 1 95.94 90 ASN B CA 1
ATOM 2731 C C . ASN B 1 90 ? 19.047 3.107 0.995 1 95.94 90 ASN B C 1
ATOM 2733 O O . ASN B 1 90 ? 20.203 3.475 1.202 1 95.94 90 ASN B O 1
ATOM 2737 N N . TYR B 1 91 ? 18.672 2.322 -0.033 1 91 91 TYR B N 1
ATOM 2738 C CA . TYR B 1 91 ? 19.703 1.708 -0.852 1 91 91 TYR B CA 1
ATOM 2739 C C . TYR B 1 91 ? 20.312 2.719 -1.819 1 91 91 TYR B C 1
ATOM 2741 O O . TYR B 1 91 ? 21.516 2.697 -2.078 1 91 91 TYR B O 1
ATOM 2749 N N . LEU B 1 92 ? 19.5 3.639 -2.285 1 90.5 92 LEU B N 1
ATOM 2750 C CA . LEU B 1 92 ? 19.984 4.566 -3.299 1 90.5 92 LEU B CA 1
ATOM 2751 C C . LEU B 1 92 ? 20.734 5.734 -2.654 1 90.5 92 LEU B C 1
ATOM 2753 O O . LEU B 1 92 ? 21.719 6.215 -3.195 1 90.5 92 LEU B O 1
ATOM 2757 N N . LEU B 1 93 ? 20.234 6.168 -1.539 1 91.75 93 LEU B N 1
ATOM 2758 C CA . LEU B 1 93 ? 20.828 7.332 -0.89 1 91.75 93 LEU B CA 1
ATOM 2759 C C . LEU B 1 93 ? 21.844 6.906 0.165 1 91.75 93 LEU B C 1
ATOM 2761 O O . LEU B 1 93 ? 22.594 7.738 0.672 1 91.75 93 LEU B O 1
ATOM 2765 N N . GLN B 1 94 ? 21.859 5.672 0.486 1 93 94 GLN B N 1
ATOM 2766 C CA . GLN B 1 94 ? 22.797 5.109 1.453 1 93 94 GLN B CA 1
ATOM 2767 C C . GLN B 1 94 ? 22.703 5.82 2.799 1 93 94 GLN B C 1
ATOM 2769 O O . GLN B 1 94 ? 23.719 6.227 3.371 1 93 94 GLN B O 1
ATOM 2774 N N . LYS B 1 95 ? 21.516 6.062 3.225 1 93.62 95 LYS B N 1
ATOM 2775 C CA . LYS B 1 95 ? 21.281 6.68 4.527 1 93.62 95 LYS B CA 1
ATOM 2776 C C . LYS B 1 95 ? 20.016 6.121 5.184 1 93.62 95 LYS B C 1
ATOM 2778 O O . LYS B 1 95 ? 19.141 5.582 4.504 1 93.62 95 LYS B O 1
ATOM 2783 N N . ASN B 1 96 ? 20.016 6.184 6.512 1 96.38 96 ASN B N 1
ATOM 2784 C CA . ASN B 1 96 ? 18.812 5.887 7.262 1 96.38 96 ASN B CA 1
ATOM 2785 C C . ASN B 1 96 ? 17.797 7.02 7.16 1 96.38 96 ASN B C 1
ATOM 2787 O O . ASN B 1 96 ? 18.172 8.188 7.066 1 96.38 96 ASN B O 1
ATOM 2791 N N . ILE B 1 97 ? 16.594 6.652 7.105 1 98.12 97 ILE B N 1
ATOM 2792 C CA . ILE B 1 97 ? 15.531 7.652 7.172 1 98.12 97 ILE B CA 1
ATOM 2793 C C . ILE B 1 97 ? 15.164 7.91 8.633 1 98.12 97 ILE B C 1
ATOM 2795 O O . ILE B 1 97 ? 14.938 6.969 9.398 1 98.12 97 ILE B O 1
ATOM 2799 N N . ASP B 1 98 ? 15.148 9.18 9.047 1 98.69 98 ASP B N 1
ATOM 2800 C CA . ASP B 1 98 ? 14.742 9.523 10.406 1 98.69 98 ASP B CA 1
ATOM 2801 C C . ASP B 1 98 ? 13.227 9.422 10.562 1 98.69 98 ASP B C 1
ATOM 2803 O O . ASP B 1 98 ? 12.477 9.969 9.75 1 98.69 98 ASP B O 1
ATOM 2807 N N . VAL B 1 99 ? 12.844 8.695 11.578 1 98.81 99 VAL B N 1
ATOM 2808 C CA . VAL B 1 99 ? 11.43 8.539 11.867 1 98.81 99 VAL B CA 1
ATOM 2809 C C . VAL B 1 99 ? 11.102 9.188 13.211 1 98.81 99 VAL B C 1
ATOM 2811 O O . VAL B 1 99 ? 11.703 8.844 14.234 1 98.81 99 VAL B O 1
ATOM 2814 N N . TYR B 1 100 ? 10.219 10.109 13.203 1 98.94 100 TYR B N 1
ATOM 2815 C CA . TYR B 1 100 ? 9.781 10.805 14.414 1 98.94 100 TYR B CA 1
ATOM 2816 C C . TYR B 1 100 ? 8.367 10.375 14.797 1 98.94 100 TYR B C 1
ATOM 2818 O O . TYR B 1 100 ? 7.426 10.547 14.016 1 98.94 100 TYR B O 1
ATOM 2826 N N . ALA B 1 101 ? 8.203 9.883 15.984 1 98.88 101 ALA B N 1
ATOM 2827 C CA . ALA B 1 101 ? 6.914 9.352 16.422 1 98.88 101 ALA B CA 1
ATOM 2828 C C . ALA B 1 101 ? 6.828 9.312 17.938 1 98.88 101 ALA B C 1
ATOM 2830 O O . ALA B 1 101 ? 7.848 9.219 18.625 1 98.88 101 ALA B O 1
ATOM 2831 N N . THR B 1 102 ? 5.609 9.445 18.438 1 98.88 102 THR B N 1
ATOM 2832 C CA . THR B 1 102 ? 5.406 9.227 19.875 1 98.88 102 THR B CA 1
ATOM 2833 C C . THR B 1 102 ? 5.715 7.777 20.25 1 98.88 102 THR B C 1
ATOM 2835 O O . THR B 1 102 ? 5.824 6.914 19.375 1 98.88 102 THR B O 1
ATOM 2838 N N . GLU B 1 103 ? 5.812 7.539 21.516 1 98.62 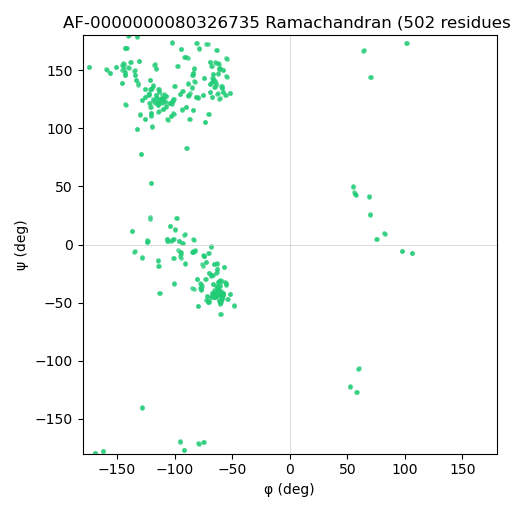103 GLU B N 1
ATOM 2839 C CA . GLU B 1 103 ? 6.086 6.184 22 1 98.62 103 GLU B CA 1
ATOM 2840 C C . GLU B 1 103 ? 4.992 5.215 21.547 1 98.62 103 GLU B C 1
ATOM 2842 O O . GLU B 1 103 ? 5.281 4.078 21.172 1 98.62 103 GLU B O 1
ATOM 2847 N N . ARG B 1 104 ? 3.803 5.621 21.672 1 97.94 104 ARG B N 1
ATOM 2848 C CA . ARG B 1 104 ? 2.676 4.773 21.297 1 97.94 104 ARG B CA 1
ATOM 2849 C C . ARG B 1 104 ? 2.746 4.379 19.828 1 97.94 104 ARG B C 1
ATOM 2851 O O . ARG B 1 104 ? 2.529 3.219 19.469 1 97.94 104 ARG B O 1
ATOM 2858 N N . VAL B 1 105 ? 3.029 5.34 19 1 98.62 105 VAL B N 1
ATOM 2859 C CA . VAL B 1 105 ? 3.137 5.082 17.562 1 98.62 105 VAL B CA 1
ATOM 2860 C C . VAL B 1 105 ? 4.316 4.152 17.297 1 98.62 105 VAL B C 1
ATOM 2862 O O . VAL B 1 105 ? 4.227 3.256 16.453 1 98.62 105 VAL B O 1
ATOM 2865 N N . GLN B 1 106 ? 5.418 4.336 17.984 1 98.44 106 GLN B N 1
ATOM 2866 C CA . GLN B 1 106 ? 6.582 3.471 17.828 1 98.44 106 GLN B CA 1
ATOM 2867 C C . GLN B 1 106 ? 6.242 2.021 18.156 1 98.44 106 GLN B C 1
ATOM 2869 O O . GLN B 1 106 ? 6.688 1.1 17.469 1 98.44 106 GLN B O 1
ATOM 2874 N N . GLU B 1 107 ? 5.5 1.849 19.219 1 97.56 107 GLU B N 1
ATOM 2875 C CA . GLU B 1 107 ? 5.094 0.499 19.594 1 97.56 107 GLU B CA 1
ATOM 2876 C C . GLU B 1 107 ? 4.281 -0.165 18.484 1 97.56 107 GLU B C 1
ATOM 2878 O O . GLU B 1 107 ? 4.461 -1.351 18.203 1 97.56 107 GLU B O 1
ATOM 2883 N N . ALA B 1 108 ? 3.412 0.603 17.906 1 96.88 108 ALA B N 1
ATOM 2884 C CA . ALA B 1 108 ? 2.625 0.088 16.781 1 96.88 108 ALA B CA 1
ATOM 2885 C C . ALA B 1 108 ? 3.518 -0.252 15.594 1 96.88 108 ALA B C 1
ATOM 2887 O O . ALA B 1 108 ? 3.336 -1.287 14.953 1 96.88 108 ALA B O 1
ATOM 2888 N N . LEU B 1 109 ? 4.453 0.606 15.281 1 97.62 109 LEU B N 1
ATOM 2889 C CA . LEU B 1 109 ? 5.383 0.363 14.188 1 97.62 109 LEU B CA 1
ATOM 2890 C C . LEU B 1 109 ? 6.203 -0.898 14.438 1 97.62 109 LEU B C 1
ATOM 2892 O O . LEU B 1 109 ? 6.422 -1.695 13.523 1 97.62 109 LEU B O 1
ATOM 2896 N N . LYS B 1 110 ? 6.648 -1.083 15.656 1 96.31 110 LYS B N 1
ATOM 2897 C CA . LYS B 1 110 ? 7.434 -2.258 16.016 1 96.31 110 LYS B CA 1
ATOM 2898 C C . LYS B 1 110 ? 6.633 -3.541 15.812 1 96.31 110 LYS B C 1
ATOM 2900 O O . LYS B 1 110 ? 7.184 -4.559 15.383 1 96.31 110 LYS B O 1
ATOM 2905 N N . ARG B 1 111 ? 5.402 -3.453 16.141 1 94.25 111 ARG B N 1
ATOM 2906 C CA . ARG B 1 111 ? 4.543 -4.617 15.953 1 94.25 111 ARG B CA 1
ATOM 2907 C C . ARG B 1 111 ? 4.324 -4.906 14.469 1 94.25 111 ARG B C 1
ATOM 2909 O O . ARG B 1 111 ? 4.418 -6.055 14.039 1 94.25 111 ARG B O 1
ATOM 2916 N N . GLU B 1 112 ? 4.062 -3.939 13.75 1 94.31 112 GLU B N 1
ATOM 2917 C CA . GLU B 1 112 ? 3.684 -4.094 12.344 1 94.31 112 GLU B CA 1
ATOM 2918 C C . GLU B 1 112 ? 4.898 -4.398 11.477 1 94.31 112 GLU B C 1
ATOM 2920 O O . GLU B 1 112 ? 4.789 -5.102 10.469 1 94.31 112 GLU B O 1
ATOM 2925 N N . PHE B 1 113 ? 5.984 -3.809 11.82 1 95.25 113 PHE B N 1
ATOM 2926 C CA . PHE B 1 113 ? 7.223 -3.941 11.062 1 95.25 113 PHE B CA 1
ATOM 2927 C C . PHE B 1 113 ? 8.328 -4.531 11.93 1 95.25 113 PHE B C 1
ATOM 2929 O O . PHE B 1 113 ? 9.438 -3.988 11.992 1 95.25 113 PHE B O 1
ATOM 2936 N N . SER B 1 114 ? 8.047 -5.609 12.523 1 89.56 114 SER B N 1
ATOM 2937 C CA . SER B 1 114 ? 8.961 -6.215 13.492 1 89.56 114 SER B CA 1
ATOM 2938 C C . SER B 1 114 ? 10.336 -6.441 12.891 1 89.56 114 SER B C 1
ATOM 2940 O O . SER B 1 114 ? 11.352 -6.293 13.57 1 89.56 114 SER B O 1
ATOM 2942 N N . TYR B 1 115 ? 10.453 -6.727 11.633 1 87.44 115 TYR B N 1
ATOM 2943 C CA . TYR B 1 115 ? 11.703 -7.031 10.945 1 87.44 115 TYR B CA 1
ATOM 2944 C C . TYR B 1 115 ? 12.594 -5.793 10.859 1 87.44 115 TYR B C 1
ATOM 2946 O O . TYR B 1 115 ? 13.812 -5.906 10.742 1 87.44 115 TYR B O 1
ATOM 2954 N N . VAL B 1 116 ? 11.977 -4.617 10.875 1 88 116 VAL B N 1
ATOM 2955 C CA . VAL B 1 116 ? 12.703 -3.355 10.805 1 88 116 VAL B CA 1
ATOM 2956 C C . VAL B 1 116 ? 13.391 -3.084 12.141 1 88 116 VAL B C 1
ATOM 2958 O O . VAL B 1 116 ? 14.461 -2.463 12.18 1 88 116 VAL B O 1
ATOM 2961 N N . PHE B 1 117 ? 12.828 -3.562 13.188 1 86.88 117 PHE B N 1
ATOM 2962 C CA . PHE B 1 117 ? 13.297 -3.232 14.531 1 86.88 117 PHE B CA 1
ATOM 2963 C C . PHE B 1 117 ? 14.023 -4.414 15.156 1 86.88 117 PHE B C 1
ATOM 2965 O O . PHE B 1 117 ? 14.359 -4.391 16.344 1 86.88 117 PHE B O 1
ATOM 2972 N N . ALA B 1 118 ? 14.156 -5.422 14.352 1 80.56 118 ALA B N 1
ATOM 2973 C CA . ALA B 1 118 ? 14.852 -6.609 14.836 1 80.56 118 ALA B CA 1
ATOM 2974 C C . ALA B 1 118 ? 16.344 -6.336 15.039 1 80.56 118 ALA B C 1
ATOM 2976 O O . ALA B 1 118 ? 16.891 -5.395 14.461 1 80.56 118 ALA B O 1
ATOM 2977 N N . GLU B 1 119 ? 16.984 -7.098 15.867 1 72.56 119 GLU B N 1
ATOM 2978 C CA . GLU B 1 119 ? 18.406 -6.965 16.172 1 72.56 119 GLU B CA 1
ATOM 2979 C C . GLU B 1 119 ? 19.25 -7.312 14.945 1 72.56 119 GLU B C 1
ATOM 2981 O O . GLU B 1 119 ? 20.25 -6.645 14.664 1 72.56 119 GLU B O 1
ATOM 2986 N N . LYS B 1 120 ? 18.859 -8.414 14.281 1 68.38 120 LYS B N 1
ATOM 2987 C CA . LYS B 1 120 ? 19.594 -8.812 13.078 1 68.38 120 LYS B CA 1
ATOM 2988 C C . LYS B 1 120 ? 19.031 -8.117 11.844 1 68.38 120 LYS B C 1
ATOM 2990 O O . LYS B 1 120 ? 17.875 -8.336 11.469 1 68.38 120 LYS B O 1
ATOM 2995 N N . ILE B 1 121 ? 19.891 -7.211 11.445 1 67.25 121 ILE B N 1
ATOM 2996 C CA . ILE B 1 121 ? 19.484 -6.457 10.266 1 67.25 121 ILE B CA 1
ATOM 2997 C C . ILE B 1 121 ? 19.984 -7.164 9.008 1 67.25 121 ILE B C 1
ATOM 2999 O O . ILE B 1 121 ? 21.156 -7.555 8.93 1 67.25 121 ILE B O 1
ATOM 3003 N N . TYR B 1 122 ? 19.016 -7.594 8.141 1 67.25 122 TYR B N 1
ATOM 3004 C CA . TYR B 1 122 ? 19.406 -8.164 6.855 1 67.25 122 TYR B CA 1
ATOM 3005 C C . TYR B 1 122 ? 19.312 -7.117 5.746 1 67.25 122 TYR B C 1
ATOM 3007 O O . TYR B 1 122 ? 18.562 -6.145 5.863 1 67.25 122 TYR B O 1
ATOM 3015 N N . PRO B 1 123 ? 20.141 -7.398 4.762 1 71.81 123 PRO B N 1
ATOM 3016 C CA . PRO B 1 123 ? 20.109 -6.445 3.652 1 71.81 123 PRO B CA 1
ATOM 3017 C C . PRO B 1 123 ? 18.734 -6.332 3.006 1 71.81 123 PRO B C 1
ATOM 3019 O O . PRO B 1 123 ? 18 -7.32 2.926 1 71.81 123 PRO B O 1
ATOM 3022 N N . GLY B 1 124 ? 18.344 -5.121 2.746 1 80.56 124 GLY B N 1
ATOM 3023 C CA . GLY B 1 124 ? 17.156 -4.949 1.926 1 80.56 124 GLY B CA 1
ATOM 3024 C C . GLY B 1 124 ? 15.945 -4.504 2.719 1 80.56 124 GLY B C 1
ATOM 3025 O O . GLY B 1 124 ? 14.906 -4.172 2.143 1 80.56 124 GLY B O 1
ATOM 3026 N N . ILE B 1 125 ? 16.125 -4.484 4.078 1 88.25 125 ILE B N 1
ATOM 3027 C CA . ILE B 1 125 ? 14.992 -4.035 4.875 1 88.25 125 ILE B CA 1
ATOM 3028 C C . ILE B 1 125 ? 15.094 -2.529 5.109 1 88.25 125 ILE B C 1
ATOM 3030 O O . ILE B 1 125 ? 16.172 -1.944 5 1 88.25 125 ILE B O 1
ATOM 3034 N N . PRO B 1 126 ? 13.992 -1.913 5.477 1 94.38 126 PRO B N 1
ATOM 3035 C CA . PRO B 1 126 ? 14.047 -0.484 5.793 1 94.38 126 PRO B CA 1
ATOM 3036 C C . PRO B 1 126 ? 15.039 -0.162 6.91 1 94.38 126 PRO B C 1
ATOM 3038 O O . PRO B 1 126 ? 15.086 -0.871 7.918 1 94.38 126 PRO B O 1
ATOM 3041 N N . GLN B 1 127 ? 15.836 0.811 6.645 1 95.62 127 GLN B N 1
ATOM 3042 C CA . GLN B 1 127 ? 16.766 1.315 7.645 1 95.62 127 GLN B CA 1
ATOM 3043 C C . GLN B 1 127 ? 16.328 2.678 8.172 1 95.62 127 GLN B C 1
ATOM 3045 O O . GLN B 1 127 ? 16.25 3.646 7.414 1 95.62 127 GLN B O 1
ATOM 3050 N N . ILE B 1 128 ? 16.062 2.715 9.5 1 97.06 128 ILE B N 1
ATOM 3051 C CA . ILE B 1 128 ? 15.5 3.941 10.062 1 97.06 128 ILE B CA 1
ATOM 3052 C C . ILE B 1 128 ? 16.219 4.297 11.359 1 97.06 128 ILE B C 1
ATOM 3054 O O . ILE B 1 128 ? 16.828 3.434 11.992 1 97.06 128 ILE B O 1
ATOM 3058 N N . ASN B 1 129 ? 16.312 5.59 11.664 1 97.62 129 ASN B N 1
ATOM 3059 C CA . ASN B 1 129 ? 16.609 6.117 12.992 1 97.62 129 ASN B CA 1
ATOM 3060 C C . ASN B 1 129 ? 15.352 6.637 13.688 1 97.62 129 ASN B C 1
ATOM 3062 O O . ASN B 1 129 ? 14.734 7.598 13.227 1 97.62 129 ASN B O 1
ATOM 3066 N N . VAL B 1 130 ? 15.055 6.074 14.82 1 98.12 130 VAL B N 1
ATOM 3067 C CA . VAL B 1 130 ? 13.805 6.43 15.484 1 98.12 130 VAL B CA 1
ATOM 3068 C C . VAL B 1 130 ? 14.055 7.523 16.516 1 98.12 130 VAL B C 1
ATOM 3070 O O . VAL B 1 130 ? 14.992 7.426 17.312 1 98.12 130 VAL B O 1
ATOM 3073 N N . HIS B 1 131 ? 13.266 8.539 16.438 1 98.75 131 HIS B N 1
ATOM 3074 C CA . HIS B 1 131 ? 13.281 9.641 17.375 1 98.75 131 HIS B CA 1
ATOM 3075 C C . HIS B 1 131 ? 11.945 9.773 18.109 1 98.75 131 HIS B C 1
ATOM 3077 O O . HIS B 1 131 ? 10.906 9.961 17.469 1 98.75 131 HIS B O 1
ATOM 3083 N N . THR B 1 132 ? 12.055 9.734 19.453 1 98.81 132 THR B N 1
ATOM 3084 C CA . THR B 1 132 ? 10.828 9.891 20.234 1 98.81 132 THR B CA 1
ATOM 3085 C C . THR B 1 132 ? 10.438 11.359 20.328 1 98.81 132 THR B C 1
ATOM 3087 O O . THR B 1 132 ? 11.25 12.211 20.703 1 98.81 132 THR B O 1
ATOM 3090 N N . ILE B 1 133 ? 9.203 11.57 19.938 1 98.75 133 ILE B N 1
ATOM 3091 C CA . ILE B 1 133 ? 8.727 12.945 20.078 1 98.75 133 ILE B CA 1
ATOM 3092 C C . ILE B 1 133 ? 7.555 12.977 21.062 1 98.75 133 ILE B C 1
ATOM 3094 O O . ILE B 1 133 ? 6.883 11.969 21.281 1 98.75 133 ILE B O 1
ATOM 3098 N N . THR B 1 134 ? 7.371 14.117 21.656 1 97.88 134 THR B N 1
ATOM 3099 C CA . THR B 1 134 ? 6.281 14.438 22.578 1 97.88 134 THR B CA 1
ATOM 3100 C C . THR B 1 134 ? 5.586 15.727 22.156 1 97.88 134 THR B C 1
ATOM 3102 O O . THR B 1 134 ? 5.352 15.961 20.969 1 97.88 134 THR B O 1
ATOM 3105 N N . THR B 1 135 ? 5.238 16.516 23.141 1 97.44 135 THR B N 1
ATOM 3106 C CA . THR B 1 135 ? 4.605 17.797 22.828 1 97.44 135 THR B CA 1
ATOM 3107 C C . THR B 1 135 ? 5.645 18.906 22.734 1 97.44 135 THR B C 1
ATOM 3109 O O . THR B 1 135 ? 5.305 20.062 22.469 1 97.44 135 THR B O 1
ATOM 3112 N N . GLU B 1 136 ? 6.883 18.562 22.906 1 98.12 136 GLU B N 1
ATOM 3113 C CA . GLU B 1 136 ? 7.969 19.531 22.828 1 98.12 136 GLU B CA 1
ATOM 3114 C C . GLU B 1 136 ? 8.406 19.75 21.375 1 98.12 136 GLU B C 1
ATOM 3116 O O . GLU B 1 136 ? 8.422 18.828 20.578 1 98.12 136 GLU B O 1
ATOM 3121 N N . ASN B 1 137 ? 8.805 20.969 21.188 1 98.62 137 ASN B N 1
ATOM 3122 C CA . ASN B 1 137 ? 9.32 21.281 19.859 1 98.62 137 ASN B CA 1
ATOM 3123 C C . ASN B 1 137 ? 10.562 20.469 19.531 1 98.62 137 ASN B C 1
ATOM 3125 O O . ASN B 1 137 ? 11.32 20.094 20.422 1 98.62 137 ASN B O 1
ATOM 3129 N N . PHE B 1 138 ? 10.773 20.125 18.328 1 98.81 138 PHE B N 1
ATOM 3130 C CA . PHE B 1 138 ? 11.977 19.453 17.859 1 98.81 138 PHE B CA 1
ATOM 3131 C C . PHE B 1 138 ? 12.383 19.969 16.484 1 98.81 138 PHE B C 1
ATOM 3133 O O . PHE B 1 138 ? 11.656 20.734 15.859 1 98.81 138 PHE B O 1
ATOM 3140 N N . TYR B 1 139 ? 13.586 19.562 16.109 1 98.75 139 TYR B N 1
ATOM 3141 C CA . TYR B 1 139 ? 14.133 20.078 14.859 1 98.75 139 TYR B CA 1
ATOM 3142 C C . TYR B 1 139 ? 14.445 18.953 13.891 1 98.75 139 TYR B C 1
ATOM 3144 O O . TYR B 1 139 ? 14.883 17.875 14.305 1 98.75 139 TYR B O 1
ATOM 3152 N N . ILE B 1 140 ? 14.203 19.172 12.688 1 98.75 140 ILE B N 1
ATOM 3153 C CA . ILE B 1 140 ? 14.727 18.391 11.57 1 98.75 140 ILE B CA 1
ATOM 3154 C C . ILE B 1 140 ? 15.539 19.297 10.648 1 98.75 140 ILE B C 1
ATOM 3156 O O . ILE B 1 140 ? 14.977 20.141 9.945 1 98.75 140 ILE B O 1
ATOM 3160 N N . GLY B 1 141 ? 16.844 19.047 10.664 1 98.31 141 GLY B N 1
ATOM 3161 C CA . GLY B 1 141 ? 17.672 20.078 10.062 1 98.31 141 GLY B CA 1
ATOM 3162 C C . GLY B 1 141 ? 17.5 21.438 10.703 1 98.31 141 GLY B C 1
ATOM 3163 O O . GLY B 1 141 ? 17.578 21.562 11.93 1 98.31 141 GLY B O 1
ATOM 3164 N N . LYS B 1 142 ? 17.219 22.438 9.938 1 98.31 142 LYS B N 1
ATOM 3165 C CA . LYS B 1 142 ? 17.078 23.812 10.422 1 98.31 142 LYS B CA 1
ATOM 3166 C C . LYS B 1 142 ? 15.609 24.141 10.68 1 98.31 142 LYS B C 1
ATOM 3168 O O . LYS B 1 142 ? 15.281 25.25 11.094 1 98.31 142 LYS B O 1
ATOM 3173 N N . THR B 1 143 ? 14.766 23.172 10.5 1 98.31 143 THR B N 1
ATOM 3174 C CA . THR B 1 143 ? 13.328 23.422 10.555 1 98.31 143 THR B CA 1
ATOM 3175 C C . THR B 1 143 ? 12.758 22.984 11.898 1 98.31 143 THR B C 1
ATOM 3177 O O . THR B 1 143 ? 12.922 21.828 12.312 1 98.31 143 THR B O 1
ATOM 3180 N N . GLU B 1 144 ? 12.102 23.906 12.531 1 98.62 144 GLU B N 1
ATOM 3181 C CA . GLU B 1 144 ? 11.43 23.594 13.789 1 98.62 144 GLU B CA 1
ATOM 3182 C C . GLU B 1 144 ? 10.023 23.047 13.539 1 98.62 144 GLU B C 1
ATOM 3184 O O . GLU B 1 144 ? 9.258 23.609 12.75 1 98.62 144 GLU B O 1
ATOM 3189 N N . LEU B 1 145 ? 9.711 21.938 14.164 1 98.81 145 LEU B N 1
ATOM 3190 C CA . LEU B 1 145 ? 8.359 21.391 14.172 1 98.81 145 LEU B CA 1
ATOM 3191 C C . LEU B 1 145 ? 7.734 21.5 15.562 1 98.81 145 LEU B C 1
ATOM 3193 O O . LEU B 1 145 ? 8.359 21.141 16.562 1 98.81 145 LEU B O 1
ATOM 3197 N N . ILE B 1 146 ? 6.559 22.047 15.578 1 98.81 146 ILE B N 1
ATOM 3198 C CA . ILE B 1 146 ? 5.805 22.203 16.812 1 98.81 146 ILE B CA 1
ATOM 3199 C C . ILE B 1 146 ? 4.66 21.188 16.844 1 98.81 146 ILE B C 1
ATOM 3201 O O . ILE B 1 146 ? 3.682 21.328 16.109 1 98.81 146 ILE B O 1
ATOM 3205 N N . PRO B 1 147 ? 4.828 20.156 17.719 1 98.88 147 PRO B N 1
ATOM 3206 C CA . PRO B 1 147 ? 3.725 19.203 17.828 1 98.88 147 PRO B CA 1
ATOM 3207 C C . PRO B 1 147 ? 2.457 19.828 18.406 1 98.88 147 PRO B C 1
ATOM 3209 O O . PRO B 1 147 ? 2.531 20.656 19.312 1 98.88 147 PRO B O 1
ATOM 3212 N N . LEU B 1 148 ? 1.354 19.422 17.859 1 98.88 148 LEU B N 1
ATOM 3213 C CA . LEU B 1 148 ? 0.045 19.922 18.266 1 98.88 148 LEU B CA 1
ATOM 3214 C C . LEU B 1 148 ? -0.835 18.781 18.781 1 98.88 148 LEU B C 1
ATOM 3216 O O . LEU B 1 148 ? -1.447 18.062 17.984 1 98.88 148 LEU B O 1
ATOM 3220 N N . PRO B 1 149 ? -0.946 18.672 20.109 1 98.69 149 PRO B N 1
ATOM 3221 C CA . PRO B 1 149 ? -1.827 17.625 20.641 1 98.69 149 PRO B CA 1
ATOM 3222 C C . PRO B 1 149 ? -3.287 17.828 20.234 1 98.69 149 PRO B C 1
ATOM 3224 O O . PRO B 1 149 ? -3.83 18.922 20.406 1 98.69 149 PRO B O 1
ATOM 3227 N N . ILE B 1 150 ? -3.883 16.781 19.719 1 98.56 150 ILE B N 1
ATOM 3228 C CA . ILE B 1 150 ? -5.297 16.797 19.359 1 98.56 150 ILE B CA 1
ATOM 3229 C C . ILE B 1 150 ? -5.922 15.438 19.672 1 98.56 150 ILE B C 1
ATOM 3231 O O . ILE B 1 150 ? -5.215 14.492 20.031 1 98.56 150 ILE B O 1
ATOM 3235 N N . MET B 1 151 ? -7.316 15.398 19.594 1 98.62 151 MET B N 1
ATOM 3236 C CA . MET B 1 151 ? -8.008 14.148 19.891 1 98.62 151 MET B CA 1
ATOM 3237 C C . MET B 1 151 ? -8.711 13.609 18.641 1 98.62 151 MET B C 1
ATOM 3239 O O . MET B 1 151 ? -9.516 14.305 18.031 1 98.62 151 MET B O 1
ATOM 3243 N N . HIS B 1 152 ? -8.352 12.414 18.219 1 98.25 152 HIS B N 1
ATOM 3244 C CA . HIS B 1 152 ? -9.117 11.586 17.281 1 98.25 152 HIS B CA 1
ATOM 3245 C C . HIS B 1 152 ? -10.102 10.688 18.031 1 98.25 152 HIS B C 1
ATOM 3247 O O . HIS B 1 152 ? -9.836 9.5 18.219 1 98.25 152 HIS B O 1
ATOM 3253 N N . TYR B 1 153 ? -11.258 11.344 18.344 1 96.25 153 TYR B N 1
ATOM 3254 C CA . TYR B 1 153 ? -12.172 10.75 19.312 1 96.25 153 TYR B CA 1
ATOM 3255 C C . TYR B 1 153 ? -11.5 10.562 20.656 1 96.25 153 TYR B C 1
ATOM 3257 O O . TYR B 1 153 ? -11.188 11.531 21.344 1 96.25 153 TYR B O 1
ATOM 3265 N N . LYS B 1 154 ? -11.164 9.258 21.016 1 96.31 154 LYS B N 1
ATOM 3266 C CA . LYS B 1 154 ? -10.555 8.992 22.312 1 96.31 154 LYS B CA 1
ATOM 3267 C C . LYS B 1 154 ? -9.047 8.758 22.156 1 96.31 154 LYS B C 1
ATOM 3269 O O . LYS B 1 154 ? -8.352 8.555 23.156 1 96.31 154 LYS B O 1
ATOM 3274 N N . LEU B 1 155 ? -8.547 8.875 21 1 97.44 155 LEU B N 1
ATOM 3275 C CA . LEU B 1 155 ? -7.141 8.609 20.719 1 97.44 155 LEU B CA 1
ATOM 3276 C C . LEU B 1 155 ? -6.352 9.906 20.625 1 97.44 155 LEU B C 1
ATOM 3278 O O . LEU B 1 155 ? -6.559 10.703 19.719 1 97.44 155 LEU B O 1
ATOM 3282 N N . PRO B 1 156 ? -5.426 10.156 21.609 1 98.38 156 PRO B N 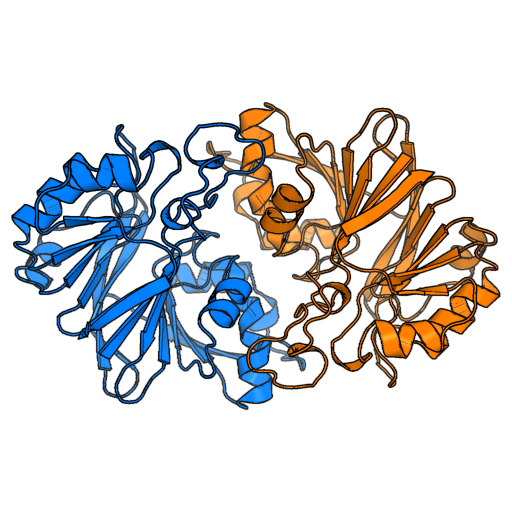1
ATOM 3283 C CA . PRO B 1 156 ? -4.566 11.336 21.453 1 98.38 156 PRO B CA 1
ATOM 3284 C C . PRO B 1 156 ? -3.592 11.203 20.281 1 98.38 156 PRO B C 1
ATOM 3286 O O . PRO B 1 156 ? -2.873 10.211 20.188 1 98.38 156 PRO B O 1
ATOM 3289 N N . ILE B 1 157 ? -3.559 12.141 19.391 1 98.69 157 ILE B N 1
ATOM 3290 C CA . ILE B 1 157 ? -2.658 12.125 18.234 1 98.69 157 ILE B CA 1
ATOM 3291 C C . ILE B 1 157 ? -1.975 13.484 18.109 1 98.69 157 ILE B C 1
ATOM 3293 O O . ILE B 1 157 ? -2.17 14.367 18.938 1 98.69 157 ILE B O 1
ATOM 3297 N N . LEU B 1 158 ? -1.12 13.609 17.109 1 98.88 158 LEU B N 1
ATOM 3298 C CA . LEU B 1 158 ? -0.395 14.867 16.938 1 98.88 158 LEU B CA 1
ATOM 3299 C C . LEU B 1 158 ? -0.67 15.469 15.57 1 98.88 158 LEU B C 1
ATOM 3301 O O . LEU B 1 158 ? -0.735 14.758 14.57 1 98.88 158 LEU B O 1
ATOM 3305 N N . GLY B 1 159 ? -0.954 16.766 15.5 1 98.81 159 GLY B N 1
ATOM 3306 C CA . GLY B 1 159 ? -0.661 17.609 14.352 1 98.81 159 GLY B CA 1
ATOM 3307 C C . GLY B 1 159 ? 0.687 18.297 14.445 1 98.81 159 GLY B C 1
ATOM 3308 O O . GLY B 1 159 ? 1.426 18.094 15.406 1 98.81 159 GLY B O 1
ATOM 3309 N N . PHE B 1 160 ? 0.961 19.172 13.398 1 98.94 160 PHE B N 1
ATOM 3310 C CA . PHE B 1 160 ? 2.258 19.844 13.43 1 98.94 160 PHE B CA 1
ATOM 3311 C C . PHE B 1 160 ? 2.154 21.25 12.852 1 98.94 160 PHE B C 1
ATOM 3313 O O . PHE B 1 160 ? 1.459 21.469 11.859 1 98.94 160 PHE B O 1
ATOM 3320 N N . ARG B 1 161 ? 2.803 22.125 13.477 1 98.75 161 ARG B N 1
ATOM 3321 C CA . ARG B 1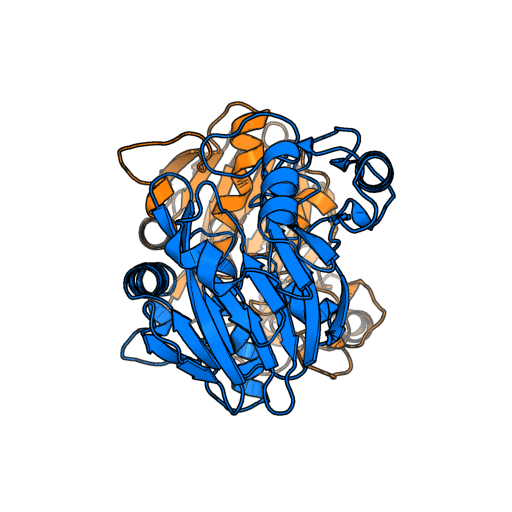 161 ? 3.031 23.453 12.922 1 98.75 161 ARG B CA 1
ATOM 3322 C C . ARG B 1 161 ? 4.484 23.625 12.484 1 98.75 161 ARG B C 1
ATOM 3324 O O . ARG B 1 161 ? 5.406 23.266 13.219 1 98.75 161 ARG B O 1
ATOM 3331 N N . ILE B 1 162 ? 4.68 24.016 11.328 1 98.25 162 ILE B N 1
ATOM 3332 C CA . ILE B 1 162 ? 5.977 24.344 10.742 1 98.25 162 ILE B CA 1
ATOM 3333 C C . ILE B 1 162 ? 5.941 25.766 10.164 1 98.25 162 ILE B C 1
ATOM 3335 O O . ILE B 1 162 ? 5.32 26 9.125 1 98.25 162 ILE B O 1
ATOM 3339 N N . ASN B 1 163 ? 6.609 26.688 10.812 1 95.19 163 ASN B N 1
ATOM 3340 C CA . ASN B 1 163 ? 6.504 28.094 10.438 1 95.19 163 ASN B CA 1
ATOM 3341 C C . ASN B 1 163 ? 5.051 28.547 10.367 1 95.19 163 ASN B C 1
ATOM 3343 O O . ASN B 1 163 ? 4.297 28.391 11.328 1 95.19 163 ASN B O 1
ATOM 3347 N N . ASP B 1 164 ? 4.668 29.031 9.25 1 94.81 164 ASP B N 1
ATOM 3348 C CA . ASP B 1 164 ? 3.314 29.547 9.094 1 94.81 164 ASP B CA 1
ATOM 3349 C C . ASP B 1 164 ? 2.395 28.516 8.453 1 94.81 164 ASP B C 1
ATOM 3351 O O . ASP B 1 164 ? 1.383 28.859 7.84 1 94.81 164 ASP B O 1
ATOM 3355 N N . PHE B 1 165 ? 2.756 27.281 8.57 1 98.5 165 PHE B N 1
ATOM 3356 C CA . PHE B 1 165 ? 1.994 26.156 8.055 1 98.5 165 PHE B CA 1
ATOM 3357 C C . PHE B 1 165 ? 1.533 25.25 9.188 1 98.5 165 PHE B C 1
ATOM 3359 O O . PHE B 1 165 ? 2.352 24.75 9.961 1 98.5 165 PHE B O 1
ATOM 3366 N N . THR B 1 166 ? 0.249 25.062 9.297 1 98.88 166 THR B N 1
ATOM 3367 C CA . THR B 1 166 ? -0.33 24.188 10.312 1 98.88 166 THR B CA 1
ATOM 3368 C C . THR B 1 166 ? -1.031 23 9.664 1 98.88 166 THR B C 1
ATOM 3370 O O . THR B 1 166 ? -1.885 23.172 8.797 1 98.88 166 THR B O 1
ATOM 3373 N N . TYR B 1 167 ? -0.658 21.812 10.078 1 98.94 167 TYR B N 1
ATOM 3374 C CA . TYR B 1 167 ? -1.208 20.594 9.508 1 98.94 167 TYR B CA 1
ATOM 3375 C C . TYR B 1 167 ? -1.891 19.75 10.586 1 98.94 167 TYR B C 1
ATOM 3377 O O . TYR B 1 167 ? -1.229 19.203 11.469 1 98.94 167 TYR B O 1
ATOM 3385 N N . ILE B 1 168 ? -3.191 19.609 10.5 1 98.81 168 ILE B N 1
ATOM 3386 C CA . ILE B 1 168 ? -4.02 18.844 11.43 1 98.81 168 ILE B CA 1
ATOM 3387 C C . ILE B 1 168 ? -4.926 17.891 10.656 1 98.81 168 ILE B C 1
ATOM 3389 O O . ILE B 1 168 ? -5.844 18.328 9.961 1 98.81 168 ILE B O 1
ATOM 3393 N N . THR B 1 169 ? -4.664 16.594 10.812 1 98.56 169 THR B N 1
ATOM 3394 C CA . THR B 1 169 ? -5.535 15.594 10.211 1 98.56 169 THR B CA 1
ATOM 3395 C C . THR B 1 169 ? -6.215 14.742 11.281 1 98.56 169 THR B C 1
ATOM 3397 O O . THR B 1 169 ? -5.699 14.609 12.391 1 98.56 169 THR B O 1
ATOM 3400 N N . ASP B 1 170 ? -7.395 14.195 11.078 1 98.56 170 ASP B N 1
ATOM 3401 C CA . ASP B 1 170 ? -8.094 13.195 11.875 1 98.56 170 ASP B CA 1
ATOM 3402 C C . ASP B 1 170 ? -8.562 13.781 13.211 1 98.56 170 ASP B C 1
ATOM 3404 O O . ASP B 1 170 ? -8.734 13.055 14.188 1 98.56 170 ASP B O 1
ATOM 3408 N N . ALA B 1 171 ? -8.773 15.094 13.273 1 98.69 171 ALA B N 1
ATOM 3409 C CA . ALA B 1 171 ? -9.18 15.734 14.523 1 98.69 171 ALA B CA 1
ATOM 3410 C C . ALA B 1 171 ? -10.688 15.609 14.742 1 98.69 171 ALA B C 1
ATOM 3412 O O . ALA B 1 171 ? -11.469 15.734 13.789 1 98.69 171 ALA B O 1
ATOM 3413 N N . LYS B 1 172 ? -11.008 15.375 15.938 1 98.62 172 LYS B N 1
ATOM 3414 C CA . LYS B 1 172 ? -12.383 15.57 16.391 1 98.62 172 LYS B CA 1
ATOM 3415 C C . LYS B 1 172 ? -12.469 16.719 17.391 1 98.62 172 LYS B C 1
ATOM 3417 O O . LYS B 1 172 ? -13.406 17.516 17.359 1 98.62 172 LYS B O 1
ATOM 3422 N N . THR B 1 173 ? -11.5 16.734 18.266 1 98.25 173 THR B N 1
ATOM 3423 C CA . THR B 1 173 ? -11.422 17.797 19.266 1 98.25 173 THR B CA 1
ATOM 3424 C C . THR B 1 173 ? -10.008 18.375 19.328 1 98.25 173 THR B C 1
ATOM 3426 O O . THR B 1 173 ? -9.031 17.625 19.297 1 98.25 173 THR B O 1
ATOM 3429 N N . VAL B 1 174 ? -9.953 19.703 19.453 1 98.56 174 VAL B N 1
ATOM 3430 C CA . VAL B 1 174 ? -8.68 20.406 19.562 1 98.56 174 VAL B CA 1
ATOM 3431 C C . VAL B 1 174 ? -8.641 21.188 20.875 1 98.56 174 VAL B C 1
ATOM 3433 O O . VAL B 1 174 ? -9.453 22.094 21.078 1 98.56 174 VAL B O 1
ATOM 3436 N N . PRO B 1 175 ? -7.711 20.844 21.703 1 97.94 175 PRO B N 1
ATOM 3437 C CA . PRO B 1 175 ? -7.609 21.562 22.984 1 97.94 175 PRO B CA 1
ATOM 3438 C C . PRO B 1 175 ? -7.312 23.047 22.781 1 97.94 175 PRO B C 1
ATOM 3440 O O . PRO B 1 175 ? -6.605 23.438 21.844 1 97.94 175 PRO B O 1
ATOM 3443 N N . GLU B 1 176 ? -7.699 23.797 23.797 1 97.5 176 GLU B N 1
ATOM 3444 C CA . GLU B 1 176 ? -7.496 25.25 23.75 1 97.5 176 GLU B CA 1
ATOM 3445 C C . GLU B 1 176 ? -6.012 25.594 23.688 1 97.5 176 GLU B C 1
ATOM 3447 O O . GLU B 1 176 ? -5.629 26.562 23.016 1 97.5 176 GLU B O 1
ATOM 3452 N N . GLU B 1 177 ? -5.289 24.844 24.375 1 97.25 177 GLU B N 1
ATOM 3453 C CA . GLU B 1 177 ? -3.848 25.094 24.359 1 97.25 177 GLU B CA 1
ATOM 3454 C C . GLU B 1 177 ? -3.277 24.938 22.953 1 97.25 177 GLU B C 1
ATOM 3456 O O . GLU B 1 177 ? -2.363 25.672 22.562 1 97.25 177 GLU B O 1
ATOM 3461 N N . THR B 1 178 ? -3.756 23.953 22.25 1 98.25 178 THR B N 1
ATOM 3462 C CA . THR B 1 178 ? -3.338 23.766 20.859 1 98.25 178 THR B CA 1
ATOM 3463 C C . THR B 1 178 ? -3.822 24.906 19.984 1 98.25 178 THR B C 1
ATOM 3465 O O . THR B 1 178 ? -3.072 25.406 19.141 1 98.25 178 THR B O 1
ATOM 3468 N N . ILE B 1 179 ? -5.023 25.344 20.156 1 98.12 179 I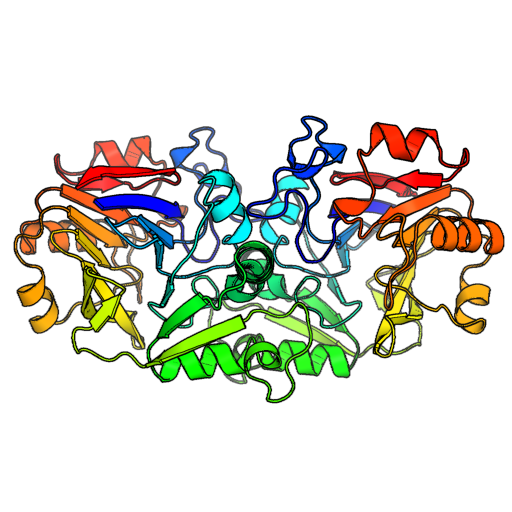LE B N 1
ATOM 3469 C CA . ILE B 1 179 ? -5.598 26.438 19.391 1 98.12 179 ILE B CA 1
ATOM 3470 C C . ILE B 1 179 ? -4.754 27.688 19.578 1 98.12 179 ILE B C 1
ATOM 3472 O O . ILE B 1 179 ? -4.469 28.406 18.609 1 98.12 179 ILE B O 1
ATOM 3476 N N . ALA B 1 180 ? -4.328 27.953 20.734 1 97.5 180 ALA B N 1
ATOM 3477 C CA . ALA B 1 180 ? -3.525 29.125 21.047 1 97.5 180 ALA B CA 1
ATOM 3478 C C . ALA B 1 180 ? -2.217 29.125 20.266 1 97.5 180 ALA B C 1
ATOM 3480 O O . ALA B 1 180 ? -1.719 30.188 19.875 1 97.5 180 ALA B O 1
ATOM 3481 N N . LYS B 1 181 ? -1.694 27.953 19.984 1 96.94 181 LYS B N 1
ATOM 3482 C CA . LYS B 1 181 ? -0.409 27.797 19.312 1 96.94 181 LYS B CA 1
ATOM 3483 C C . LYS B 1 181 ? -0.538 28.109 17.812 1 96.94 181 LYS B C 1
ATOM 3485 O O . LYS B 1 181 ? 0.458 28.375 17.141 1 96.94 181 LYS B O 1
ATOM 3490 N N . ILE B 1 182 ? -1.759 28.078 17.312 1 97.81 182 ILE B N 1
ATOM 3491 C CA . ILE B 1 182 ? -1.853 28.125 15.859 1 97.81 182 ILE B CA 1
ATOM 3492 C C . ILE B 1 182 ? -2.721 29.312 15.438 1 97.81 182 ILE B C 1
ATOM 3494 O O . ILE B 1 182 ? -2.973 29.516 14.25 1 97.81 182 ILE B O 1
ATOM 3498 N N . ARG B 1 183 ? -3.168 30.109 16.391 1 97.12 183 ARG B N 1
ATOM 3499 C CA . ARG B 1 183 ? -3.984 31.266 16.078 1 97.12 183 ARG B CA 1
ATOM 3500 C C . ARG B 1 183 ? -3.271 32.188 15.094 1 97.12 183 ARG B C 1
ATOM 3502 O O . ARG B 1 183 ? -2.096 32.5 15.273 1 97.12 183 ARG B O 1
ATOM 3509 N N . GLY B 1 184 ? -3.982 32.531 14.016 1 95.62 184 GLY B N 1
ATOM 3510 C CA . GLY B 1 184 ? -3.451 33.469 13.039 1 95.62 184 GLY B CA 1
ATOM 3511 C C . GLY B 1 184 ? -2.523 32.812 12.031 1 95.62 184 GLY B C 1
ATOM 3512 O O . GLY B 1 184 ? -1.868 33.5 11.25 1 95.62 184 GLY B O 1
ATOM 3513 N N . THR B 1 185 ? -2.443 31.469 12.031 1 97.38 185 THR B N 1
ATOM 3514 C CA . THR B 1 185 ? -1.574 30.781 11.07 1 97.38 185 THR B CA 1
ATOM 3515 C C . THR B 1 185 ? -1.915 31.203 9.641 1 97.38 185 THR B C 1
ATOM 3517 O O . THR B 1 185 ? -3.078 31.453 9.328 1 97.38 185 THR B O 1
ATOM 3520 N N . LYS B 1 186 ? -0.927 31.312 8.781 1 98.12 186 LYS B N 1
ATOM 3521 C CA . LYS B 1 186 ? -1.129 31.734 7.406 1 98.12 186 LYS B CA 1
ATOM 3522 C C . LYS B 1 186 ? -1.842 30.656 6.59 1 98.12 186 LYS B C 1
ATOM 3524 O O . LYS B 1 186 ? -2.803 30.953 5.875 1 98.12 186 LYS B O 1
ATOM 3529 N N . VAL B 1 187 ? -1.355 29.438 6.668 1 98.75 187 VAL B N 1
ATOM 3530 C CA . VAL B 1 187 ? -1.97 28.312 5.969 1 98.75 187 VAL B CA 1
ATOM 3531 C C . VAL B 1 187 ? -2.361 27.234 6.973 1 98.75 187 VAL B C 1
ATOM 3533 O O . VAL B 1 187 ? -1.515 26.719 7.711 1 98.75 187 VAL B O 1
ATOM 3536 N N . LEU B 1 188 ? -3.604 26.906 7.008 1 98.81 188 LEU B N 1
ATOM 3537 C CA . LEU B 1 188 ? -4.141 25.812 7.824 1 98.81 188 LEU B CA 1
ATOM 3538 C C . LEU B 1 188 ? -4.613 24.656 6.953 1 98.81 188 LEU B C 1
ATOM 3540 O O . LEU B 1 188 ? -5.395 24.859 6.02 1 98.81 188 LEU B O 1
ATOM 3544 N N . VAL B 1 189 ? -4.082 23.5 7.172 1 98.94 189 VAL B N 1
ATOM 3545 C CA . VAL B 1 189 ? -4.641 22.25 6.637 1 98.94 189 VAL B CA 1
ATOM 3546 C C . VAL B 1 189 ? -5.344 21.484 7.75 1 98.94 189 VAL B C 1
ATOM 3548 O O . VAL B 1 189 ? -4.727 21.141 8.766 1 98.94 189 VAL B O 1
ATOM 3551 N N . VAL B 1 190 ? -6.617 21.203 7.578 1 98.94 190 VAL B N 1
ATOM 3552 C CA . VAL B 1 190 ? -7.375 20.531 8.633 1 98.94 190 VAL B CA 1
ATOM 3553 C C . VAL B 1 190 ? -8.375 19.562 8.016 1 98.94 190 VAL B C 1
ATOM 3555 O O . VAL B 1 190 ? -8.867 19.797 6.91 1 98.94 190 VAL B O 1
ATOM 3558 N N . ASN B 1 191 ? -8.648 18.438 8.734 1 98.88 191 ASN B N 1
ATOM 3559 C CA . ASN B 1 191 ? -9.57 17.453 8.195 1 98.88 191 ASN B CA 1
ATOM 3560 C C . ASN B 1 191 ? -11 17.969 8.172 1 98.88 191 ASN B C 1
ATOM 3562 O O . ASN B 1 191 ? -11.422 18.688 9.086 1 98.88 191 ASN B O 1
ATOM 3566 N N . ALA B 1 192 ? -11.68 17.719 7.18 1 98.81 192 ALA B N 1
ATOM 3567 C CA . ALA B 1 192 ? -13.133 17.766 7.023 1 98.81 192 ALA B CA 1
ATOM 3568 C C . ALA B 1 192 ? -13.656 16.5 6.336 1 98.81 192 ALA B C 1
ATOM 3570 O O . ALA B 1 192 ? -13.664 16.422 5.105 1 98.81 192 ALA B O 1
ATOM 3571 N N . LEU B 1 193 ? -14.133 15.648 7.109 1 98.62 193 LEU B N 1
ATOM 3572 C CA . LEU B 1 193 ? -14.383 14.281 6.66 1 98.62 193 LEU B CA 1
ATOM 3573 C C . LEU B 1 193 ? -15.547 14.242 5.676 1 98.62 193 LEU B C 1
ATOM 3575 O O . LEU B 1 193 ? -15.445 13.633 4.609 1 98.62 193 LEU B O 1
ATOM 3579 N N . GLN B 1 194 ? -16.625 14.852 6.047 1 98.44 194 GLN B N 1
ATOM 3580 C CA . GLN B 1 194 ? -17.906 14.766 5.328 1 98.44 194 GLN B CA 1
ATOM 3581 C C . GLN B 1 194 ? -18.906 15.789 5.848 1 98.44 194 GLN B C 1
ATOM 3583 O O . GLN B 1 194 ? -18.562 16.609 6.707 1 98.44 194 GLN B O 1
ATOM 3588 N N . MET B 1 195 ? -20.109 15.766 5.238 1 97.69 195 MET B N 1
ATOM 3589 C CA . MET B 1 195 ? -21.141 16.734 5.625 1 97.69 195 MET B CA 1
ATOM 3590 C C . MET B 1 195 ? -21.797 16.328 6.934 1 97.69 195 MET B C 1
ATOM 3592 O O . MET B 1 195 ? -22 17.156 7.82 1 97.69 195 MET B O 1
ATOM 3596 N N . GLU B 1 196 ? -22.016 15.039 7.113 1 97.5 196 GLU B N 1
ATOM 3597 C CA . GLU B 1 196 ? -22.781 14.539 8.25 1 97.5 196 GLU B CA 1
ATOM 3598 C C . GLU B 1 196 ? -21.891 14.281 9.453 1 97.5 196 GLU B C 1
ATOM 3600 O O . GLU B 1 196 ? -20.672 14.078 9.305 1 97.5 196 GLU B O 1
ATOM 3605 N N . ASP B 1 197 ? -22.578 14.227 10.555 1 97.12 197 ASP B N 1
ATOM 3606 C CA . ASP B 1 197 ? -21.859 14.062 11.812 1 97.12 197 ASP B CA 1
ATOM 3607 C C . ASP B 1 197 ? -21.016 12.789 11.805 1 97.12 197 ASP B C 1
ATOM 3609 O O . ASP B 1 197 ? -21.375 11.797 11.164 1 97.12 197 ASP B O 1
ATOM 3613 N N . HIS B 1 198 ? -20.016 12.914 12.523 1 96.19 198 HIS B N 1
ATOM 3614 C CA . HIS B 1 198 ? -19.109 11.789 12.711 1 96.19 198 HIS B CA 1
ATOM 3615 C C . HIS B 1 198 ? -18.516 11.789 14.117 1 96.19 198 HIS B C 1
ATOM 3617 O O . HIS B 1 198 ? -18.234 12.852 14.68 1 96.19 198 HIS B O 1
ATOM 3623 N N . ILE B 1 199 ? -18.188 10.664 14.656 1 95.06 199 ILE B N 1
ATOM 3624 C CA . ILE B 1 199 ? -17.812 10.516 16.062 1 95.06 199 ILE B CA 1
ATOM 3625 C C . ILE B 1 199 ? -16.344 10.93 16.25 1 95.06 199 ILE B C 1
ATOM 3627 O O . ILE B 1 199 ? -15.977 11.445 17.297 1 95.06 199 ILE B O 1
ATOM 3631 N N . SER B 1 200 ? -15.547 10.734 15.172 1 96.94 200 SER B N 1
ATOM 3632 C CA . SER B 1 200 ? -14.117 10.836 15.43 1 96.94 200 SER B CA 1
ATOM 3633 C C . SER B 1 200 ? -13.461 11.875 14.531 1 96.94 200 SER B C 1
ATOM 3635 O O . SER B 1 200 ? -12.25 12.094 14.602 1 96.94 200 SER B O 1
ATOM 3637 N N . HIS B 1 201 ? -14.242 12.57 13.68 1 98.38 201 HIS B N 1
ATOM 3638 C CA . HIS B 1 201 ? -13.656 13.539 12.758 1 98.38 201 HIS B CA 1
ATOM 3639 C C . HIS B 1 201 ? -14.5 14.805 12.68 1 98.38 201 HIS B C 1
ATOM 3641 O O . HIS B 1 201 ? -15.711 14.766 12.914 1 98.38 201 HIS B O 1
ATOM 3647 N N . PHE B 1 202 ? -13.852 15.938 12.266 1 98.69 202 PHE B N 1
ATOM 3648 C CA . PHE B 1 202 ? -14.555 17.156 11.922 1 98.69 202 PHE B CA 1
ATOM 3649 C C . PHE B 1 202 ? -15.453 16.953 10.703 1 98.69 202 PHE B C 1
ATOM 3651 O O . PHE B 1 202 ? -15.055 16.281 9.742 1 98.69 202 PHE B O 1
ATOM 3658 N N . THR B 1 203 ? -16.656 17.5 10.789 1 98.44 203 THR B N 1
ATOM 3659 C CA . THR B 1 203 ? -17.469 17.719 9.609 1 98.44 203 THR B CA 1
ATOM 3660 C C . THR B 1 203 ? -17.047 18.984 8.875 1 98.44 203 THR B C 1
ATOM 3662 O O . THR B 1 203 ? -16.219 19.75 9.383 1 98.44 203 THR B O 1
ATOM 3665 N N . VAL B 1 204 ? -17.641 19.188 7.73 1 98.56 204 VAL B N 1
ATOM 3666 C CA . VAL B 1 204 ? -17.359 20.406 6.98 1 98.56 204 VAL B CA 1
ATOM 3667 C C . VAL B 1 204 ? -17.719 21.625 7.832 1 98.56 204 VAL B C 1
ATOM 3669 O O . VAL B 1 204 ? -16.906 22.547 7.949 1 98.56 204 VAL B O 1
ATOM 3672 N N . ALA B 1 205 ? -18.828 21.594 8.43 1 98.38 205 ALA B N 1
ATOM 3673 C CA . ALA B 1 205 ? -19.281 22.734 9.234 1 98.38 205 ALA B CA 1
ATOM 3674 C C . ALA B 1 205 ? -18.328 22.969 10.414 1 98.38 205 ALA B C 1
ATOM 3676 O O . ALA B 1 205 ? -18 24.125 10.719 1 98.38 205 ALA B O 1
ATOM 3677 N N . GLU B 1 206 ? -17.922 21.938 11.07 1 98.62 206 GLU B N 1
ATOM 3678 C CA . GLU B 1 206 ? -17.016 22.047 12.203 1 98.62 206 GLU B CA 1
ATOM 3679 C C . GLU B 1 206 ? -15.648 22.578 11.758 1 98.62 206 GLU B C 1
ATOM 3681 O O . GLU B 1 206 ? -15.031 23.391 12.453 1 98.62 206 GLU B O 1
ATOM 3686 N N . ALA B 1 207 ? -15.188 22.062 10.68 1 98.81 207 ALA B N 1
ATOM 3687 C CA . ALA B 1 207 ? -13.891 22.5 10.156 1 98.81 207 ALA B CA 1
ATOM 3688 C C . ALA B 1 207 ? -13.922 23.984 9.766 1 98.81 207 ALA B C 1
ATOM 3690 O O . ALA B 1 207 ? -12.953 24.703 9.992 1 98.81 207 ALA B O 1
ATOM 3691 N N . ILE B 1 208 ? -15.023 24.406 9.148 1 98.69 208 ILE B N 1
ATOM 3692 C CA . ILE B 1 208 ? -15.18 25.812 8.797 1 98.69 208 ILE B CA 1
ATOM 3693 C C . ILE B 1 208 ? -15.141 26.656 10.062 1 98.69 208 ILE B C 1
ATOM 3695 O O . ILE B 1 208 ? -14.398 27.641 10.125 1 98.69 208 ILE B O 1
ATOM 3699 N N . ALA B 1 209 ? -15.922 26.25 11.031 1 98.44 209 ALA B N 1
ATOM 3700 C CA . ALA B 1 209 ? -15.961 26.984 12.289 1 98.44 209 ALA B CA 1
ATOM 3701 C C . ALA B 1 209 ? -14.578 27.062 12.938 1 98.44 209 ALA B C 1
ATOM 3703 O O . ALA B 1 209 ? -14.188 28.109 13.461 1 98.44 209 ALA B O 1
ATOM 3704 N N . PHE B 1 210 ? -13.93 25.984 12.906 1 98.69 210 PHE B N 1
ATOM 3705 C CA . PHE B 1 210 ? -12.594 25.891 13.469 1 98.69 210 PHE B CA 1
ATOM 3706 C C . PHE B 1 210 ? -11.641 26.859 12.758 1 98.69 210 PHE B C 1
ATOM 3708 O O . PHE B 1 210 ? -10.922 27.609 13.414 1 98.69 210 PHE B O 1
ATOM 3715 N N . ALA B 1 211 ? -11.602 26.828 11.461 1 98.44 211 ALA B N 1
ATOM 3716 C CA . ALA B 1 211 ? -10.734 27.688 10.656 1 98.44 211 ALA B CA 1
ATOM 3717 C C . ALA B 1 211 ? -11.016 29.172 10.938 1 98.44 211 ALA B C 1
ATOM 3719 O O . ALA B 1 211 ? -10.086 29.969 11.047 1 98.44 211 ALA B O 1
ATOM 3720 N N . GLN B 1 212 ? -12.266 29.484 11.023 1 97.69 212 GLN B N 1
ATOM 3721 C CA . GLN B 1 212 ? -12.672 30.875 11.273 1 97.69 212 GLN B CA 1
ATOM 3722 C C . GLN B 1 212 ? -12.258 31.312 12.68 1 97.69 212 GLN B C 1
ATOM 3724 O O . GLN B 1 212 ? -11.781 32.438 12.867 1 97.69 212 GLN B O 1
ATOM 3729 N N . ASP B 1 213 ? -12.461 30.422 13.57 1 97.12 213 ASP B N 1
ATOM 3730 C CA . ASP B 1 213 ? -12.078 30.734 14.945 1 97.12 213 ASP B CA 1
ATOM 3731 C C . ASP B 1 213 ? -10.578 31 15.047 1 97.12 213 ASP B C 1
ATOM 3733 O O . ASP B 1 213 ? -10.156 31.938 15.734 1 97.12 213 ASP B O 1
ATOM 3737 N N . ILE B 1 214 ? -9.773 30.219 14.375 1 96.44 214 ILE B N 1
ATOM 3738 C CA . ILE B 1 214 ? -8.32 30.344 14.391 1 96.44 214 ILE B CA 1
ATOM 3739 C C . ILE B 1 214 ? -7.895 31.609 13.641 1 96.44 214 ILE B C 1
ATOM 3741 O O . ILE B 1 214 ? -6.816 32.156 13.891 1 96.44 214 ILE B O 1
ATOM 3745 N N . GLY B 1 215 ? -8.727 32.031 12.766 1 97.19 215 GLY B N 1
ATOM 3746 C CA . GLY B 1 215 ? -8.367 33.156 11.93 1 97.19 215 GLY B CA 1
ATOM 3747 C C . GLY B 1 215 ? -7.266 32.844 10.938 1 97.19 215 GLY B C 1
ATOM 3748 O O . GLY B 1 215 ? -6.344 33.625 10.75 1 97.19 215 GLY B O 1
ATOM 3749 N N . ALA B 1 216 ? -7.305 31.672 10.328 1 97.06 216 ALA B N 1
ATOM 3750 C CA . ALA B 1 216 ? -6.293 31.234 9.367 1 97.06 216 ALA B CA 1
ATOM 3751 C C . ALA B 1 216 ? -6.344 32.094 8.102 1 97.06 216 ALA B C 1
ATOM 3753 O O . ALA B 1 216 ? -7.422 32.5 7.672 1 97.06 216 ALA B O 1
ATOM 3754 N N . GLY B 1 217 ? -5.246 32.406 7.496 1 98.06 217 GLY B N 1
ATOM 3755 C CA . GLY B 1 217 ? -5.23 33.125 6.227 1 98.06 217 GLY B CA 1
ATOM 3756 C C . GLY B 1 217 ? -5.953 32.375 5.117 1 98.06 217 GLY B C 1
ATOM 3757 O O . GLY B 1 217 ? -6.91 32.906 4.535 1 98.06 217 GLY B O 1
ATOM 3758 N N . ILE B 1 218 ? -5.488 31.25 4.852 1 98.56 218 ILE B N 1
ATOM 3759 C CA . ILE B 1 218 ? -6.152 30.328 3.932 1 98.56 218 ILE B CA 1
ATOM 3760 C C . ILE B 1 218 ? -6.207 28.938 4.547 1 98.56 218 ILE B C 1
ATOM 3762 O O . ILE B 1 218 ? -5.277 28.516 5.242 1 98.56 218 ILE B O 1
ATOM 3766 N N . THR B 1 219 ? -7.312 28.219 4.348 1 98.81 219 THR B N 1
ATOM 3767 C CA . THR B 1 219 ? -7.496 26.875 4.875 1 98.81 219 THR B CA 1
ATOM 3768 C C . THR B 1 219 ? -7.723 25.875 3.746 1 98.81 219 THR B C 1
ATOM 3770 O O . THR B 1 219 ? -8.469 26.156 2.805 1 98.81 219 THR B O 1
ATOM 3773 N N . TYR B 1 220 ? -7.039 24.766 3.807 1 98.94 220 TYR B N 1
ATOM 3774 C CA . TYR B 1 220 ? -7.316 23.625 2.939 1 98.94 220 TYR B CA 1
ATOM 3775 C C . TYR B 1 220 ? -7.844 22.438 3.744 1 98.94 220 TYR B C 1
ATOM 3777 O O . TYR B 1 220 ? -7.266 22.062 4.77 1 98.94 220 TYR B O 1
ATOM 3785 N N . PHE B 1 221 ? -8.906 21.859 3.275 1 98.94 221 PHE B N 1
ATOM 3786 C CA . PHE B 1 221 ? -9.453 20.672 3.908 1 98.94 221 PHE B CA 1
ATOM 3787 C C . PHE B 1 221 ? -8.742 19.422 3.402 1 98.94 221 PHE B C 1
ATOM 3789 O O . PHE B 1 221 ? -8.375 19.344 2.229 1 98.94 221 PHE B O 1
ATOM 3796 N N . THR B 1 222 ? -8.586 18.438 4.289 1 98.88 222 THR B N 1
ATOM 3797 C CA . THR B 1 222 ? -7.988 17.141 3.973 1 98.88 222 THR B CA 1
ATOM 3798 C C . THR B 1 222 ? -8.742 16.016 4.668 1 98.88 222 THR B C 1
ATOM 3800 O O . THR B 1 222 ? -9.758 16.25 5.328 1 98.88 222 THR B O 1
ATOM 3803 N N . HIS B 1 223 ? -8.25 14.734 4.43 1 98.88 223 HIS B N 1
ATOM 3804 C CA . HIS B 1 223 ? -8.883 13.547 5.004 1 98.88 223 HIS B CA 1
ATOM 3805 C C . HIS B 1 223 ? -10.367 13.484 4.652 1 98.88 223 HIS B C 1
ATOM 3807 O O . HIS B 1 223 ? -11.211 13.375 5.539 1 98.88 223 HIS B O 1
ATOM 3813 N N . ILE B 1 224 ? -10.656 13.633 3.414 1 98.88 224 ILE B N 1
ATOM 3814 C CA . ILE B 1 224 ? -11.984 13.82 2.84 1 98.88 224 ILE B CA 1
ATOM 3815 C C . ILE B 1 224 ? -12.555 12.469 2.416 1 98.88 224 ILE B C 1
ATOM 3817 O O . ILE B 1 224 ? -11.883 11.68 1.753 1 98.88 224 ILE B O 1
ATOM 3821 N N . SER B 1 225 ? -13.789 12.156 2.77 1 98.44 225 SER B N 1
ATOM 3822 C CA . SER B 1 225 ? -14.43 10.914 2.357 1 98.44 225 SER B CA 1
ATOM 3823 C C . SER B 1 225 ? -15.258 11.109 1.09 1 98.44 225 SER B C 1
ATOM 3825 O O . SER B 1 225 ? -15.5 12.242 0.673 1 98.44 225 SER B O 1
ATOM 3827 N N . HIS B 1 226 ? -15.688 10.016 0.485 1 98.12 226 HIS B N 1
ATOM 3828 C CA . HIS B 1 226 ? -16.531 10.102 -0.707 1 98.12 226 HIS B CA 1
ATOM 3829 C C . HIS B 1 226 ? -17.922 10.609 -0.365 1 98.12 226 HIS B C 1
ATOM 3831 O O . HIS B 1 226 ? -18.688 10.984 -1.259 1 98.12 226 HIS B O 1
ATOM 3837 N N . ASN B 1 227 ? -18.219 10.75 0.939 1 97.88 227 ASN B N 1
ATOM 3838 C CA . ASN B 1 227 ? -19.5 11.297 1.391 1 97.88 227 ASN B CA 1
ATOM 3839 C C . ASN B 1 227 ? -19.484 12.82 1.406 1 97.88 227 ASN B C 1
ATOM 3841 O O . ASN B 1 227 ? -20.5 13.445 1.685 1 97.88 227 ASN B O 1
ATOM 3845 N N . MET B 1 228 ? -18.422 13.469 1.159 1 98.19 228 MET B N 1
ATOM 3846 C CA . MET B 1 228 ? -18.266 14.914 1.092 1 98.19 228 MET B CA 1
ATOM 3847 C C . MET B 1 228 ? -19.078 15.5 -0.059 1 98.19 228 MET B C 1
ATOM 3849 O O . MET B 1 228 ? -19.688 16.562 0.083 1 98.19 228 MET B O 1
ATOM 3853 N N . GLY B 1 229 ? -19.141 14.75 -1.132 1 98.19 229 GLY B N 1
ATOM 3854 C CA . GLY B 1 229 ? -19.625 15.273 -2.4 1 98.19 229 GLY B CA 1
ATOM 3855 C C . GLY B 1 229 ? -18.5 15.602 -3.371 1 98.19 229 GLY B C 1
ATOM 3856 O O . GLY B 1 229 ? -17.328 15.492 -3.031 1 98.19 229 GLY B O 1
ATOM 3857 N N . LYS B 1 230 ? -18.891 15.953 -4.594 1 98.56 230 LYS B N 1
ATOM 3858 C CA . LYS B 1 230 ? -17.906 16.25 -5.633 1 98.56 230 LYS B CA 1
ATOM 3859 C C . LYS B 1 230 ? -17.141 17.531 -5.305 1 98.56 230 LYS B C 1
ATOM 3861 O O . LYS B 1 230 ? -17.719 18.5 -4.82 1 98.56 230 LYS B O 1
ATOM 3866 N N . HIS B 1 231 ? -15.852 17.516 -5.57 1 98.75 231 HIS B N 1
ATOM 3867 C CA . HIS B 1 231 ? -14.922 18.594 -5.25 1 98.75 231 HIS B CA 1
ATOM 3868 C C . HIS B 1 231 ? -15.477 19.938 -5.695 1 98.75 231 HIS B C 1
ATOM 3870 O O . HIS B 1 231 ? -15.578 20.875 -4.891 1 98.75 231 HIS B O 1
ATOM 3876 N N . GLU B 1 232 ? -15.875 20.047 -6.961 1 98.12 232 GLU B N 1
ATOM 3877 C CA . GLU B 1 232 ? -16.328 21.312 -7.527 1 98.12 232 GLU B CA 1
ATOM 3878 C C . GLU B 1 232 ? -17.594 21.812 -6.828 1 98.12 232 GLU B C 1
ATOM 3880 O O . GLU B 1 232 ? -17.703 23 -6.523 1 98.12 232 GLU B O 1
ATOM 3885 N N . ASP B 1 233 ? -18.484 20.922 -6.586 1 98.19 233 ASP B N 1
ATOM 3886 C CA . ASP B 1 233 ? -19.75 21.281 -5.965 1 98.19 233 ASP B CA 1
ATOM 3887 C C . ASP B 1 233 ? -19.547 21.812 -4.547 1 98.19 233 ASP B C 1
ATOM 3889 O O . ASP B 1 233 ? -20.094 22.844 -4.176 1 98.19 233 ASP B O 1
ATOM 3893 N N . VAL B 1 234 ? -18.719 21.141 -3.801 1 98.31 234 VAL B N 1
ATOM 3894 C CA . VAL B 1 234 ? -18.5 21.5 -2.4 1 98.31 234 VAL B CA 1
ATOM 3895 C C . VAL B 1 234 ? -17.688 22.797 -2.309 1 98.31 234 VAL B C 1
ATOM 3897 O O . VAL B 1 234 ? -18 23.672 -1.5 1 98.31 234 VAL B O 1
ATOM 3900 N N . GLU B 1 235 ? -16.641 22.828 -3.072 1 97.75 235 GLU B N 1
ATOM 3901 C CA . GLU B 1 235 ? -15.758 23.984 -3.02 1 97.75 235 GLU B CA 1
ATOM 3902 C C . GLU B 1 235 ? -16.531 25.281 -3.289 1 97.75 235 GLU B C 1
ATOM 3904 O O . GLU B 1 235 ? -16.25 26.312 -2.686 1 97.75 235 GLU B O 1
ATOM 3909 N N . ARG B 1 236 ? -17.516 25.25 -4.129 1 97.12 236 ARG B N 1
ATOM 3910 C CA . ARG B 1 236 ? -18.312 26.406 -4.492 1 97.12 236 ARG B CA 1
ATOM 3911 C C . ARG B 1 236 ? -19.078 26.953 -3.285 1 97.12 236 ARG B C 1
ATOM 3913 O O . ARG B 1 236 ? -19.422 28.141 -3.236 1 97.12 236 ARG B O 1
ATOM 3920 N N . GLU B 1 237 ? -19.281 26.141 -2.396 1 97.31 237 GLU B N 1
ATOM 3921 C CA . GLU B 1 237 ? -20.094 26.531 -1.249 1 97.31 237 GLU B CA 1
ATOM 3922 C C . GLU B 1 237 ? -19.234 26.969 -0.077 1 97.31 237 GLU B C 1
ATOM 3924 O O . GLU B 1 237 ? -19.75 27.469 0.932 1 97.31 237 GLU B O 1
ATOM 3929 N N . LEU B 1 238 ? -17.984 26.859 -0.199 1 98.31 238 LEU B N 1
ATOM 3930 C CA . LEU B 1 238 ? -17.078 27.188 0.897 1 98.31 238 LEU B CA 1
ATOM 3931 C C . LEU B 1 238 ? -16.797 28.672 0.932 1 98.31 238 LEU B C 1
ATOM 3933 O O . LEU B 1 238 ? -16.828 29.344 -0.103 1 98.31 238 LEU B O 1
ATOM 3937 N N . PRO B 1 239 ? -16.5 29.188 2.168 1 97.56 239 PRO B N 1
ATOM 3938 C CA . PRO B 1 239 ? -16.031 30.578 2.246 1 97.56 239 PRO B CA 1
ATOM 3939 C C . PRO B 1 239 ? -14.805 30.828 1.372 1 97.56 239 PRO B C 1
ATOM 3941 O O . PRO B 1 239 ? -14.086 29.891 1.024 1 97.56 239 PRO B O 1
ATOM 3944 N N . ALA B 1 240 ? -14.539 32.094 1.047 1 95.88 240 ALA B N 1
ATOM 3945 C CA . ALA B 1 240 ? -13.547 32.5 0.06 1 95.88 240 ALA B CA 1
ATOM 3946 C C . ALA B 1 240 ? -12.148 32.031 0.462 1 95.88 240 ALA B C 1
ATOM 3948 O O . ALA B 1 240 ? -11.328 31.719 -0.397 1 95.88 240 ALA B O 1
ATOM 3949 N N . ASN B 1 241 ? -11.852 31.922 1.718 1 97.88 241 ASN B N 1
ATOM 3950 C CA . ASN B 1 241 ? -10.492 31.578 2.129 1 97.88 241 ASN B CA 1
ATOM 3951 C C . ASN B 1 241 ? -10.398 30.125 2.578 1 97.88 241 ASN B C 1
ATOM 3953 O O . ASN B 1 241 ? -9.484 29.766 3.314 1 97.88 241 ASN B O 1
ATOM 3957 N N . ILE B 1 242 ? -11.352 29.328 2.264 1 98.75 242 ILE B N 1
ATOM 3958 C CA . ILE B 1 242 ? -11.359 27.906 2.562 1 98.75 242 ILE B CA 1
ATOM 3959 C C . ILE B 1 242 ? -11.539 27.109 1.272 1 98.75 242 ILE B C 1
ATOM 3961 O O . ILE B 1 242 ? -12.43 27.406 0.471 1 98.75 242 ILE B O 1
ATOM 3965 N N . ARG B 1 243 ? -10.68 26.156 1.03 1 98.75 243 ARG B N 1
ATOM 3966 C CA . ARG B 1 243 ? -10.672 25.328 -0.175 1 98.75 243 ARG B CA 1
ATOM 3967 C C . ARG B 1 243 ? -10.578 23.844 0.175 1 98.75 243 ARG B C 1
ATOM 3969 O O . ARG B 1 243 ? -10.109 23.484 1.257 1 98.75 243 ARG B O 1
ATOM 3976 N N . LEU B 1 244 ? -11.023 23.016 -0.766 1 98.81 244 LEU B N 1
ATOM 3977 C CA . LEU B 1 244 ? -10.727 21.594 -0.655 1 98.81 244 LEU B CA 1
ATOM 3978 C C . LEU B 1 244 ? -9.32 21.297 -1.16 1 98.81 244 LEU B C 1
ATOM 3980 O O . LEU B 1 244 ? -8.945 21.719 -2.258 1 98.81 244 LEU B O 1
ATOM 3984 N N . GLY B 1 245 ? -8.562 20.625 -0.308 1 98.88 245 GLY B N 1
ATOM 3985 C CA . GLY B 1 245 ? -7.332 20.062 -0.846 1 98.88 245 GLY B CA 1
ATOM 3986 C C . GLY B 1 245 ? -7.57 19 -1.9 1 98.88 245 GLY B C 1
ATOM 3987 O O . GLY B 1 245 ? -8.664 18.453 -1.998 1 98.88 245 GLY B O 1
ATOM 3988 N N . TYR B 1 246 ? -6.633 18.797 -2.723 1 98.94 246 TYR B N 1
ATOM 3989 C CA . TYR B 1 246 ? -6.648 17.703 -3.682 1 98.94 246 TYR B CA 1
ATOM 3990 C C . TYR B 1 246 ? -5.246 17.141 -3.895 1 98.94 246 TYR B C 1
ATOM 3992 O O . TYR B 1 246 ? -4.254 17.812 -3.59 1 98.94 246 TYR B O 1
ATOM 4000 N N . ASP B 1 247 ? -5.195 15.883 -4.316 1 98.94 247 ASP B N 1
ATOM 4001 C CA . ASP B 1 247 ? -3.906 15.219 -4.484 1 98.94 247 ASP B CA 1
ATOM 4002 C C . ASP B 1 247 ? -3.049 15.945 -5.523 1 98.94 247 ASP B C 1
ATOM 4004 O O . ASP B 1 247 ? -3.488 16.172 -6.652 1 98.94 247 ASP B O 1
ATOM 4008 N N . GLY B 1 248 ? -1.815 16.312 -5.125 1 98.75 248 GLY B N 1
ATOM 4009 C CA . GLY B 1 248 ? -0.9 16.984 -6.027 1 98.75 248 GLY B CA 1
ATOM 4010 C C . GLY B 1 248 ? -0.908 18.5 -5.855 1 98.75 248 GLY B C 1
ATOM 4011 O O . GLY B 1 248 ? -0.115 19.203 -6.48 1 98.75 248 GLY B O 1
ATOM 4012 N N . LEU B 1 249 ? -1.801 18.984 -5.016 1 98.81 249 LEU B N 1
ATOM 4013 C CA . LEU B 1 249 ? -1.804 20.422 -4.715 1 98.81 249 LEU B CA 1
ATOM 4014 C C . LEU B 1 249 ? -0.465 20.859 -4.133 1 98.81 249 LEU B C 1
ATOM 4016 O O . LEU B 1 249 ? 0.098 20.172 -3.277 1 98.81 249 LEU B O 1
ATOM 4020 N N . VAL B 1 250 ? 0.079 22 -4.625 1 98.75 250 VAL B N 1
ATOM 4021 C CA . VAL B 1 250 ? 1.358 22.516 -4.156 1 98.75 250 VAL B CA 1
ATOM 4022 C C . VAL B 1 250 ? 1.174 23.938 -3.623 1 98.75 250 VAL B C 1
ATOM 4024 O O . VAL B 1 250 ? 0.524 24.766 -4.262 1 98.75 250 VAL B O 1
ATOM 4027 N N . ILE B 1 251 ? 1.681 24.125 -2.455 1 98 251 ILE B N 1
ATOM 4028 C CA . ILE B 1 251 ? 1.72 25.453 -1.838 1 98 251 ILE B CA 1
ATOM 4029 C C . ILE B 1 251 ? 3.168 25.859 -1.581 1 98 251 ILE B C 1
ATOM 4031 O O . ILE B 1 251 ? 3.98 25.047 -1.141 1 98 251 ILE B O 1
ATOM 4035 N N . ASN B 1 252 ? 3.455 27.156 -1.898 1 96.75 252 ASN B N 1
ATOM 4036 C CA . ASN B 1 252 ? 4.773 27.719 -1.608 1 96.75 252 ASN B CA 1
ATOM 4037 C C . ASN B 1 252 ? 4.707 28.766 -0.498 1 96.75 252 ASN B C 1
ATOM 4039 O O . ASN B 1 252 ? 3.912 29.703 -0.567 1 96.75 252 ASN B O 1
ATOM 4043 N N . LEU B 1 253 ? 5.523 28.516 0.499 1 94.81 253 LEU B N 1
ATOM 4044 C CA . LEU B 1 253 ? 5.598 29.438 1.624 1 94.81 253 LEU B CA 1
ATOM 4045 C C . LEU B 1 253 ? 7.027 29.922 1.837 1 94.81 253 LEU B C 1
ATOM 4047 O O . LEU B 1 253 ? 7.977 29.141 1.688 1 94.81 253 LEU B O 1
#

Sequence (506 aa):
MKITFLGTGTSQGIPVICCNCEVCQSDDPRDNRLRVSVLIETDDKTIVIDSGPDFRYQMLRARVKDLDAIVYTHEHKDHVAGLDDIRPFNYLLQKNIDVYATERVQEALKREFSYVFAEKIYPGIPQINVHTITTENFYIGKTELIPLPIMHYKLPILGFRINDFTYITDAKTVPEETIAKIRGTKVLVVNALQMEDHISHFTVAEAIAFAQDIGAGITYFTHISHNMGKHEDVERELPANIRLGYDGLVINLMKITFLGTGTSQGIPVICCNCEVCQSDDPRDNRLRVSVLIETDDKTIVIDSGPDFRYQMLRARVKDLDAIVYTHEHKDHVAGLDDIRPFNYLLQKNIDVYATERVQEALKREFSYVFAEKIYPGIPQINVHTITTENFYIGKTELIPLPIMHYKLPILGFRINDFTYITDAKTVPEETIAKIRGTKVLVVNALQMEDHISHFTVAEAIAFAQDIGAGITYFTHISHNMGKHEDVERELPANIRLGYDGLVINL

Foldseek 3Di:
DKKAWLFFAALQWAPHPPDDDCLNVDPPQQSGTAQTKMWDDDPPFIEIEFQAPCNLVSCVVVVPDAHAEYEYFAADRRRHVRQFVCLVNCVVVVDAHEYEDAPRNVVSCCVNVVQQVDPDPDPRGHGHHYDHDDQDWDDDVVWIWGWFWAFQQPDTTTWIDTQLETAEEQHDGGDPVSLVVNQARAEAEYEAAAQDDDRGGHHPVRVLVSCVVSNYNAYEYGNYYSRRDHQVVNQVVHPPRYHYDGHGDMDDD/DKKAWLWFAALQWAPHPPDDDCLNVDPPQQSGTAQTKMWDDDPPFIEIEFQAPCNLVSCVVVVPDAHAEYEYFAADRRRHVRQFVCLVNCVVVVDAHEYEDAPRNVVSCCVNVVQQVDPDPDPRGHGHHYDHDDQDWDDDVVWIWGWFWAFQQPDTTTWIDTQLETAEENHDGGDPVSLVVNAARAEAEYEAAAQDDDRGGHHPVRVLVSCVVSNYNAYEYGNYYSRRDHQVVNQVVHPPRYHYDGHGDMDDD

Secondary structure (DSSP, 8-state):
-EEEEEE-B-TT-BSPTT--STTTT---GGG-BPBSEEEEE-SS-EEEE--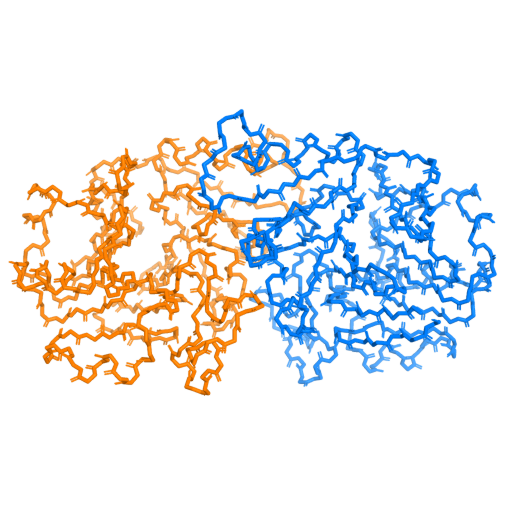-TTHHHHHHHTT-----EEE-S---HHHHTTGGGGHHHHHHHTSPEEEEE-HHHHHHHHHHTGGGSSSSPPTTS--EEEEE--SS-EEETTEEEEEEEEEETTEEEEEEEETTEEEE-S-SB--HHHHHHHTT-SEEEEE---SS--SSS--HHHHHHHHHHHT-SEEEEESB-GGG--HHHHHTTS-TTEEE--TT-EEE-/-EEEEEE-B-TT-BSPTT--STTTT---GGG-BPBPEEEEE-SS-EEEE---TTHHHHHHHTT-----EEE-S---HHHHTTGGGGHHHHHHHTSPEEEEE-HHHHHHHHHHTGGGSSSSPPTTS--EEEEE--SS-EEETTEEEEEEEEEETTEEEEEEEETTEEEE-S-SB--HHHHHHHTT-SEEEEE---SS--SSS--HHHHHHHHHHHT-SEEEEESB-GGG--HHHHHTTS-TTEEE--TT-EEE-

Nearest PDB structures (foldseek):
  6b9v-assembly1_A  TM=9.734E-01  e=8.358E-33  Candidatus Koribacter versatilis Ellin345
  6b9v-assembly1_B  TM=9.597E-01  e=1.595E-32  Candidatus Koribacter versatilis Ellin345
  3qh8-assembly1_A  TM=9.307E-01  e=1.007E-28  Brucella abortus 2308
  4gcw-assembly1_A  TM=7.427E-01  e=3.478E-14  Bacillus subtilis subsp. subtilis str. 168
  5u8o-assembly2_C  TM=5.422E-01  e=1.949E-05  Burkholderia multivorans ATCC 17616

Organism: NCBI:txid1503925